Protein AF-A0A7S1FKH9-F1 (afdb_monomer)

Structure (mmCIF, N/CA/C/O backbone):
data_AF-A0A7S1FKH9-F1
#
_entry.id   AF-A0A7S1FKH9-F1
#
loop_
_atom_site.group_PDB
_atom_site.id
_atom_site.type_symbol
_atom_site.label_atom_id
_atom_site.label_alt_id
_atom_site.label_comp_id
_atom_site.label_asym_id
_atom_site.label_entity_id
_atom_site.label_seq_id
_atom_site.pdbx_PDB_ins_code
_atom_site.Cartn_x
_atom_site.Cartn_y
_atom_site.Cartn_z
_atom_site.occupancy
_atom_site.B_iso_or_equiv
_atom_site.auth_seq_id
_atom_site.auth_comp_id
_atom_site.auth_asym_id
_atom_site.auth_atom_id
_atom_site.pdbx_PDB_model_num
ATOM 1 N N . MET A 1 1 ? 6.849 -24.593 48.539 1.00 34.00 1 MET A N 1
ATOM 2 C CA . MET A 1 1 ? 7.838 -25.103 49.515 1.00 34.00 1 MET A CA 1
ATOM 3 C C . MET A 1 1 ? 7.045 -25.591 50.719 1.00 34.00 1 MET A C 1
ATOM 5 O O . MET A 1 1 ? 6.505 -24.750 51.414 1.00 34.00 1 MET A O 1
ATOM 9 N N . PHE A 1 2 ? 6.830 -26.882 50.970 1.00 33.19 2 PHE A N 1
ATOM 10 C CA . PHE A 1 2 ? 7.246 -28.122 50.276 1.00 33.19 2 PHE A CA 1
ATOM 11 C C . PHE A 1 2 ? 6.078 -28.650 49.375 1.00 33.19 2 PHE A C 1
ATOM 13 O O . PHE A 1 2 ? 5.100 -27.920 49.256 1.00 33.19 2 PHE A O 1
ATOM 20 N N . LEU A 1 3 ? 6.081 -29.724 48.556 1.00 33.47 3 LEU A N 1
ATOM 21 C CA . LEU A 1 3 ? 6.985 -30.860 48.237 1.00 33.47 3 LEU A CA 1
ATOM 22 C C . LEU A 1 3 ? 6.872 -32.081 49.196 1.00 33.47 3 LEU A C 1
ATOM 24 O O . LEU A 1 3 ? 6.568 -31.890 50.362 1.00 33.47 3 LEU A O 1
ATOM 28 N N . LYS A 1 4 ? 7.082 -33.357 48.807 1.00 34.47 4 LYS A N 1
ATOM 29 C CA . LYS A 1 4 ? 7.300 -34.055 47.507 1.00 34.47 4 LYS A CA 1
ATOM 30 C C . LYS A 1 4 ? 6.955 -35.565 47.700 1.00 34.47 4 LYS A C 1
ATOM 32 O O . LYS A 1 4 ? 7.301 -36.056 48.764 1.00 34.47 4 LYS A O 1
ATOM 37 N N . ILE A 1 5 ? 6.507 -36.287 46.646 1.00 38.34 5 ILE A N 1
ATOM 38 C CA . ILE A 1 5 ? 6.777 -37.746 46.366 1.00 38.34 5 ILE A CA 1
ATOM 39 C C . ILE A 1 5 ? 6.146 -38.795 47.340 1.00 38.34 5 ILE A C 1
ATOM 41 O O . ILE A 1 5 ? 6.069 -38.528 48.527 1.00 38.34 5 ILE A O 1
ATOM 45 N N . PHE A 1 6 ? 5.678 -40.012 46.985 1.00 32.38 6 PHE A N 1
ATOM 46 C CA . PHE A 1 6 ? 5.390 -40.791 45.740 1.00 32.38 6 PHE A CA 1
ATOM 47 C C . PHE A 1 6 ? 4.164 -41.725 46.034 1.00 32.38 6 PHE A C 1
ATOM 49 O O . PHE A 1 6 ? 3.607 -41.615 47.120 1.00 32.38 6 PHE A O 1
ATOM 56 N N . GLU A 1 7 ? 3.592 -42.579 45.165 1.00 31.83 7 GLU A N 1
ATOM 57 C CA . GLU A 1 7 ? 4.173 -43.690 44.370 1.00 31.83 7 GLU A CA 1
ATOM 58 C C . GLU A 1 7 ? 3.264 -44.111 43.174 1.00 31.83 7 GLU A C 1
ATOM 60 O O . GLU A 1 7 ? 2.209 -43.518 42.956 1.00 31.83 7 GLU A O 1
ATOM 65 N N . VAL A 1 8 ? 3.692 -45.076 42.336 1.00 31.52 8 VAL A N 1
ATOM 66 C CA . VAL A 1 8 ? 3.174 -45.312 40.964 1.00 31.52 8 VAL A CA 1
ATOM 67 C C . VAL A 1 8 ? 3.170 -46.797 40.538 1.00 31.52 8 VAL A C 1
ATOM 69 O O . VAL A 1 8 ? 4.241 -47.402 40.511 1.00 31.52 8 VAL A O 1
ATOM 72 N N . ARG A 1 9 ? 2.017 -47.329 40.066 1.00 29.73 9 ARG A N 1
ATOM 73 C CA . ARG A 1 9 ? 1.814 -48.282 38.919 1.00 29.73 9 ARG A CA 1
ATOM 74 C C . ARG A 1 9 ? 0.328 -48.717 38.827 1.00 29.73 9 ARG A C 1
ATOM 76 O O . ARG A 1 9 ? -0.273 -48.971 39.858 1.00 29.73 9 ARG A O 1
ATOM 83 N N . VAL A 1 10 ? -0.394 -48.595 37.698 1.00 28.19 10 VAL A N 1
ATOM 84 C CA . VAL A 1 10 ? -0.328 -49.273 36.366 1.00 28.19 10 VAL A CA 1
ATOM 85 C C . VAL A 1 10 ? -0.977 -50.672 36.358 1.00 28.19 10 VAL A C 1
ATOM 87 O O . VAL A 1 10 ? -0.525 -51.557 37.073 1.00 28.19 10 VAL A O 1
ATOM 90 N N . GLY A 1 11 ? -1.981 -50.883 35.486 1.00 27.03 11 GLY A N 1
ATOM 91 C CA . GLY A 1 11 ? -2.640 -52.185 35.265 1.00 27.03 11 GLY A CA 1
ATOM 92 C C . GLY A 1 11 ? -3.858 -52.126 34.320 1.00 27.03 11 GLY A C 1
ATOM 93 O O . GLY A 1 11 ? -4.982 -51.929 34.765 1.00 27.03 11 GLY A O 1
ATOM 94 N N . THR A 1 12 ? -3.638 -52.279 33.011 1.00 29.70 12 THR A N 1
ATOM 95 C CA . THR A 1 12 ? -4.664 -52.218 31.941 1.00 29.70 12 THR A CA 1
ATOM 96 C C . THR A 1 12 ? -5.403 -53.551 31.748 1.00 29.70 12 THR A C 1
ATOM 98 O O . THR A 1 12 ? -4.753 -54.583 31.869 1.00 29.70 12 THR A O 1
ATOM 101 N N . ILE A 1 13 ? -6.681 -53.544 31.312 1.00 27.89 13 ILE A N 1
ATOM 102 C CA . ILE A 1 13 ? -7.238 -54.415 30.235 1.00 27.89 13 ILE A CA 1
ATOM 103 C C . ILE A 1 13 ? -8.706 -54.051 29.896 1.00 27.89 13 ILE A C 1
ATOM 105 O O . ILE A 1 13 ? -9.460 -53.599 30.753 1.00 27.89 13 ILE A O 1
ATOM 109 N N . ARG A 1 14 ? -9.102 -54.229 28.623 1.00 31.05 14 ARG A N 1
ATOM 110 C CA . ARG A 1 14 ? -10.482 -54.098 28.102 1.00 31.05 14 ARG A CA 1
ATOM 111 C C . ARG A 1 14 ? -11.160 -55.469 27.992 1.00 31.05 14 ARG A C 1
ATOM 113 O O . ARG A 1 14 ? -10.506 -56.410 27.555 1.00 31.05 14 ARG A O 1
ATOM 120 N N . SER A 1 15 ? -12.485 -55.513 28.139 1.00 26.98 15 SER A N 1
ATOM 121 C CA . SER A 1 15 ? -13.348 -56.406 27.341 1.00 26.98 15 SER A CA 1
ATOM 122 C C . SER A 1 15 ? -14.816 -55.969 27.397 1.00 26.98 15 SER A C 1
ATOM 124 O O . SER A 1 15 ? -15.316 -55.608 28.458 1.00 26.98 15 SER A O 1
ATOM 126 N N . GLU A 1 16 ? -15.504 -56.021 26.257 1.00 31.14 16 GLU A N 1
ATOM 127 C CA . GLU A 1 16 ? -16.942 -55.756 26.109 1.00 31.14 16 GLU A CA 1
ATOM 128 C C . GLU A 1 16 ? -17.721 -57.080 26.050 1.00 31.14 16 GLU A C 1
ATOM 130 O O . GLU A 1 16 ? -17.181 -58.057 25.529 1.00 31.14 16 GLU A O 1
ATOM 135 N N . CYS A 1 17 ? -19.001 -57.096 26.455 1.00 25.30 17 CYS A N 1
ATOM 136 C CA . CYS A 1 17 ? -20.110 -57.542 25.583 1.00 25.30 17 CYS A CA 1
ATOM 137 C C . CYS A 1 17 ? -21.471 -57.671 26.295 1.00 25.30 17 CYS A C 1
ATOM 139 O O . CYS A 1 17 ? -21.557 -58.305 27.341 1.00 25.30 17 CYS A O 1
ATOM 141 N N . LYS A 1 18 ? -22.530 -57.276 25.563 1.00 26.25 18 LYS A N 1
ATOM 142 C CA . LYS A 1 18 ? -23.949 -57.691 25.694 1.00 26.25 18 LYS A CA 1
ATOM 143 C C . LYS A 1 18 ? -24.707 -57.282 26.975 1.00 26.25 18 LYS A C 1
ATOM 145 O O . LYS A 1 18 ? -24.121 -57.110 28.029 1.00 26.25 18 LYS A O 1
ATOM 150 N N . ALA A 1 19 ? -26.043 -57.220 26.978 1.00 26.78 19 ALA A N 1
ATOM 151 C CA . ALA A 1 19 ? -27.029 -56.850 25.941 1.00 26.78 19 ALA A CA 1
ATOM 152 C C . ALA A 1 19 ? -28.421 -56.807 26.606 1.00 26.78 19 ALA A C 1
ATOM 154 O O . ALA A 1 19 ? -28.800 -57.784 27.246 1.00 26.78 19 ALA A O 1
ATOM 155 N N . ILE A 1 20 ? -29.207 -55.744 26.404 1.00 26.88 20 ILE A N 1
ATOM 156 C CA . ILE A 1 20 ? -30.653 -55.707 26.709 1.00 26.88 20 ILE A CA 1
ATOM 157 C C . ILE A 1 20 ? -31.385 -55.087 25.504 1.00 26.88 20 ILE A C 1
ATOM 159 O O . ILE A 1 20 ? -30.777 -54.376 24.706 1.00 26.88 20 ILE A O 1
ATOM 163 N N . SER A 1 21 ? -32.655 -55.455 25.315 1.00 24.56 21 SER A N 1
ATOM 164 C CA . SER A 1 21 ? -33.432 -55.285 24.081 1.00 24.56 21 SER A CA 1
ATOM 165 C C . SER A 1 21 ? -34.883 -54.873 24.383 1.00 24.56 21 SER A C 1
ATOM 167 O O . SER A 1 21 ? -35.334 -55.031 25.517 1.00 24.56 21 SER A O 1
ATOM 169 N N . LEU A 1 22 ? -35.610 -54.458 23.334 1.00 27.56 22 LEU A N 1
ATOM 170 C CA . LEU A 1 22 ? -37.031 -54.055 23.297 1.00 27.56 22 LEU A CA 1
ATOM 171 C C . LEU A 1 22 ? -37.323 -52.679 23.959 1.00 27.56 22 LEU A C 1
ATOM 173 O O . LEU A 1 22 ? -36.546 -52.212 24.783 1.00 27.56 22 LEU A O 1
ATOM 177 N N . PHE A 1 23 ? -38.384 -51.935 23.607 1.00 25.50 23 PHE A N 1
ATOM 178 C CA . PHE A 1 23 ? -39.607 -52.278 22.851 1.00 25.50 23 PHE A CA 1
ATOM 179 C C . PHE A 1 23 ? -39.954 -51.264 21.723 1.00 25.50 23 PHE A C 1
ATOM 181 O O . PHE A 1 23 ? -39.371 -50.190 21.627 1.00 25.50 23 PHE A O 1
ATOM 188 N N . THR A 1 24 ? -40.902 -51.641 20.854 1.00 27.38 24 THR A N 1
ATOM 189 C CA . THR A 1 24 ? -41.448 -50.901 19.683 1.00 27.38 24 THR A CA 1
ATOM 190 C C . THR A 1 24 ? -42.345 -49.701 20.075 1.00 27.38 24 THR A C 1
ATOM 192 O O . THR A 1 24 ? -42.708 -49.603 21.241 1.00 27.38 24 THR A O 1
ATOM 195 N N . SER A 1 25 ? -42.834 -48.790 19.213 1.00 28.33 25 SER A N 1
ATOM 196 C CA . SER A 1 25 ? -43.010 -48.691 17.733 1.00 28.33 25 SER A CA 1
ATOM 197 C C . SER A 1 25 ? -43.107 -47.174 17.346 1.00 28.33 25 SER A C 1
ATOM 199 O O . SER A 1 25 ? -42.839 -46.367 18.230 1.00 28.33 25 SER A O 1
ATOM 201 N N . ALA A 1 26 ? -43.464 -46.605 16.174 1.00 29.36 26 ALA A N 1
ATOM 202 C CA . ALA A 1 26 ? -44.004 -46.970 14.835 1.00 29.36 26 ALA A CA 1
ATOM 203 C C . ALA A 1 26 ? -43.764 -45.734 13.872 1.00 29.36 26 ALA A C 1
ATOM 205 O O . ALA A 1 26 ? -43.099 -44.806 14.322 1.00 29.36 26 ALA A O 1
ATOM 206 N N . VAL A 1 27 ? -44.244 -45.511 12.622 1.00 27.47 27 VAL A N 1
ATOM 207 C CA . VAL A 1 27 ? -44.927 -46.252 11.520 1.00 27.47 27 VAL A CA 1
ATOM 208 C C . VAL A 1 27 ? -44.822 -45.416 10.199 1.00 27.47 27 VAL A C 1
ATOM 210 O O . VAL A 1 27 ? -44.937 -44.204 10.311 1.00 27.47 27 VAL A O 1
ATOM 213 N N . LEU A 1 28 ? -44.703 -46.039 8.999 1.00 27.55 28 LEU A N 1
ATOM 214 C CA . LEU A 1 28 ? -44.945 -45.512 7.604 1.00 27.55 28 LEU A CA 1
ATOM 215 C C . LEU A 1 28 ? -44.213 -44.200 7.142 1.00 27.55 28 LEU A C 1
ATOM 217 O O . LEU A 1 28 ? -43.975 -43.310 7.939 1.00 27.55 28 LEU A O 1
ATOM 221 N N . THR A 1 29 ? -43.834 -43.903 5.881 1.00 29.14 29 THR A N 1
ATOM 222 C CA . THR A 1 29 ? -43.781 -44.534 4.521 1.00 29.14 29 THR A CA 1
ATOM 223 C C . THR A 1 29 ? -42.788 -43.700 3.654 1.00 29.14 29 THR A C 1
ATOM 225 O O . THR A 1 29 ? -42.577 -42.546 4.035 1.00 29.14 29 THR A O 1
ATOM 228 N N . PRO A 1 30 ? -42.166 -44.173 2.533 1.00 37.12 30 PRO A N 1
ATOM 229 C CA . PRO A 1 30 ? -42.853 -44.522 1.264 1.00 37.12 30 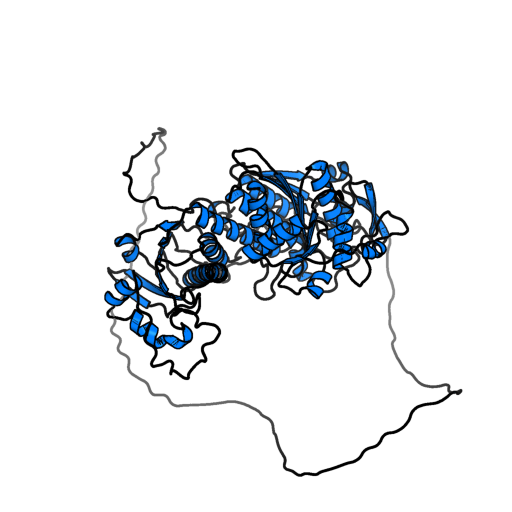PRO A CA 1
ATOM 230 C C . PRO A 1 30 ? -42.210 -45.675 0.440 1.00 37.12 30 PRO A C 1
ATOM 232 O O . PRO A 1 30 ? -41.282 -46.336 0.899 1.00 37.12 30 PRO A O 1
ATOM 235 N N . SER A 1 31 ? -42.716 -45.941 -0.779 1.00 27.38 31 SER A N 1
ATOM 236 C CA . SER A 1 31 ? -42.347 -47.114 -1.603 1.00 27.38 31 SER A CA 1
ATOM 237 C C . SER A 1 31 ? -42.529 -46.934 -3.128 1.00 27.38 31 SER A C 1
ATOM 239 O O . SER A 1 31 ? -43.534 -46.360 -3.534 1.00 27.38 31 SER A O 1
ATOM 241 N N . HIS A 1 32 ? -41.639 -47.564 -3.918 1.00 29.75 32 HIS A N 1
ATOM 242 C CA . HIS A 1 32 ? -41.675 -47.854 -5.379 1.00 29.75 32 HIS A CA 1
ATOM 243 C C . HIS A 1 32 ? -41.728 -46.666 -6.378 1.00 29.75 32 HIS A C 1
ATOM 245 O O . HIS A 1 32 ? -42.382 -45.670 -6.108 1.00 29.75 32 HIS A O 1
ATOM 251 N N . THR A 1 33 ? -41.034 -46.592 -7.533 1.00 29.47 33 THR A N 1
ATOM 252 C CA . THR A 1 33 ? -40.277 -47.483 -8.473 1.00 29.47 33 THR A CA 1
ATOM 253 C C . THR A 1 33 ? -41.033 -48.141 -9.646 1.00 29.47 33 THR A C 1
ATOM 255 O O . THR A 1 33 ? -41.756 -49.112 -9.454 1.00 29.47 33 THR A O 1
ATOM 258 N N . SER A 1 34 ? -40.718 -47.686 -10.868 1.00 25.44 34 SER A N 1
ATOM 259 C CA . SER A 1 34 ? -40.709 -48.388 -12.180 1.00 25.44 34 SER A CA 1
ATOM 260 C C . SER A 1 34 ? -39.754 -47.569 -13.086 1.00 25.44 34 SER A C 1
ATOM 262 O O . SER A 1 34 ? -39.768 -46.346 -12.992 1.00 25.44 34 SER A O 1
ATOM 264 N N . GLU A 1 35 ? -38.709 -48.084 -13.753 1.00 29.89 35 GLU A N 1
ATOM 265 C CA . GLU A 1 35 ? -38.617 -49.076 -14.853 1.00 29.89 35 GLU A CA 1
ATOM 266 C C . GLU A 1 35 ? -39.431 -48.681 -16.103 1.00 29.89 35 GLU A C 1
ATOM 268 O O . GLU A 1 35 ? -40.610 -48.362 -16.001 1.00 29.89 35 GLU A O 1
ATOM 273 N N . THR A 1 36 ? -38.873 -48.686 -17.328 1.00 27.45 36 THR A N 1
ATOM 274 C CA . THR A 1 36 ? -38.721 -49.930 -18.127 1.00 27.45 36 THR A CA 1
ATOM 275 C C . THR A 1 36 ? -37.830 -49.767 -19.396 1.00 27.45 36 THR A C 1
ATOM 277 O O . THR A 1 36 ? -38.313 -49.242 -20.389 1.00 27.45 36 THR A O 1
ATOM 280 N N . THR A 1 37 ? -36.602 -50.337 -19.413 1.00 30.05 37 THR A N 1
ATOM 281 C CA . THR A 1 37 ? -35.887 -51.008 -20.566 1.00 30.05 37 THR A CA 1
ATOM 282 C C . THR A 1 37 ? -35.636 -50.268 -21.926 1.00 30.05 37 THR A C 1
ATOM 284 O O . THR A 1 37 ? -36.217 -49.227 -22.176 1.00 30.05 37 THR A O 1
ATOM 287 N N . MET A 1 38 ? -34.829 -50.712 -22.920 1.00 29.17 38 MET A N 1
ATOM 288 C CA . MET A 1 38 ? -33.670 -51.642 -23.041 1.00 29.17 38 MET A CA 1
ATOM 289 C C . MET A 1 38 ? -32.886 -51.410 -24.363 1.00 29.17 38 MET A C 1
ATOM 291 O O . MET A 1 38 ? -33.505 -51.115 -25.383 1.00 29.17 38 MET A O 1
ATOM 295 N N . ARG A 1 39 ? -31.572 -51.721 -24.369 1.00 25.55 39 ARG A N 1
ATOM 296 C CA . ARG A 1 39 ? -30.781 -52.495 -25.383 1.00 25.55 39 ARG A CA 1
ATOM 297 C C . ARG A 1 39 ? -29.289 -52.377 -25.007 1.00 25.55 39 ARG A C 1
ATOM 299 O O . ARG A 1 39 ? -28.768 -51.275 -24.979 1.00 25.55 39 ARG A O 1
ATOM 306 N N . GLN A 1 40 ? -28.661 -53.401 -24.421 1.00 26.95 40 GLN A N 1
ATOM 307 C CA . GLN A 1 40 ? -28.032 -54.596 -25.033 1.00 26.95 40 GLN A CA 1
ATOM 308 C C . GLN A 1 40 ? -26.649 -54.347 -25.689 1.00 26.95 40 GLN A C 1
ATOM 310 O O . GLN A 1 40 ? -26.336 -53.246 -26.117 1.00 26.95 40 GLN A O 1
ATOM 315 N N . SER A 1 41 ? -25.794 -55.375 -25.629 1.00 28.83 41 SER A N 1
ATOM 316 C CA . SER A 1 41 ? -24.310 -55.348 -25.591 1.00 28.83 41 SER A CA 1
ATOM 317 C C . SER A 1 41 ? -23.720 -56.285 -26.702 1.00 28.83 41 SER A C 1
ATOM 319 O O . SER A 1 41 ? -24.481 -56.484 -27.652 1.00 28.83 41 SER A O 1
ATOM 321 N N . PRO A 1 42 ? -22.482 -56.886 -26.707 1.00 48.56 42 PRO A N 1
ATOM 322 C CA . PRO A 1 42 ? -21.394 -56.960 -25.695 1.00 48.56 42 PRO A CA 1
ATOM 323 C C . PRO A 1 42 ? -19.893 -56.994 -26.151 1.00 48.56 42 PRO A C 1
ATOM 325 O O . PRO A 1 42 ? -19.568 -57.428 -27.248 1.00 48.56 42 PRO A O 1
ATOM 328 N N . SER A 1 43 ? -18.976 -56.788 -25.176 1.00 29.53 43 SER A N 1
ATOM 329 C CA . SER A 1 43 ? -17.614 -57.409 -25.037 1.00 29.53 43 SER A CA 1
ATOM 330 C C . SER A 1 43 ? -16.515 -57.095 -26.095 1.00 29.53 43 SER A C 1
ATOM 332 O O . SER A 1 43 ? -16.842 -56.697 -27.199 1.00 29.53 43 SER A O 1
ATOM 334 N N . THR A 1 44 ? -15.185 -57.194 -25.879 1.00 29.20 44 THR A N 1
ATOM 335 C CA . THR A 1 44 ? -14.251 -57.639 -24.792 1.00 29.20 44 THR A CA 1
ATOM 336 C C . THR A 1 44 ? -13.061 -56.644 -24.661 1.00 29.20 44 THR A C 1
ATOM 338 O O . THR A 1 44 ? -12.879 -55.833 -25.558 1.00 29.20 44 THR A O 1
ATOM 341 N N . GLY A 1 45 ? -12.144 -56.643 -23.674 1.00 27.05 45 GLY A N 1
ATOM 342 C CA . GLY A 1 45 ? -11.987 -57.418 -22.426 1.00 27.05 45 GLY A CA 1
ATOM 343 C C . GLY A 1 45 ? -10.529 -57.882 -22.143 1.00 27.05 45 GLY A C 1
ATOM 344 O O . GLY A 1 45 ? -9.966 -58.580 -22.973 1.00 27.05 45 GLY A O 1
ATOM 345 N N . MET A 1 46 ? -9.980 -57.600 -20.937 1.00 28.36 46 MET A N 1
ATOM 346 C CA . MET A 1 46 ? -8.639 -58.010 -20.399 1.00 28.36 46 MET A CA 1
ATOM 347 C C . MET A 1 46 ? -7.389 -57.339 -21.046 1.00 28.36 46 MET A C 1
ATOM 349 O O . MET A 1 46 ? -7.452 -56.943 -22.199 1.00 28.36 46 MET A O 1
ATOM 353 N N . ARG A 1 47 ? -6.217 -57.142 -20.393 1.00 27.03 47 ARG A N 1
ATOM 354 C CA . ARG A 1 47 ? -5.719 -57.354 -18.997 1.00 27.03 47 ARG A CA 1
ATOM 355 C C . ARG A 1 47 ? -4.496 -56.431 -18.709 1.00 27.03 47 ARG A C 1
ATOM 357 O O . ARG A 1 47 ? -3.822 -56.025 -19.646 1.00 27.03 47 ARG A O 1
ATOM 364 N N . ARG A 1 48 ? -4.151 -56.171 -17.432 1.00 32.94 48 ARG A N 1
ATOM 365 C CA . ARG A 1 48 ? -2.800 -55.697 -16.995 1.00 32.94 48 ARG A CA 1
ATOM 366 C C . ARG A 1 48 ? -1.870 -56.901 -16.712 1.00 32.94 48 ARG A C 1
ATOM 368 O O . ARG A 1 48 ? -2.404 -57.993 -16.495 1.00 32.94 48 ARG A O 1
ATOM 375 N N . PRO A 1 49 ? -0.531 -56.723 -16.646 1.00 43.41 49 PRO A N 1
ATOM 376 C CA . PRO A 1 49 ? 0.127 -56.725 -15.323 1.00 43.41 49 PRO A CA 1
ATOM 377 C C . PRO A 1 49 ? 1.370 -55.802 -15.155 1.00 43.41 49 PRO A C 1
ATOM 379 O O . PRO A 1 49 ? 1.757 -55.048 -16.037 1.00 43.41 49 PRO A O 1
ATOM 382 N N . SER A 1 50 ? 1.926 -55.875 -13.945 1.00 28.16 50 SER A N 1
ATOM 383 C CA . SER A 1 50 ? 2.985 -55.132 -13.235 1.00 28.16 50 SER A CA 1
ATOM 384 C C . SER A 1 50 ? 4.452 -55.202 -13.730 1.00 28.16 50 SER A C 1
ATOM 386 O O . SER A 1 50 ? 4.838 -56.119 -14.445 1.00 28.16 50 SER A O 1
ATOM 388 N N . ALA A 1 51 ? 5.287 -54.287 -13.203 1.00 30.92 51 ALA A N 1
ATOM 389 C CA . ALA A 1 51 ? 6.767 -54.362 -13.088 1.00 30.92 51 ALA A CA 1
ATOM 390 C C . ALA A 1 51 ? 7.202 -55.252 -11.875 1.00 30.92 51 ALA A C 1
ATOM 392 O O . ALA A 1 51 ? 6.288 -55.809 -11.256 1.00 30.92 51 ALA A O 1
ATOM 393 N N . PRO A 1 52 ? 8.491 -55.375 -11.428 1.00 45.19 52 PRO A N 1
ATOM 394 C CA . PRO A 1 52 ? 9.799 -54.810 -11.867 1.00 45.19 52 PRO A CA 1
ATOM 395 C C . PRO A 1 52 ? 10.890 -55.943 -11.977 1.00 45.19 52 PRO A C 1
ATOM 397 O O . PRO A 1 52 ? 10.486 -57.027 -12.391 1.00 45.19 52 PRO A O 1
ATOM 400 N N . PRO A 1 53 ? 12.189 -55.862 -11.547 1.00 47.44 53 PRO A N 1
ATOM 401 C CA . PRO A 1 53 ? 13.224 -54.797 -11.500 1.00 47.44 53 PRO A CA 1
ATOM 402 C C . PRO A 1 53 ? 14.628 -55.184 -12.109 1.00 47.44 53 PRO A C 1
ATOM 404 O O . PRO A 1 53 ? 14.906 -56.339 -12.404 1.00 47.44 53 PRO A O 1
ATOM 407 N N . SER A 1 54 ? 15.574 -54.222 -12.091 1.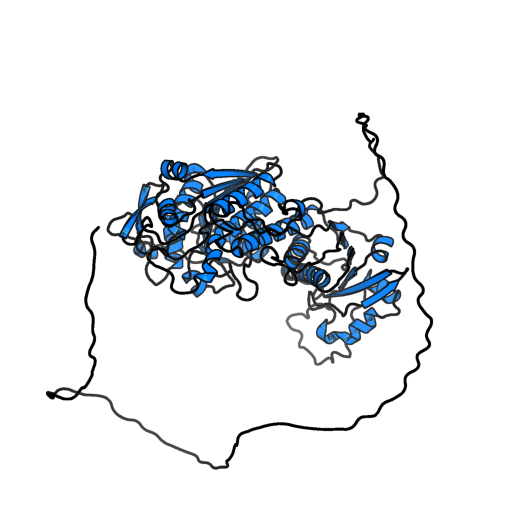00 27.62 54 SER A N 1
ATOM 408 C CA . SER A 1 54 ? 17.045 -54.359 -11.834 1.00 27.62 54 SER A CA 1
ATOM 409 C C . SER A 1 54 ? 18.110 -54.767 -12.901 1.00 27.62 54 SER A C 1
ATOM 411 O O . SER A 1 54 ? 18.105 -55.863 -13.439 1.00 27.62 54 SER A O 1
ATOM 413 N N . ALA A 1 55 ? 19.125 -53.882 -13.003 1.00 27.47 55 ALA A N 1
ATOM 414 C CA . ALA A 1 55 ? 20.597 -54.086 -12.982 1.00 27.47 55 ALA A CA 1
ATOM 415 C C . ALA A 1 55 ? 21.428 -54.734 -14.134 1.00 27.47 55 ALA A C 1
ATOM 417 O O . ALA A 1 55 ? 21.392 -55.939 -14.347 1.00 27.47 55 ALA A O 1
ATOM 418 N N . SER A 1 56 ? 22.423 -53.947 -14.608 1.00 26.28 56 SER A N 1
ATOM 419 C CA . SER A 1 56 ? 23.755 -54.350 -15.154 1.00 26.28 56 SER A CA 1
ATOM 420 C C . SER A 1 56 ? 23.803 -55.060 -16.531 1.00 26.28 56 SER A C 1
ATOM 422 O O . SER A 1 56 ? 22.835 -55.697 -16.916 1.00 26.28 56 SER A O 1
ATOM 424 N N . SER A 1 57 ? 24.877 -55.010 -17.338 1.00 26.36 57 SER A N 1
ATOM 425 C CA . SER A 1 57 ? 26.103 -54.171 -17.401 1.00 26.36 57 SER A CA 1
ATOM 426 C C . SER A 1 57 ? 26.770 -54.312 -18.792 1.00 26.36 57 SER A C 1
ATOM 428 O O . SER A 1 57 ? 26.430 -55.234 -19.526 1.00 26.36 57 SER A O 1
ATOM 430 N N . ALA A 1 58 ? 27.780 -53.468 -19.085 1.00 27.34 58 ALA A N 1
ATOM 431 C CA . ALA A 1 58 ? 28.809 -53.660 -20.133 1.00 27.34 58 ALA A CA 1
ATOM 432 C C . ALA A 1 58 ? 28.336 -53.645 -21.614 1.00 27.34 58 ALA A C 1
ATOM 434 O O . ALA A 1 58 ? 27.167 -53.849 -21.906 1.00 27.34 58 ALA A O 1
ATOM 435 N N . THR A 1 59 ? 29.165 -53.407 -22.641 1.00 26.39 59 THR A N 1
ATOM 436 C CA . THR A 1 59 ? 30.428 -52.638 -22.811 1.00 26.39 59 THR A CA 1
ATOM 437 C C . THR A 1 59 ? 30.621 -52.422 -24.316 1.00 26.39 59 THR A C 1
ATOM 439 O O . THR A 1 59 ? 30.405 -53.372 -25.059 1.00 26.39 59 THR A O 1
ATOM 442 N N . SER A 1 60 ? 31.148 -51.269 -24.745 1.00 28.11 60 SER A N 1
ATOM 443 C CA . SER A 1 60 ? 32.092 -51.188 -25.878 1.00 28.11 60 SER A CA 1
ATOM 444 C C . SER A 1 60 ? 32.697 -49.788 -25.982 1.00 28.11 60 SER A C 1
ATOM 446 O O . SER A 1 60 ? 31.973 -48.806 -26.115 1.00 28.11 60 SER A O 1
ATOM 448 N N . SER A 1 61 ? 34.027 -49.706 -25.951 1.00 27.06 61 SER A N 1
ATOM 449 C CA . SER A 1 61 ? 34.783 -48.463 -26.143 1.00 27.06 61 SER A CA 1
ATOM 450 C C . SER A 1 61 ? 35.404 -48.421 -27.538 1.00 27.06 61 SER A C 1
ATOM 452 O O . SER A 1 61 ? 35.828 -49.454 -28.054 1.00 27.06 61 SER A O 1
ATOM 454 N N . LEU A 1 62 ? 35.587 -47.219 -28.083 1.00 24.94 62 LEU A N 1
ATOM 455 C CA . LEU A 1 62 ? 36.650 -46.932 -29.047 1.00 24.94 62 LEU A CA 1
ATOM 456 C C . LEU A 1 62 ? 37.396 -45.679 -28.565 1.00 24.94 62 LEU A C 1
ATOM 458 O O . LEU A 1 62 ? 36.787 -44.809 -27.945 1.00 24.94 62 LEU A O 1
ATOM 462 N N . ALA A 1 63 ? 38.715 -45.621 -28.751 1.00 27.12 63 ALA A N 1
ATOM 463 C CA . ALA A 1 63 ? 39.573 -44.648 -28.070 1.00 27.12 63 ALA A CA 1
ATOM 464 C C . ALA A 1 63 ? 40.856 -44.336 -28.863 1.00 27.12 63 ALA A C 1
ATOM 466 O O . ALA A 1 63 ? 41.177 -45.064 -29.800 1.00 27.12 63 ALA A O 1
ATOM 467 N N . ILE A 1 64 ? 41.621 -43.344 -28.364 1.00 27.31 64 ILE A N 1
ATOM 468 C CA . ILE A 1 64 ? 42.996 -42.953 -28.769 1.00 27.31 64 ILE A CA 1
ATOM 469 C C . ILE A 1 64 ? 42.987 -42.077 -30.055 1.00 27.31 64 ILE A C 1
ATOM 471 O O . ILE A 1 64 ? 42.208 -42.326 -30.964 1.00 27.31 64 ILE A O 1
ATOM 475 N N . ALA A 1 65 ? 43.746 -40.973 -30.178 1.00 26.53 65 ALA A N 1
ATOM 476 C CA . ALA A 1 65 ? 45.039 -40.639 -29.562 1.00 26.53 65 ALA A CA 1
ATOM 477 C C . ALA A 1 65 ? 45.175 -39.230 -28.934 1.00 26.53 65 ALA A C 1
ATOM 479 O O . ALA A 1 65 ? 44.382 -38.326 -29.175 1.00 26.53 65 ALA A O 1
ATOM 480 N N . LEU A 1 66 ? 46.255 -39.065 -28.159 1.00 26.78 66 LEU A N 1
ATOM 481 C CA . LEU A 1 66 ? 46.766 -37.806 -27.600 1.00 26.78 66 LEU A CA 1
ATOM 482 C C . LEU A 1 66 ? 47.927 -37.253 -28.446 1.00 26.78 66 LEU A C 1
ATOM 484 O O . LEU A 1 66 ? 48.683 -38.023 -29.034 1.00 26.78 66 LEU A O 1
ATOM 488 N N . MET A 1 67 ? 48.161 -35.941 -28.359 1.00 25.78 67 MET A N 1
ATOM 489 C CA . MET A 1 67 ? 49.478 -35.323 -28.564 1.00 25.78 67 MET A CA 1
ATOM 490 C C . MET A 1 67 ? 49.707 -34.262 -27.480 1.00 25.78 67 MET A C 1
ATOM 492 O O . MET A 1 67 ? 48.896 -33.358 -27.310 1.00 25.78 67 MET A O 1
ATOM 496 N N . PHE A 1 68 ? 50.815 -34.381 -26.747 1.00 27.56 68 PHE A N 1
ATOM 497 C CA . PHE A 1 68 ? 51.295 -33.410 -25.757 1.00 27.56 68 PHE A CA 1
ATOM 498 C C . PHE A 1 68 ? 52.747 -33.062 -26.101 1.00 27.56 68 PHE A C 1
ATOM 500 O O . PHE A 1 68 ? 53.555 -33.962 -26.324 1.00 27.56 68 PHE A O 1
ATOM 507 N N . SER A 1 69 ? 53.110 -31.780 -26.054 1.00 27.67 69 SER A N 1
ATOM 508 C CA . SER A 1 69 ? 54.509 -31.330 -26.076 1.00 27.67 69 SER A CA 1
ATOM 509 C C . SER A 1 69 ? 54.760 -30.359 -24.925 1.00 27.67 69 SER A C 1
ATOM 511 O O . SER A 1 69 ? 53.969 -29.446 -24.699 1.00 27.67 69 SER A O 1
ATOM 513 N N . SER A 1 70 ? 55.845 -30.567 -24.183 1.00 29.73 70 SER A N 1
ATOM 514 C CA . SER A 1 70 ? 56.114 -29.920 -22.896 1.00 29.73 70 SER A CA 1
ATOM 515 C C . SER A 1 70 ? 57.272 -28.921 -22.952 1.00 29.73 70 SER A C 1
ATOM 517 O O . SER A 1 70 ? 58.220 -29.122 -23.702 1.00 29.73 70 SER A O 1
ATOM 519 N N . LEU A 1 71 ? 57.225 -27.892 -22.093 1.00 27.48 71 LEU A N 1
ATOM 520 C CA . LEU A 1 71 ? 58.363 -27.089 -21.600 1.00 27.48 71 LEU A CA 1
ATOM 521 C C . LEU A 1 71 ? 57.888 -26.327 -20.339 1.00 27.48 71 LEU A C 1
ATOM 523 O O . LEU A 1 71 ? 57.107 -25.392 -20.432 1.00 27.48 71 LEU A O 1
ATOM 527 N N . ARG A 1 72 ? 58.069 -26.905 -19.143 1.00 28.94 72 ARG A N 1
ATOM 528 C CA . ARG A 1 72 ? 59.182 -26.685 -18.184 1.00 28.94 72 ARG A CA 1
ATOM 529 C C . ARG A 1 72 ? 59.090 -25.384 -17.361 1.00 28.94 72 ARG A C 1
ATOM 531 O O . ARG A 1 72 ? 59.309 -24.293 -17.866 1.00 28.94 72 ARG A O 1
ATOM 538 N N . PHE A 1 73 ? 58.877 -25.559 -16.054 1.00 27.47 73 PHE A N 1
ATOM 539 C CA . PHE A 1 73 ? 59.060 -24.551 -14.999 1.00 27.47 73 PHE A CA 1
ATOM 540 C C . PHE A 1 73 ? 60.539 -24.397 -14.592 1.00 27.47 73 PHE A C 1
ATOM 542 O O . PHE A 1 73 ? 61.274 -25.384 -14.571 1.00 27.47 73 PHE A O 1
ATOM 549 N N . THR A 1 74 ? 60.908 -23.207 -14.104 1.00 29.03 74 THR A N 1
ATOM 550 C CA . THR A 1 74 ? 62.043 -22.967 -13.182 1.00 29.03 74 THR A CA 1
ATOM 551 C C . THR A 1 74 ? 61.696 -21.806 -12.232 1.00 29.03 74 THR A C 1
ATOM 553 O O . THR A 1 74 ? 61.172 -20.805 -12.720 1.00 29.03 74 THR A O 1
ATOM 556 N N . PRO A 1 75 ? 61.941 -21.903 -10.906 1.00 38.72 75 PRO A N 1
ATOM 557 C CA . PRO A 1 75 ? 61.429 -20.933 -9.929 1.00 38.72 75 PRO A CA 1
ATOM 558 C C . PRO A 1 75 ? 62.484 -19.966 -9.340 1.00 38.72 75 PRO A C 1
ATOM 560 O O . PRO A 1 75 ? 63.684 -20.116 -9.546 1.00 38.72 75 PRO A O 1
ATOM 563 N N . ALA A 1 76 ? 61.977 -19.080 -8.469 1.00 27.56 76 ALA A N 1
ATOM 564 C CA . ALA A 1 76 ? 62.650 -18.370 -7.371 1.00 27.56 76 ALA A CA 1
ATOM 565 C C . ALA A 1 76 ? 63.486 -17.104 -7.669 1.00 27.56 76 ALA A C 1
ATOM 567 O O . ALA A 1 76 ? 64.615 -17.163 -8.147 1.00 27.56 76 ALA A O 1
ATOM 568 N N . ARG A 1 77 ? 63.039 -15.983 -7.080 1.00 28.95 77 ARG A N 1
ATOM 569 C CA . ARG A 1 77 ? 63.673 -15.460 -5.851 1.00 28.95 77 ARG A CA 1
ATOM 570 C C . ARG A 1 77 ? 62.749 -14.511 -5.083 1.00 28.95 77 ARG A C 1
ATOM 572 O O . ARG A 1 77 ? 61.961 -13.792 -5.682 1.00 28.95 77 ARG A O 1
ATOM 579 N N . ALA A 1 78 ? 62.888 -14.503 -3.760 1.00 30.23 78 ALA A N 1
ATOM 580 C CA . ALA A 1 78 ? 62.316 -13.490 -2.877 1.00 30.23 78 ALA A CA 1
ATOM 581 C C . ALA A 1 78 ? 63.428 -12.560 -2.370 1.00 30.23 78 ALA A C 1
ATOM 583 O O . ALA A 1 78 ? 64.575 -12.991 -2.242 1.00 30.23 78 ALA A O 1
ATOM 584 N N . PHE A 1 79 ? 63.077 -11.320 -2.034 1.00 27.38 79 PHE A N 1
ATOM 585 C CA . PHE A 1 79 ? 63.882 -10.436 -1.191 1.00 27.38 79 PHE A CA 1
ATOM 586 C C . PHE A 1 79 ? 62.950 -9.555 -0.352 1.00 27.38 79 PHE A C 1
ATOM 588 O O . PHE A 1 79 ? 61.901 -9.131 -0.829 1.00 27.38 79 PHE A O 1
ATOM 595 N N . ALA A 1 80 ? 63.333 -9.296 0.897 1.00 29.69 80 ALA A N 1
ATOM 596 C CA . ALA A 1 80 ? 62.625 -8.410 1.820 1.00 29.69 80 ALA A CA 1
ATOM 597 C C . ALA A 1 80 ? 63.472 -7.156 2.095 1.00 29.69 80 ALA A C 1
ATOM 599 O O . ALA A 1 80 ? 64.698 -7.222 2.001 1.00 29.69 80 ALA A O 1
ATOM 600 N N . GLY A 1 81 ? 62.847 -6.036 2.476 1.00 26.52 81 GLY A N 1
ATOM 601 C CA . GLY A 1 81 ? 63.599 -4.833 2.851 1.00 26.52 81 GLY A CA 1
ATOM 602 C C . GLY A 1 81 ? 62.761 -3.609 3.235 1.00 26.52 81 GLY A C 1
ATOM 603 O O . GLY A 1 81 ? 62.219 -2.940 2.367 1.00 26.52 81 GLY A O 1
ATOM 604 N N . SER A 1 82 ? 62.754 -3.298 4.537 1.00 28.66 82 SER A N 1
ATOM 605 C CA . SER A 1 82 ? 62.647 -1.953 5.149 1.00 28.66 82 SER A CA 1
ATOM 606 C C . SER A 1 82 ? 61.561 -0.953 4.696 1.00 28.66 82 SER A C 1
ATOM 608 O O . SER A 1 82 ? 61.641 -0.345 3.633 1.00 28.66 82 SER A O 1
ATOM 610 N N . SER A 1 83 ? 60.673 -0.609 5.638 1.00 29.47 83 SER A N 1
ATOM 611 C CA . SER A 1 83 ? 60.073 0.736 5.740 1.00 29.47 83 SER A CA 1
ATOM 612 C C . SER A 1 83 ? 61.107 1.750 6.276 1.00 29.47 83 SER A C 1
ATOM 614 O O . SER A 1 83 ? 62.103 1.341 6.881 1.00 29.47 83 SER A O 1
ATOM 616 N N . PRO A 1 84 ? 60.876 3.066 6.114 1.00 36.31 84 PRO A N 1
ATOM 617 C CA . PRO A 1 84 ? 60.624 3.862 7.325 1.00 36.31 84 PRO A CA 1
ATOM 618 C C . PRO A 1 84 ? 59.486 4.893 7.183 1.00 36.31 84 PRO A C 1
ATOM 620 O O . PRO A 1 84 ? 59.133 5.321 6.087 1.00 36.31 84 PRO A O 1
ATOM 623 N N . ALA A 1 85 ? 58.952 5.347 8.323 1.00 29.12 85 ALA A N 1
ATOM 624 C CA . ALA A 1 85 ? 57.926 6.389 8.407 1.00 29.12 85 ALA A CA 1
ATOM 625 C C . ALA A 1 85 ? 58.494 7.730 8.913 1.00 29.12 85 ALA A C 1
ATOM 627 O O . ALA A 1 85 ? 59.283 7.756 9.857 1.00 29.12 85 ALA A O 1
ATOM 628 N N . ILE A 1 86 ? 58.023 8.851 8.351 1.00 28.06 86 ILE A N 1
ATOM 629 C CA . ILE A 1 86 ? 58.239 10.220 8.863 1.00 28.06 86 ILE A CA 1
ATOM 630 C C . ILE A 1 86 ? 56.883 10.957 8.934 1.00 28.06 86 ILE A C 1
ATOM 632 O O . ILE A 1 86 ? 55.916 10.578 8.277 1.00 28.06 86 ILE A O 1
ATOM 636 N N . ARG A 1 87 ? 56.774 11.944 9.834 1.00 26.88 87 ARG A N 1
ATOM 637 C CA . ARG A 1 87 ? 55.509 12.518 10.332 1.00 26.88 87 ARG A CA 1
ATOM 638 C C . ARG A 1 87 ? 55.020 13.763 9.572 1.00 26.88 87 ARG A C 1
ATOM 640 O O . ARG A 1 87 ? 55.824 14.587 9.164 1.00 26.88 87 ARG A O 1
ATOM 647 N N . ARG A 1 88 ? 53.687 13.929 9.585 1.00 28.70 88 ARG A N 1
ATOM 648 C CA . ARG A 1 88 ? 52.883 15.175 9.704 1.00 28.70 88 ARG A CA 1
ATOM 649 C C . ARG A 1 88 ? 53.491 16.517 9.238 1.00 28.70 88 ARG A C 1
ATOM 651 O O . ARG A 1 88 ? 54.358 17.063 9.914 1.00 28.70 88 ARG A O 1
ATOM 658 N N . THR A 1 89 ? 52.759 17.183 8.347 1.00 25.88 89 THR A N 1
ATOM 659 C CA . THR A 1 89 ? 52.448 18.629 8.428 1.00 25.88 89 THR A CA 1
ATOM 660 C C . THR A 1 89 ? 50.983 18.868 8.031 1.00 25.88 89 THR A C 1
ATOM 662 O O . THR A 1 89 ? 50.311 17.947 7.568 1.00 25.88 89 THR A O 1
ATOM 665 N N . SER A 1 90 ? 50.458 20.068 8.298 1.00 25.38 90 SER A N 1
ATOM 666 C CA . SER A 1 90 ? 49.017 20.382 8.281 1.00 25.38 90 SER A CA 1
ATOM 667 C C . SER A 1 90 ? 48.616 21.401 7.199 1.00 25.38 90 SER A C 1
ATOM 669 O O . SER A 1 90 ? 49.471 22.114 6.682 1.00 25.38 90 SER A O 1
ATOM 671 N N . ALA A 1 91 ? 47.291 21.581 7.057 1.00 26.05 91 ALA A N 1
ATOM 672 C CA . ALA A 1 91 ? 46.574 22.818 6.685 1.00 26.05 91 ALA A CA 1
ATOM 673 C C . ALA A 1 91 ? 46.093 23.016 5.225 1.00 26.05 91 ALA A C 1
ATOM 675 O O . ALA A 1 91 ? 46.410 22.256 4.318 1.00 26.05 91 ALA A O 1
ATOM 676 N N . ALA A 1 92 ? 45.307 24.094 5.068 1.00 25.95 92 ALA A N 1
ATOM 677 C CA . ALA A 1 92 ? 44.803 24.721 3.838 1.00 25.95 92 ALA A CA 1
ATOM 678 C C . ALA A 1 92 ? 43.633 24.050 3.080 1.00 25.95 92 ALA A C 1
ATOM 680 O O . ALA A 1 92 ? 43.769 23.469 2.008 1.00 25.95 92 ALA A O 1
ATOM 681 N N . PHE A 1 93 ? 42.434 24.316 3.607 1.00 29.94 93 PHE A N 1
ATOM 682 C CA . PHE A 1 93 ? 41.241 24.723 2.847 1.00 29.94 93 PHE A CA 1
ATOM 683 C C . PHE A 1 93 ? 41.571 25.390 1.487 1.00 29.94 93 PHE A C 1
ATOM 685 O O . PHE A 1 93 ? 42.291 26.389 1.465 1.00 29.94 93 PHE A O 1
ATOM 692 N N . LEU A 1 94 ? 40.979 24.935 0.374 1.00 27.14 94 LEU A N 1
ATOM 693 C CA . LEU A 1 94 ? 40.957 25.691 -0.889 1.00 27.14 94 LEU A CA 1
ATOM 694 C C . LEU A 1 94 ? 39.685 25.392 -1.701 1.00 27.14 94 LEU A C 1
ATOM 696 O O . LEU A 1 94 ? 39.339 24.238 -1.945 1.00 27.14 94 LEU A O 1
ATOM 700 N N . ARG A 1 95 ? 38.981 26.450 -2.123 1.00 26.94 95 ARG A N 1
ATOM 701 C CA . ARG A 1 95 ? 37.763 26.364 -2.950 1.00 26.94 95 ARG A CA 1
ATOM 702 C C . ARG A 1 95 ? 38.114 25.913 -4.374 1.00 26.94 95 ARG A C 1
ATOM 704 O O . ARG A 1 95 ? 39.061 26.436 -4.956 1.00 26.94 95 ARG A O 1
ATOM 711 N N . ARG A 1 96 ? 37.300 25.041 -4.982 1.00 24.95 96 ARG A N 1
ATOM 712 C CA . ARG A 1 96 ? 37.279 24.870 -6.448 1.00 24.95 96 ARG A CA 1
ATOM 713 C C . ARG A 1 96 ? 36.305 25.880 -7.082 1.00 24.95 96 ARG A C 1
ATOM 715 O O . ARG A 1 96 ? 35.248 26.118 -6.501 1.00 24.95 96 ARG A O 1
ATOM 722 N N . PRO A 1 97 ? 36.643 26.486 -8.235 1.00 27.00 97 PRO A N 1
ATOM 723 C CA . PRO A 1 97 ? 35.771 27.438 -8.918 1.00 27.00 97 PRO A CA 1
ATOM 724 C C . PRO A 1 97 ? 34.666 26.727 -9.708 1.00 27.00 97 PRO A C 1
ATOM 726 O O . PRO A 1 97 ? 34.850 25.601 -10.177 1.00 27.00 97 PRO A O 1
ATOM 729 N N . ALA A 1 98 ? 33.545 27.418 -9.913 1.00 25.97 98 ALA A N 1
ATOM 730 C CA . ALA A 1 98 ? 32.520 26.986 -10.856 1.00 25.97 98 ALA A CA 1
ATOM 731 C C . ALA A 1 98 ? 33.065 26.992 -12.296 1.00 25.97 98 ALA A C 1
ATOM 733 O O . ALA A 1 98 ? 33.827 27.883 -12.678 1.00 25.97 98 ALA A O 1
ATOM 734 N N . ARG A 1 99 ? 32.632 26.026 -13.111 1.00 24.47 99 ARG A N 1
ATOM 735 C CA . ARG A 1 99 ? 32.741 26.093 -14.573 1.00 24.47 99 ARG A CA 1
ATOM 736 C C . ARG A 1 99 ? 31.349 26.282 -15.155 1.00 24.47 99 ARG A C 1
ATOM 738 O O . ARG A 1 99 ? 30.477 25.453 -14.918 1.00 24.47 99 ARG A O 1
ATOM 745 N N . LEU A 1 100 ? 31.171 27.334 -15.950 1.00 26.62 100 LEU A N 1
ATOM 746 C CA . LEU A 1 100 ? 30.088 27.367 -16.928 1.00 26.62 100 LEU A CA 1
ATOM 747 C C . LEU A 1 100 ? 30.362 26.279 -17.975 1.00 26.62 100 LEU A C 1
ATOM 749 O O . LEU A 1 100 ? 31.504 26.087 -18.395 1.00 26.62 100 LEU A O 1
ATOM 753 N N . SER A 1 101 ? 29.308 25.597 -18.407 1.00 24.58 101 SER A N 1
ATOM 754 C CA . SER A 1 101 ? 29.289 24.774 -19.619 1.00 24.58 101 SER A CA 1
ATOM 755 C C . SER A 1 101 ? 28.102 25.219 -20.473 1.00 24.58 101 SER A C 1
ATOM 757 O O . SER A 1 101 ? 27.118 25.735 -19.941 1.00 24.58 101 SER A O 1
ATOM 759 N N . HIS A 1 102 ? 28.244 25.141 -21.797 1.00 23.16 102 HIS A N 1
ATOM 760 C CA . HIS A 1 102 ? 27.255 25.684 -22.729 1.00 23.16 102 HIS A CA 1
ATOM 761 C C . HIS A 1 102 ? 25.961 24.861 -22.762 1.00 23.16 102 HIS A C 1
ATOM 763 O O . HIS A 1 102 ? 25.950 23.668 -22.474 1.00 23.16 102 HIS A O 1
ATOM 769 N N . ILE A 1 103 ? 24.875 25.530 -23.154 1.00 29.94 103 ILE A N 1
ATOM 770 C CA . ILE A 1 103 ? 23.536 24.954 -23.288 1.00 29.94 103 ILE A CA 1
ATOM 771 C C . ILE A 1 103 ? 23.492 24.028 -24.511 1.00 29.94 103 ILE A C 1
ATOM 773 O O . ILE A 1 103 ? 23.506 24.509 -25.642 1.00 29.94 103 ILE A O 1
ATOM 777 N N . ILE A 1 104 ? 23.395 22.719 -24.275 1.00 26.84 104 ILE A N 1
ATOM 778 C CA . ILE A 1 104 ? 22.982 21.690 -25.242 1.00 26.84 104 ILE A CA 1
ATOM 779 C C . ILE A 1 104 ? 22.153 20.663 -24.456 1.00 26.84 104 ILE A C 1
ATOM 781 O O . ILE A 1 104 ? 22.646 20.174 -23.447 1.00 26.84 104 ILE A O 1
ATOM 785 N N . GLY A 1 105 ? 20.926 20.357 -24.902 1.00 27.06 105 GLY A N 1
ATOM 786 C CA . GLY A 1 105 ? 20.080 19.258 -24.398 1.00 27.06 105 GLY A CA 1
ATOM 787 C C . GLY A 1 105 ? 19.695 19.293 -22.905 1.00 27.06 105 GLY A C 1
ATOM 788 O O . GLY A 1 105 ? 20.499 18.981 -22.032 1.00 27.06 105 GLY A O 1
ATOM 789 N N . ARG A 1 106 ? 18.423 19.572 -22.582 1.00 30.20 106 ARG A N 1
ATOM 790 C CA . ARG A 1 106 ? 17.892 19.328 -21.224 1.00 30.20 106 ARG A CA 1
ATOM 791 C C . ARG A 1 106 ? 17.634 17.829 -21.021 1.00 30.20 106 ARG A C 1
ATOM 793 O O . ARG A 1 106 ? 16.538 17.359 -21.297 1.00 30.20 106 ARG A O 1
ATOM 800 N N . SER A 1 107 ? 18.618 17.098 -20.504 1.00 33.91 107 SER A N 1
ATOM 801 C CA . SER A 1 107 ? 18.413 15.733 -20.009 1.00 33.91 107 SER A CA 1
ATOM 802 C C . SER A 1 107 ? 17.682 15.747 -18.658 1.00 33.91 107 SER A C 1
ATOM 804 O O . SER A 1 107 ? 18.211 16.275 -17.676 1.00 33.91 107 SER A O 1
ATOM 806 N N . ALA A 1 108 ? 16.494 15.148 -18.602 1.00 48.84 108 ALA A N 1
ATOM 807 C CA . ALA A 1 108 ? 15.804 14.757 -17.368 1.00 48.84 108 ALA A CA 1
ATOM 808 C C . ALA A 1 108 ? 16.517 13.565 -16.683 1.00 48.84 108 ALA A C 1
ATOM 810 O O . ALA A 1 108 ? 17.107 12.752 -17.391 1.00 48.84 108 ALA A O 1
ATOM 811 N N . SER A 1 109 ? 16.503 13.456 -15.343 1.00 50.25 109 SER A N 1
ATOM 812 C CA . SER A 1 109 ? 17.333 12.477 -14.603 1.00 50.25 109 SER A CA 1
ATOM 813 C C . SER A 1 109 ? 16.821 12.175 -13.183 1.00 50.25 109 SER A C 1
ATOM 815 O O . SER A 1 109 ? 16.795 13.069 -12.343 1.00 50.25 109 SER A O 1
ATOM 817 N N . THR A 1 110 ? 16.528 10.907 -12.861 1.00 57.28 110 THR A N 1
ATOM 818 C CA . THR A 1 110 ? 15.971 10.468 -11.553 1.00 57.28 110 THR A CA 1
ATOM 819 C C . THR A 1 110 ? 16.964 10.445 -10.367 1.00 57.28 110 THR A C 1
ATOM 821 O O . THR A 1 110 ? 16.715 9.782 -9.352 1.00 57.28 110 THR A O 1
ATOM 824 N N . ARG A 1 111 ? 18.107 11.150 -10.448 1.00 49.97 111 ARG A N 1
ATOM 825 C CA . ARG A 1 111 ? 19.227 11.105 -9.473 1.00 49.97 111 ARG A CA 1
ATOM 826 C C . ARG A 1 111 ? 18.920 11.752 -8.109 1.00 49.97 111 ARG A C 1
ATOM 828 O O . ARG A 1 111 ? 19.527 12.747 -7.718 1.00 49.97 111 ARG A O 1
ATOM 835 N N . GLY A 1 112 ? 18.057 11.105 -7.336 1.00 48.12 112 GLY A N 1
ATOM 836 C CA . GLY A 1 112 ? 17.817 11.403 -5.922 1.00 48.12 112 GLY A CA 1
ATOM 837 C C . GLY A 1 112 ? 16.968 10.336 -5.231 1.00 48.12 112 GLY A C 1
ATOM 838 O O . GLY A 1 112 ? 17.330 9.849 -4.162 1.00 48.12 112 GLY A O 1
ATOM 839 N N . ILE A 1 113 ? 15.892 9.897 -5.888 1.00 54.47 113 ILE A N 1
ATOM 840 C CA . ILE A 1 113 ? 14.807 9.107 -5.276 1.00 54.47 113 ILE A CA 1
ATOM 841 C C . ILE A 1 113 ? 15.295 7.751 -4.726 1.00 54.47 113 ILE A C 1
ATOM 843 O O . ILE A 1 113 ? 14.934 7.357 -3.612 1.00 54.47 113 ILE A O 1
ATOM 847 N N . ALA A 1 114 ? 16.173 7.058 -5.462 1.00 45.16 114 ALA A N 1
ATOM 848 C CA . ALA A 1 114 ? 16.706 5.748 -5.070 1.00 45.16 114 ALA A CA 1
ATOM 849 C C . ALA A 1 114 ? 17.587 5.780 -3.801 1.00 45.16 114 ALA A C 1
ATOM 851 O O . ALA A 1 114 ? 17.696 4.773 -3.101 1.00 45.16 114 ALA A O 1
ATOM 852 N N . ARG A 1 115 ? 18.187 6.934 -3.472 1.00 41.62 115 ARG A N 1
ATOM 853 C CA . ARG A 1 115 ? 19.233 7.071 -2.436 1.00 41.62 115 ARG A CA 1
ATOM 854 C C . ARG A 1 115 ? 18.705 7.312 -1.020 1.00 41.62 115 ARG A C 1
ATOM 856 O O . ARG A 1 115 ? 19.490 7.446 -0.090 1.00 41.62 115 ARG A O 1
ATOM 863 N N . SER A 1 116 ? 17.383 7.301 -0.854 1.00 39.59 116 SER A N 1
ATOM 864 C CA . SER A 1 116 ? 16.676 7.377 0.435 1.00 39.59 116 SER A CA 1
ATOM 865 C C . SER A 1 116 ? 16.773 6.099 1.289 1.00 39.59 116 SER A C 1
ATOM 867 O O . SER A 1 116 ? 16.262 6.068 2.405 1.00 39.59 116 SER A O 1
ATOM 869 N N . ALA A 1 117 ? 17.383 5.021 0.785 1.00 40.25 117 ALA A N 1
ATOM 870 C CA . ALA A 1 117 ? 17.470 3.748 1.494 1.00 40.25 117 ALA A CA 1
ATOM 871 C C . ALA A 1 117 ? 18.638 3.701 2.497 1.00 40.25 117 ALA A C 1
ATOM 873 O O . ALA A 1 117 ? 19.802 3.868 2.133 1.00 40.25 117 ALA A O 1
ATOM 874 N N . SER A 1 118 ? 18.320 3.373 3.751 1.00 39.12 118 SER A N 1
ATOM 875 C CA . SER A 1 118 ? 19.276 3.066 4.821 1.00 39.12 118 SER A CA 1
ATOM 876 C C . SER A 1 118 ? 19.996 1.729 4.571 1.00 39.12 118 SER A C 1
ATOM 878 O O . SER A 1 118 ? 19.707 0.717 5.207 1.00 39.12 118 SER A O 1
ATOM 880 N N . THR A 1 119 ? 20.950 1.691 3.639 1.00 36.62 119 THR A N 1
ATOM 881 C CA . THR A 1 119 ? 21.797 0.505 3.445 1.00 36.62 119 THR A CA 1
ATOM 882 C C . THR A 1 119 ? 22.822 0.385 4.573 1.00 36.62 119 THR A C 1
ATOM 884 O O . THR A 1 119 ? 23.703 1.240 4.696 1.00 36.62 119 THR A O 1
ATOM 887 N N . ARG A 1 120 ? 22.775 -0.705 5.352 1.00 43.31 120 ARG A N 1
ATOM 888 C CA . ARG A 1 120 ? 23.892 -1.093 6.231 1.00 43.31 120 ARG A CA 1
ATOM 889 C C . ARG A 1 120 ? 25.173 -1.233 5.405 1.00 43.31 120 ARG A C 1
ATOM 891 O O . ARG A 1 120 ? 25.174 -1.876 4.357 1.00 43.31 120 ARG A O 1
ATOM 898 N N . GLY A 1 121 ? 26.262 -0.631 5.872 1.00 30.34 121 GLY A N 1
ATOM 899 C CA . GLY A 1 121 ? 27.541 -0.669 5.169 1.00 30.34 121 GLY A CA 1
ATOM 900 C C . GLY A 1 121 ? 28.330 -1.948 5.448 1.00 30.34 121 GLY A C 1
ATOM 901 O O . GLY A 1 121 ? 28.767 -2.151 6.574 1.00 30.34 121 GLY A O 1
ATOM 902 N N . GLY A 1 122 ? 28.586 -2.744 4.405 1.00 31.42 122 GLY A N 1
ATOM 903 C CA . GLY A 1 122 ? 29.683 -3.724 4.332 1.00 31.42 122 GLY A CA 1
ATOM 904 C C . GLY A 1 122 ? 29.521 -5.020 5.133 1.00 31.42 122 GLY A C 1
ATOM 905 O O . GLY A 1 122 ? 29.562 -6.102 4.548 1.00 31.42 122 GLY A O 1
ATOM 906 N N . ASP A 1 123 ? 29.357 -4.920 6.449 1.00 31.12 123 ASP A N 1
ATOM 907 C CA . ASP A 1 123 ? 29.479 -6.054 7.364 1.00 31.12 123 ASP A CA 1
ATOM 908 C C . ASP A 1 123 ? 28.122 -6.741 7.574 1.00 31.12 123 ASP A C 1
ATOM 910 O O . ASP A 1 123 ? 27.237 -6.248 8.274 1.00 31.12 123 ASP A O 1
ATOM 914 N N . GLY A 1 124 ? 27.956 -7.894 6.921 1.00 40.16 124 GLY A N 1
ATOM 915 C CA . GLY A 1 124 ? 26.707 -8.659 6.845 1.00 40.16 124 GLY A CA 1
ATOM 916 C C . GLY A 1 124 ? 26.323 -9.428 8.112 1.00 40.16 124 GLY A C 1
ATOM 917 O O . GLY A 1 124 ? 25.907 -10.581 8.000 1.00 40.16 124 GLY A O 1
ATOM 918 N N . ASP A 1 125 ? 26.469 -8.824 9.293 1.00 40.41 125 ASP A N 1
ATOM 919 C CA . ASP A 1 125 ? 25.975 -9.405 10.542 1.00 40.41 125 ASP A CA 1
ATOM 920 C C . ASP A 1 125 ? 24.516 -8.997 10.797 1.00 40.41 125 ASP A C 1
ATOM 922 O O . ASP A 1 125 ? 24.148 -7.813 10.827 1.00 40.41 125 ASP A O 1
ATOM 926 N N . PHE A 1 126 ? 23.661 -10.004 10.962 1.00 45.41 126 PHE A N 1
ATOM 927 C CA . PHE A 1 126 ? 22.245 -9.798 11.215 1.00 45.41 126 PHE A CA 1
ATOM 928 C C . PHE A 1 126 ? 22.062 -9.555 12.709 1.00 45.41 126 PHE A C 1
ATOM 930 O O . PHE A 1 126 ? 21.927 -10.492 13.492 1.00 45.41 126 PHE A O 1
ATOM 937 N N . SER A 1 127 ? 22.001 -8.280 13.101 1.00 47.38 127 SER A N 1
ATOM 938 C CA . SER A 1 127 ? 21.549 -7.874 14.436 1.00 47.38 127 SER A CA 1
ATOM 939 C C . SER A 1 127 ? 20.040 -8.136 14.578 1.00 47.38 127 SER A C 1
ATOM 941 O O . SER A 1 127 ? 19.223 -7.210 14.628 1.00 47.38 127 SER A O 1
ATOM 943 N N . THR A 1 128 ? 19.655 -9.412 14.568 1.00 54.69 128 THR A N 1
ATOM 944 C CA . THR A 1 128 ? 18.325 -9.861 14.966 1.00 54.69 128 THR A CA 1
ATOM 945 C C . THR A 1 128 ? 18.014 -9.344 16.366 1.00 54.69 128 THR A C 1
ATOM 947 O O . THR A 1 128 ? 18.928 -9.119 17.160 1.00 54.69 128 THR A O 1
ATOM 950 N N . TRP A 1 129 ? 16.721 -9.208 16.670 1.00 55.22 129 TRP A N 1
ATOM 951 C CA . TRP A 1 129 ? 16.208 -9.201 18.043 1.00 55.22 129 TRP A CA 1
ATOM 952 C C . TRP A 1 129 ? 17.073 -10.079 18.965 1.00 55.22 129 TRP A C 1
ATOM 954 O O . TRP A 1 129 ? 17.399 -11.224 18.629 1.00 55.22 129 TRP A O 1
ATOM 964 N N . THR A 1 130 ? 17.495 -9.522 20.096 1.00 64.25 130 THR A N 1
ATOM 965 C CA . THR A 1 130 ? 18.149 -10.320 21.135 1.00 64.25 130 THR A CA 1
ATOM 966 C C . THR A 1 130 ? 17.063 -10.941 22.012 1.00 64.25 130 THR A C 1
ATOM 968 O O . THR A 1 130 ? 15.879 -10.642 21.868 1.00 64.25 130 THR A O 1
ATOM 971 N N . PHE A 1 131 ? 17.451 -11.782 22.969 1.00 62.28 131 PHE A N 1
ATOM 972 C CA . PHE A 1 131 ? 16.523 -12.219 24.017 1.00 62.28 131 PHE A CA 1
ATOM 973 C C . PHE A 1 131 ? 16.156 -11.080 25.001 1.00 62.28 131 PHE A C 1
ATOM 975 O O . PHE A 1 131 ? 15.335 -11.277 25.887 1.00 62.28 131 PHE A O 1
ATOM 982 N N . GLU A 1 132 ? 16.783 -9.905 24.875 1.00 74.62 132 GLU A N 1
ATOM 983 C CA . GLU A 1 132 ? 16.670 -8.785 25.821 1.00 74.62 132 GLU A CA 1
ATOM 984 C C . GLU A 1 132 ? 15.995 -7.544 25.205 1.00 74.62 132 GLU A C 1
ATOM 986 O O . GLU A 1 132 ? 15.380 -6.772 25.935 1.00 74.62 132 GLU A O 1
ATOM 991 N N . GLU A 1 133 ? 16.063 -7.352 23.879 1.00 83.38 133 GLU A N 1
ATOM 992 C CA . GLU A 1 133 ? 15.384 -6.258 23.174 1.00 83.38 133 GLU A CA 1
ATOM 993 C C . GLU A 1 133 ? 14.748 -6.689 21.834 1.00 83.38 133 GLU A C 1
ATOM 995 O O . GLU A 1 133 ? 15.407 -7.333 21.004 1.00 83.38 133 GLU A O 1
ATOM 1000 N N . PRO A 1 134 ? 13.502 -6.248 21.548 1.00 88.38 134 PRO A N 1
ATOM 1001 C CA . PRO A 1 134 ? 12.874 -6.430 20.245 1.00 88.38 134 PRO A CA 1
ATOM 1002 C C . PRO A 1 134 ? 13.540 -5.557 19.178 1.00 88.38 134 PRO A C 1
ATOM 1004 O O . PRO A 1 134 ? 14.052 -4.467 19.462 1.00 88.38 134 PRO A O 1
ATOM 1007 N N . CYS A 1 135 ? 13.490 -6.019 17.924 1.00 90.25 135 CYS A N 1
ATOM 1008 C CA . CYS A 1 135 ? 14.119 -5.341 16.793 1.00 90.25 135 CYS A CA 1
ATOM 1009 C C . CYS A 1 135 ? 13.603 -3.896 16.663 1.00 90.25 135 CYS A C 1
ATOM 1011 O O . CYS A 1 135 ? 12.417 -3.674 16.434 1.00 90.25 135 CYS A O 1
ATOM 1013 N N . GLY A 1 136 ? 1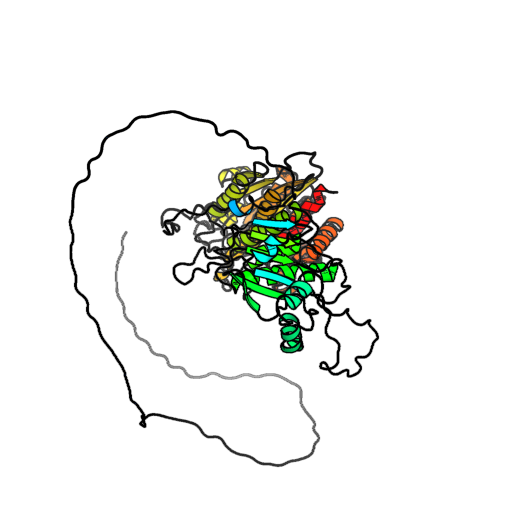4.483 -2.907 16.844 1.00 90.25 136 GLY A N 1
ATOM 1014 C CA . GLY A 1 136 ? 14.089 -1.495 16.884 1.00 90.25 136 GLY A CA 1
ATOM 1015 C C . GLY A 1 136 ? 13.904 -0.826 15.521 1.00 90.25 136 GLY A C 1
ATOM 1016 O O . GLY A 1 136 ? 13.416 0.295 15.480 1.00 90.25 136 GLY A O 1
ATOM 1017 N N . ARG A 1 137 ? 14.306 -1.486 14.428 1.00 90.19 137 ARG A N 1
ATOM 1018 C CA . ARG A 1 137 ? 14.399 -0.913 13.079 1.00 90.19 137 ARG A CA 1
ATOM 1019 C C . ARG A 1 137 ? 14.210 -1.991 12.025 1.00 90.19 137 ARG A C 1
ATOM 1021 O O . ARG A 1 137 ? 14.897 -3.010 12.071 1.00 90.19 137 ARG A O 1
ATOM 1028 N N . MET A 1 138 ? 13.353 -1.726 11.043 1.00 89.50 138 MET A N 1
ATOM 1029 C CA . MET A 1 138 ? 13.307 -2.502 9.807 1.00 89.50 138 MET A CA 1
ATOM 1030 C C . MET A 1 138 ? 14.036 -1.722 8.706 1.00 89.50 138 MET A C 1
ATOM 1032 O O . MET A 1 138 ? 13.682 -0.585 8.400 1.00 89.50 138 MET A O 1
ATOM 1036 N N . ASP A 1 139 ? 15.031 -2.349 8.079 1.00 86.12 139 ASP A N 1
ATOM 1037 C CA . ASP A 1 139 ? 15.601 -1.856 6.824 1.00 86.12 139 ASP A CA 1
ATOM 1038 C C . ASP A 1 139 ? 14.720 -2.351 5.642 1.00 86.12 139 ASP A C 1
ATOM 1040 O O . ASP A 1 139 ? 14.219 -3.484 5.645 1.00 86.12 139 ASP A O 1
ATOM 1044 N N . TRP A 1 140 ? 14.497 -1.510 4.626 1.00 87.31 140 TRP A N 1
ATOM 1045 C CA . TRP A 1 140 ? 13.710 -1.839 3.423 1.00 87.31 140 TRP A CA 1
ATOM 1046 C C . TRP A 1 140 ? 14.589 -1.998 2.174 1.00 87.31 140 TRP A C 1
ATOM 1048 O O . TRP A 1 140 ? 15.765 -1.633 2.167 1.00 87.31 140 TRP A O 1
ATOM 1058 N N . THR A 1 141 ? 14.029 -2.559 1.103 1.00 87.31 141 THR A N 1
ATOM 1059 C CA . THR A 1 141 ? 14.751 -2.834 -0.141 1.00 87.31 141 THR A CA 1
ATOM 1060 C C . THR A 1 141 ? 15.111 -1.518 -0.834 1.00 87.31 141 THR A C 1
ATOM 1062 O O . THR A 1 141 ? 14.257 -0.666 -1.100 1.00 87.31 141 THR A O 1
ATOM 1065 N N . ALA A 1 142 ? 16.403 -1.331 -1.111 1.00 79.62 142 ALA A N 1
ATOM 1066 C CA . ALA A 1 142 ? 16.893 -0.158 -1.824 1.00 79.62 142 ALA A CA 1
ATOM 1067 C C . ALA A 1 142 ? 16.368 -0.126 -3.268 1.00 79.62 142 ALA A C 1
ATOM 1069 O O . ALA A 1 142 ? 16.201 -1.167 -3.906 1.00 79.62 142 ALA A O 1
ATOM 1070 N N . GLY A 1 143 ? 16.133 1.078 -3.793 1.00 79.38 143 GLY A N 1
ATOM 1071 C CA . GLY A 1 143 ? 15.874 1.238 -5.221 1.00 79.38 143 GLY A CA 1
ATOM 1072 C C . GLY A 1 143 ? 17.143 0.943 -6.032 1.00 79.38 143 GLY A C 1
ATOM 1073 O O . GLY A 1 143 ? 18.240 1.212 -5.539 1.00 79.38 143 GLY A O 1
ATOM 1074 N N . PRO A 1 144 ? 17.032 0.413 -7.261 1.00 83.62 144 PRO A N 1
ATOM 1075 C CA . PRO A 1 144 ? 18.194 0.235 -8.128 1.00 83.62 144 PRO A CA 1
ATOM 1076 C C . PRO A 1 144 ? 18.800 1.610 -8.493 1.00 83.62 144 PRO A C 1
ATOM 1078 O O . PRO A 1 144 ? 18.104 2.469 -9.037 1.00 83.62 144 PRO A O 1
ATOM 1081 N N . ASP A 1 145 ? 20.083 1.830 -8.170 1.00 83.12 145 ASP A N 1
ATOM 1082 C CA . ASP A 1 145 ? 20.804 3.114 -8.336 1.00 83.12 145 ASP A CA 1
ATOM 1083 C C . ASP A 1 145 ? 21.290 3.311 -9.785 1.00 83.12 145 ASP A C 1
ATOM 1085 O O . ASP A 1 145 ? 22.489 3.358 -10.055 1.00 83.12 145 ASP A O 1
ATOM 1089 N N . PHE A 1 146 ? 20.344 3.424 -10.721 1.00 90.56 146 PHE A N 1
ATOM 1090 C CA . PHE A 1 146 ? 20.599 3.850 -12.099 1.00 90.56 146 PHE A CA 1
ATOM 1091 C C . PHE A 1 146 ? 19.883 5.166 -12.419 1.00 90.56 146 PHE A C 1
ATOM 1093 O O . PHE A 1 146 ? 18.857 5.512 -11.831 1.00 90.56 146 PHE A O 1
ATOM 1100 N N . ASP A 1 147 ? 20.432 5.887 -13.389 1.00 91.25 147 ASP A N 1
ATOM 1101 C CA . ASP A 1 147 ? 19.897 7.137 -13.910 1.00 91.25 147 ASP A CA 1
ATOM 1102 C C . ASP A 1 147 ? 18.843 6.858 -14.994 1.00 91.25 147 ASP A C 1
ATOM 1104 O O . ASP A 1 147 ? 19.197 6.487 -16.116 1.00 91.25 147 ASP A O 1
ATOM 1108 N N . LEU A 1 148 ? 17.553 6.995 -14.669 1.00 93.81 148 LEU A N 1
ATOM 1109 C CA . LEU A 1 148 ? 16.491 6.976 -15.678 1.00 93.81 148 LEU A CA 1
ATOM 1110 C C . LEU A 1 148 ? 16.362 8.379 -16.278 1.00 93.81 148 LEU A C 1
ATOM 1112 O O . LEU A 1 148 ? 16.207 9.364 -15.556 1.00 93.81 148 LEU A O 1
ATOM 1116 N N . GLN A 1 149 ? 16.413 8.447 -17.604 1.00 93.25 149 GLN A N 1
ATOM 1117 C CA . GLN A 1 149 ? 16.402 9.679 -18.383 1.00 93.25 149 GLN A CA 1
ATOM 1118 C C . GLN A 1 149 ? 15.338 9.619 -19.481 1.00 93.25 149 GLN A C 1
ATOM 1120 O O . GLN A 1 149 ? 15.040 8.545 -20.008 1.00 93.25 149 GLN A O 1
ATOM 1125 N N . VAL A 1 150 ? 14.829 10.784 -19.885 1.00 91.62 150 VAL A N 1
ATOM 1126 C CA . VAL A 1 150 ? 13.975 10.945 -21.071 1.00 91.62 150 VAL A CA 1
ATOM 1127 C C . VAL A 1 150 ? 14.523 12.050 -21.982 1.00 91.62 150 VAL A C 1
ATOM 1129 O O . VAL A 1 150 ? 15.061 13.050 -21.500 1.00 91.62 150 VAL A O 1
ATOM 1132 N N . THR A 1 151 ? 14.434 11.840 -23.297 1.00 89.94 151 THR A N 1
ATOM 1133 C CA . THR A 1 151 ? 14.861 12.774 -24.351 1.00 89.94 151 THR A CA 1
ATOM 1134 C C . THR A 1 151 ? 13.963 12.636 -25.578 1.00 89.94 151 THR A C 1
ATOM 1136 O O . THR A 1 151 ? 13.643 11.521 -25.975 1.00 89.94 151 THR A O 1
ATOM 1139 N N . SER A 1 152 ? 13.593 13.744 -26.224 1.00 83.94 152 SER A N 1
ATOM 1140 C CA . SER A 1 152 ? 12.805 13.711 -27.466 1.00 83.94 152 SER A CA 1
ATOM 1141 C C . SER A 1 152 ? 13.605 13.228 -28.680 1.00 83.94 152 SER A C 1
ATOM 1143 O O . SER A 1 152 ? 13.023 12.744 -29.642 1.00 83.94 152 SER A O 1
ATOM 1145 N N . GLU A 1 153 ? 14.933 13.362 -28.643 1.00 78.06 153 GLU A N 1
ATOM 1146 C CA . GLU A 1 153 ? 15.837 13.016 -29.743 1.00 78.06 153 GLU A CA 1
ATOM 1147 C C . GLU A 1 153 ? 16.984 12.127 -29.249 1.00 78.06 153 GLU A C 1
ATOM 1149 O O . GLU A 1 153 ? 17.504 12.304 -28.141 1.00 78.06 153 GLU A O 1
ATOM 1154 N N . LEU A 1 154 ? 17.408 11.182 -30.091 1.00 69.94 154 LEU A N 1
ATOM 1155 C CA . LEU A 1 154 ? 18.545 10.302 -29.836 1.00 69.94 154 LEU A CA 1
ATOM 1156 C C . LEU A 1 154 ? 19.771 10.807 -30.601 1.00 69.94 154 LEU A C 1
ATOM 1158 O O . LEU A 1 154 ? 19.842 10.686 -31.822 1.00 69.94 154 LEU A O 1
ATOM 1162 N N . GLY A 1 155 ? 20.760 11.342 -29.881 1.00 62.41 155 GLY A N 1
ATOM 1163 C CA . GLY A 1 155 ? 22.056 11.670 -30.479 1.00 62.41 155 GLY A CA 1
ATOM 1164 C C . GLY A 1 155 ? 22.729 10.417 -31.054 1.00 62.41 155 GLY A C 1
ATOM 1165 O O . GLY A 1 155 ? 22.725 9.369 -30.402 1.00 62.41 155 GLY A O 1
ATOM 1166 N N . SER A 1 156 ? 23.327 10.533 -32.245 1.00 56.06 156 SER A N 1
ATOM 1167 C CA . SER A 1 156 ? 23.960 9.432 -33.001 1.00 56.06 156 SER A CA 1
ATOM 1168 C C . SER A 1 156 ? 24.820 8.511 -32.132 1.00 56.06 156 SER A C 1
ATOM 1170 O O . SER A 1 156 ? 24.716 7.284 -32.180 1.00 56.06 156 SER A O 1
ATOM 1172 N N . ASP A 1 157 ? 25.634 9.124 -31.282 1.00 60.34 157 ASP A N 1
ATOM 1173 C CA . ASP A 1 157 ? 26.673 8.449 -30.516 1.00 60.34 157 ASP A CA 1
ATOM 1174 C C . ASP A 1 157 ? 26.089 7.691 -29.310 1.00 60.34 157 ASP A C 1
ATOM 1176 O O . ASP A 1 157 ? 26.674 6.708 -28.851 1.00 60.34 157 ASP A O 1
ATOM 1180 N N . ALA A 1 158 ? 24.913 8.093 -28.812 1.00 63.91 158 ALA A N 1
ATOM 1181 C CA . ALA A 1 158 ? 24.247 7.457 -27.673 1.00 63.91 158 ALA A CA 1
ATOM 1182 C C . ALA A 1 158 ? 23.673 6.078 -28.042 1.00 63.91 158 ALA A C 1
ATOM 1184 O O . ALA A 1 158 ? 23.775 5.132 -27.260 1.00 63.91 158 ALA A O 1
ATOM 1185 N N . ALA A 1 159 ? 23.142 5.928 -29.261 1.00 63.88 159 ALA A N 1
ATOM 1186 C CA . ALA A 1 159 ? 22.705 4.635 -29.787 1.00 63.88 159 ALA A CA 1
ATOM 1187 C C . ALA A 1 159 ? 23.886 3.665 -29.969 1.00 63.88 159 ALA A C 1
ATOM 1189 O O . ALA A 1 159 ? 23.799 2.484 -29.618 1.00 63.88 159 ALA A O 1
ATOM 1190 N N . ALA A 1 160 ? 24.996 4.170 -30.516 1.00 63.97 160 ALA A N 1
ATOM 1191 C CA . ALA A 1 160 ? 26.184 3.387 -30.854 1.00 63.97 160 ALA A CA 1
ATOM 1192 C C . ALA A 1 160 ? 27.016 2.964 -29.628 1.00 63.97 160 ALA A C 1
ATOM 1194 O O . ALA A 1 160 ? 27.670 1.925 -29.663 1.00 63.97 160 ALA A O 1
ATOM 1195 N N . SER A 1 161 ? 26.978 3.742 -28.540 1.00 71.62 161 SER A N 1
ATOM 1196 C CA . SER A 1 161 ? 27.711 3.468 -27.290 1.00 71.62 161 SER A CA 1
ATOM 1197 C C . SER A 1 161 ? 26.911 2.699 -26.226 1.00 71.62 161 SER A C 1
ATOM 1199 O O . SER A 1 161 ? 27.436 2.429 -25.144 1.00 71.62 161 SER A O 1
ATOM 1201 N N . SER A 1 162 ? 25.658 2.326 -26.510 1.00 79.44 162 SER A N 1
ATOM 1202 C CA . SER A 1 162 ? 24.785 1.642 -25.546 1.00 79.44 162 SER A CA 1
ATOM 1203 C C . SER A 1 162 ? 24.896 0.114 -25.587 1.00 79.44 162 SER A C 1
ATOM 1205 O O . SER A 1 162 ? 24.861 -0.502 -26.653 1.00 79.44 162 SER A O 1
ATOM 1207 N N . SER A 1 163 ? 24.983 -0.512 -24.406 1.00 85.12 163 SER A N 1
ATOM 1208 C CA . SER A 1 163 ? 25.165 -1.970 -24.261 1.00 85.12 163 SER A CA 1
ATOM 1209 C C . SER A 1 163 ? 23.907 -2.798 -24.576 1.00 85.12 163 SER A C 1
ATOM 1211 O O . SER A 1 163 ? 24.006 -3.983 -24.920 1.00 85.12 163 SER A O 1
ATOM 1213 N N . VAL A 1 164 ? 22.735 -2.163 -24.477 1.00 92.75 164 VAL A N 1
ATOM 1214 C CA . VAL A 1 164 ? 21.424 -2.644 -24.926 1.00 92.75 164 VAL A CA 1
ATOM 1215 C C . VAL A 1 164 ? 20.726 -1.519 -25.692 1.00 92.75 164 VAL A C 1
ATOM 1217 O O . VAL A 1 164 ? 20.689 -0.377 -25.231 1.00 92.75 164 VAL A O 1
ATOM 1220 N N . VAL A 1 165 ? 20.124 -1.855 -26.829 1.00 92.62 165 VAL A N 1
ATOM 1221 C CA . VAL A 1 165 ? 19.181 -1.008 -27.559 1.00 92.62 165 VAL A CA 1
ATOM 1222 C C . VAL A 1 165 ? 17.870 -1.774 -27.699 1.00 92.62 165 VAL A C 1
ATOM 1224 O O . VAL A 1 165 ? 17.819 -2.841 -28.313 1.00 92.62 165 VAL A O 1
ATOM 1227 N N . VAL A 1 166 ? 16.810 -1.234 -27.107 1.00 93.50 166 VAL A N 1
ATOM 1228 C CA . VAL A 1 166 ? 15.441 -1.728 -27.249 1.00 93.50 166 VAL A CA 1
ATOM 1229 C C . VAL A 1 166 ? 14.725 -0.862 -28.277 1.00 93.50 166 VAL A C 1
ATOM 1231 O O . VAL A 1 166 ? 14.789 0.366 -28.195 1.00 93.50 166 VAL A O 1
ATOM 1234 N N . VAL A 1 167 ? 14.030 -1.490 -29.224 1.00 91.69 167 VAL A N 1
ATOM 1235 C CA . VAL A 1 167 ? 13.227 -0.788 -30.228 1.00 91.69 167 VAL A CA 1
ATOM 1236 C C . VAL A 1 167 ? 11.777 -1.258 -30.172 1.00 91.69 167 VAL A C 1
ATOM 1238 O O . VAL A 1 167 ? 11.502 -2.457 -30.163 1.00 91.69 167 VAL A O 1
ATOM 1241 N N . GLY A 1 168 ? 10.843 -0.316 -30.091 1.00 89.56 168 GLY A N 1
ATOM 1242 C CA . GLY A 1 168 ? 9.412 -0.597 -30.079 1.00 89.56 168 GLY A CA 1
ATOM 1243 C C . GLY A 1 168 ? 8.853 -0.837 -31.481 1.00 89.56 168 GLY A C 1
ATOM 1244 O O . GLY A 1 168 ? 9.242 -0.161 -32.430 1.00 89.56 168 GLY A O 1
ATOM 1245 N N . MET A 1 169 ? 7.908 -1.767 -31.602 1.00 88.31 169 MET A N 1
ATOM 1246 C CA . MET A 1 169 ? 7.218 -2.082 -32.852 1.00 88.31 169 MET A CA 1
ATOM 1247 C C . MET A 1 169 ? 5.721 -2.284 -32.598 1.00 88.31 169 MET A C 1
ATOM 1249 O O . MET A 1 169 ? 5.332 -3.143 -31.806 1.00 88.31 169 MET A O 1
ATOM 1253 N N . TYR A 1 170 ? 4.877 -1.500 -33.271 1.00 85.81 170 TYR A N 1
ATOM 1254 C CA . TYR A 1 170 ? 3.435 -1.748 -33.308 1.00 85.81 170 TYR A CA 1
ATOM 1255 C C . TYR A 1 170 ? 3.118 -2.857 -34.309 1.00 85.81 170 TYR A C 1
ATOM 1257 O O . TYR A 1 170 ? 3.695 -2.901 -35.394 1.00 85.81 170 TYR A O 1
ATOM 1265 N N . GLY A 1 171 ? 2.168 -3.717 -33.952 1.00 82.44 171 GLY A N 1
ATOM 1266 C CA . GLY A 1 171 ? 1.541 -4.618 -34.910 1.00 82.44 171 GLY A CA 1
ATOM 1267 C C . GLY A 1 171 ? 0.429 -3.946 -35.714 1.00 82.44 171 GLY A C 1
ATOM 1268 O O . GLY A 1 171 ? 0.044 -2.809 -35.415 1.00 82.44 171 GLY A O 1
ATOM 1269 N N . PRO A 1 172 ? -0.123 -4.655 -36.715 1.00 77.19 172 PRO A N 1
ATOM 1270 C CA . PRO A 1 172 ? -1.250 -4.158 -37.498 1.00 77.19 172 PRO A CA 1
ATOM 1271 C C . PRO A 1 172 ? -2.432 -3.762 -36.593 1.00 77.19 172 PRO A C 1
ATOM 1273 O O . PRO A 1 172 ? -2.583 -4.322 -35.499 1.00 77.19 172 PRO A O 1
ATOM 1276 N N . PRO A 1 173 ? -3.270 -2.800 -37.023 1.00 73.25 173 PRO A N 1
ATOM 1277 C CA . PRO A 1 173 ? -4.449 -2.394 -36.266 1.00 73.25 173 PRO A CA 1
ATOM 1278 C C . PRO A 1 173 ? -5.397 -3.578 -36.028 1.00 73.25 173 PRO A C 1
ATOM 1280 O O . PRO A 1 173 ? -5.401 -4.562 -36.773 1.00 73.25 173 PRO A O 1
ATOM 1283 N N . LYS A 1 174 ? -6.222 -3.481 -34.978 1.00 67.62 174 LYS A N 1
ATOM 1284 C CA . LYS A 1 174 ? -7.332 -4.425 -34.775 1.00 67.62 174 LYS A CA 1
ATOM 1285 C C . LYS A 1 174 ? -8.287 -4.314 -35.983 1.00 67.62 174 LYS A C 1
ATOM 1287 O O . LYS A 1 174 ? -8.616 -3.183 -36.335 1.00 67.62 174 LYS A O 1
ATOM 1292 N N . PRO A 1 175 ? -8.744 -5.425 -36.596 1.00 59.81 175 PRO A N 1
ATOM 1293 C CA . PRO A 1 175 ? -9.854 -5.369 -37.548 1.00 59.81 175 PRO A CA 1
ATOM 1294 C C . PRO A 1 175 ? -11.121 -4.878 -36.835 1.00 59.81 175 PRO A C 1
ATOM 1296 O O . PRO A 1 175 ? -11.267 -5.083 -35.624 1.00 59.81 175 PRO A O 1
ATOM 1299 N N . GLU A 1 176 ? -12.020 -4.224 -37.568 1.00 51.94 176 GLU A N 1
ATOM 1300 C CA . GLU A 1 176 ? -13.253 -3.674 -36.994 1.00 51.94 176 GLU A CA 1
ATOM 1301 C C . GLU A 1 176 ? -14.241 -4.787 -36.590 1.00 51.94 176 GLU A C 1
ATOM 1303 O O . GLU A 1 176 ? -14.214 -5.899 -37.128 1.00 51.94 176 GLU A O 1
ATOM 1308 N N . GLU A 1 177 ? -15.123 -4.506 -35.621 1.00 40.06 177 GLU A N 1
ATOM 1309 C CA . GLU A 1 177 ? -16.117 -5.469 -35.119 1.00 40.06 177 GLU A CA 1
ATOM 1310 C C . GLU A 1 177 ? -17.218 -5.743 -36.161 1.00 40.06 177 GLU A C 1
ATOM 1312 O O . GLU A 1 177 ? -18.323 -5.206 -36.106 1.00 40.06 177 GLU A O 1
ATOM 1317 N N . GLY A 1 178 ? -16.901 -6.605 -37.126 1.00 46.81 178 GLY A N 1
ATOM 1318 C CA . GLY A 1 178 ? -17.799 -7.013 -38.205 1.00 46.81 178 GLY A CA 1
ATOM 1319 C C . GLY A 1 178 ? -17.111 -7.758 -39.350 1.00 46.81 178 GLY A C 1
ATOM 1320 O O . GLY A 1 178 ? -17.785 -8.482 -40.079 1.00 46.81 178 GLY A O 1
ATOM 1321 N N . GLU A 1 179 ? -15.788 -7.636 -39.500 1.00 44.06 179 GLU A N 1
ATOM 1322 C CA . GLU A 1 179 ? -15.045 -8.365 -40.532 1.00 44.06 179 GLU A CA 1
ATOM 1323 C C . GLU A 1 179 ? -14.871 -9.846 -40.151 1.00 44.06 179 GLU A C 1
ATOM 1325 O O . GLU A 1 179 ? -14.220 -10.190 -39.158 1.00 44.06 179 GLU A O 1
ATOM 1330 N N . GLU A 1 180 ? -15.443 -10.750 -40.953 1.00 38.50 180 GLU A N 1
ATOM 1331 C CA . GLU A 1 180 ? -15.173 -12.181 -40.816 1.00 38.50 180 GLU A CA 1
ATOM 1332 C C . GLU A 1 180 ? -13.695 -12.472 -41.108 1.00 38.50 180 GLU A C 1
ATOM 1334 O O . GLU A 1 180 ? -13.099 -11.942 -42.048 1.00 38.50 180 GLU A O 1
ATOM 1339 N N . LYS A 1 181 ? -13.091 -13.372 -40.324 1.00 43.59 181 LYS A N 1
ATOM 1340 C CA . LYS A 1 181 ? -11.750 -13.885 -40.617 1.00 43.59 181 LYS A CA 1
ATOM 1341 C C . LYS A 1 181 ? -11.802 -14.847 -41.802 1.00 43.59 181 LYS A C 1
ATOM 1343 O O . LYS A 1 181 ? -11.817 -16.063 -41.607 1.00 43.59 181 LYS A O 1
ATOM 1348 N N . GLU A 1 182 ? -11.775 -14.305 -43.018 1.00 36.91 182 GLU A N 1
ATOM 1349 C CA . GLU A 1 182 ? -11.396 -15.091 -44.191 1.00 36.91 182 GLU A CA 1
ATOM 1350 C C . GLU A 1 182 ? -10.034 -15.766 -43.954 1.00 36.91 182 GLU A C 1
ATOM 1352 O O . GLU A 1 182 ? -9.144 -15.226 -43.286 1.00 36.91 182 GLU A O 1
ATOM 1357 N N . GLY A 1 183 ? -9.892 -16.986 -44.474 1.00 42.00 183 GLY A N 1
ATOM 1358 C CA . GLY A 1 183 ? -8.778 -17.895 -44.194 1.00 42.00 183 GLY A CA 1
ATOM 1359 C C . GLY A 1 183 ? -7.469 -17.533 -44.895 1.00 42.00 183 GLY A C 1
ATOM 1360 O O . GLY A 1 183 ? -6.905 -18.379 -45.582 1.00 42.00 183 GLY A O 1
ATOM 1361 N N . VAL A 1 184 ? -6.989 -16.299 -44.728 1.00 42.16 184 VAL A N 1
ATOM 1362 C CA . VAL A 1 184 ? -5.665 -15.862 -45.193 1.00 42.16 184 VAL A CA 1
ATOM 1363 C C . VAL A 1 184 ? -4.588 -16.616 -44.413 1.00 42.16 184 VAL A C 1
ATOM 1365 O O . VAL A 1 184 ? -4.521 -16.497 -43.186 1.00 42.16 184 VAL A O 1
ATOM 1368 N N . ASP A 1 185 ? -3.739 -17.366 -45.118 1.00 44.66 185 ASP A N 1
ATOM 1369 C CA . ASP A 1 185 ? -2.601 -18.066 -44.517 1.00 44.66 185 ASP A CA 1
ATOM 1370 C C . ASP A 1 185 ? -1.646 -17.053 -43.853 1.00 44.66 185 ASP A C 1
ATOM 1372 O O . ASP A 1 185 ? -1.320 -16.003 -44.416 1.00 44.66 185 ASP A O 1
ATOM 1376 N N . GLU A 1 186 ? -1.176 -17.357 -42.641 1.00 50.22 186 GLU A N 1
ATOM 1377 C CA . GLU A 1 186 ? -0.245 -16.495 -41.896 1.00 50.22 186 GLU A CA 1
ATOM 1378 C C . GLU A 1 186 ? 1.1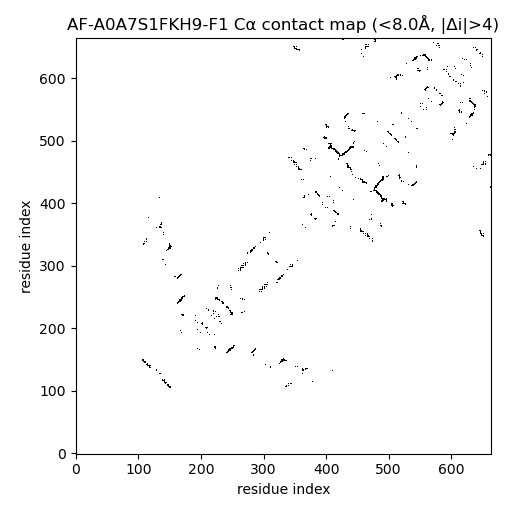07 -16.332 -42.621 1.00 50.22 186 GLU A C 1
ATOM 1380 O O . GLU A 1 186 ? 1.865 -15.406 -42.317 1.00 50.22 186 GLU A O 1
ATOM 1385 N N . GLY A 1 187 ? 1.398 -17.203 -43.595 1.00 46.50 187 GLY A N 1
ATOM 1386 C CA . GLY A 1 187 ? 2.553 -17.095 -44.485 1.00 46.50 187 GLY A CA 1
ATOM 1387 C C . GLY A 1 187 ? 2.477 -15.982 -45.541 1.00 46.50 187 GLY A C 1
ATOM 1388 O O . GLY A 1 187 ? 3.526 -15.477 -45.926 1.00 46.50 187 GLY A O 1
ATOM 1389 N N . GLU A 1 188 ? 1.286 -15.567 -45.997 1.00 46.75 188 GLU A N 1
ATOM 1390 C CA . GLU A 1 188 ? 1.149 -14.634 -47.140 1.00 46.75 188 GLU A CA 1
ATOM 1391 C C . GLU A 1 188 ? 0.897 -13.169 -46.755 1.00 46.75 188 GLU A C 1
ATOM 1393 O O . GLU A 1 188 ? 1.000 -12.279 -47.601 1.00 46.75 188 GLU A O 1
ATOM 1398 N N . LYS A 1 189 ? 0.601 -12.870 -45.483 1.00 58.50 189 LYS A N 1
ATOM 1399 C CA . LYS A 1 189 ? 0.460 -11.472 -45.042 1.00 58.50 189 LYS A CA 1
ATOM 1400 C C . LYS A 1 189 ? 1.794 -10.728 -45.193 1.00 58.50 189 LYS A C 1
ATOM 1402 O O . LYS A 1 189 ? 2.803 -11.258 -44.718 1.00 58.50 189 LYS A O 1
ATOM 1407 N N . PRO A 1 190 ? 1.823 -9.498 -45.746 1.00 61.09 190 PRO A N 1
ATOM 1408 C CA . PRO A 1 190 ? 3.042 -8.693 -45.762 1.00 61.09 190 PRO A CA 1
ATOM 1409 C C . PRO A 1 190 ? 3.586 -8.509 -44.340 1.00 61.09 190 PRO A C 1
ATOM 1411 O O . PRO A 1 190 ? 2.837 -8.559 -43.358 1.00 61.09 190 PRO A O 1
ATOM 1414 N N . LEU A 1 191 ? 4.902 -8.346 -44.225 1.00 63.72 191 LEU A N 1
ATOM 1415 C CA . LEU A 1 191 ? 5.540 -7.980 -42.962 1.00 63.72 191 LEU A CA 1
ATOM 1416 C C . LEU A 1 191 ? 5.201 -6.516 -42.633 1.00 63.72 191 LEU A C 1
ATOM 1418 O O . LEU A 1 191 ? 5.040 -5.724 -43.563 1.00 63.72 191 LEU A O 1
ATOM 1422 N N . PRO A 1 192 ? 5.102 -6.125 -41.352 1.00 67.38 192 PRO A N 1
ATOM 1423 C CA . PRO A 1 192 ? 5.012 -4.715 -40.999 1.00 67.38 192 PRO A CA 1
ATOM 1424 C C . PRO A 1 192 ? 6.357 -4.039 -41.278 1.00 67.38 192 PRO A C 1
ATOM 1426 O O . PRO A 1 192 ? 7.398 -4.544 -40.847 1.00 67.38 192 PRO A O 1
ATOM 1429 N N . ASP A 1 193 ? 6.336 -2.903 -41.975 1.00 69.56 193 ASP A N 1
ATOM 1430 C CA . ASP A 1 193 ? 7.551 -2.148 -42.285 1.00 69.56 193 ASP A CA 1
ATOM 1431 C C . ASP A 1 193 ? 8.269 -1.702 -41.002 1.00 69.56 193 ASP A C 1
ATOM 1433 O O . ASP A 1 193 ? 7.678 -1.102 -40.098 1.00 69.56 193 ASP A O 1
ATOM 1437 N N . LEU A 1 194 ? 9.577 -1.962 -40.937 1.00 80.31 194 LEU A N 1
ATOM 1438 C CA . LEU A 1 194 ? 10.433 -1.386 -39.907 1.00 80.31 194 LEU A CA 1
ATOM 1439 C C . LEU A 1 194 ? 10.547 0.128 -40.126 1.00 80.31 194 LEU A C 1
ATOM 1441 O O . LEU A 1 194 ? 10.722 0.596 -41.250 1.00 80.31 194 LEU A O 1
ATOM 1445 N N . ALA A 1 195 ? 10.493 0.899 -39.039 1.00 76.94 195 ALA A N 1
ATOM 1446 C CA . ALA A 1 195 ? 10.514 2.360 -39.073 1.00 76.94 195 ALA A CA 1
ATOM 1447 C C . ALA A 1 195 ? 11.530 2.950 -38.081 1.00 76.94 195 ALA A C 1
ATOM 1449 O O . ALA A 1 195 ? 11.935 2.302 -37.112 1.00 76.94 195 ALA A O 1
ATOM 1450 N N . GLY A 1 196 ? 11.943 4.199 -38.321 1.00 82.50 196 GLY A N 1
ATOM 1451 C CA . GLY A 1 196 ? 12.858 4.937 -37.445 1.00 82.50 196 GLY A CA 1
ATOM 1452 C C . GLY A 1 196 ? 14.160 4.178 -37.167 1.00 82.50 196 GLY A C 1
ATOM 1453 O O . GLY A 1 196 ? 14.797 3.654 -38.082 1.00 82.50 196 GLY A O 1
ATOM 1454 N N . LEU A 1 197 ? 14.546 4.086 -35.889 1.00 83.62 197 LEU A N 1
ATOM 1455 C CA . LEU A 1 197 ? 15.760 3.374 -35.475 1.00 83.62 197 LEU A CA 1
ATOM 1456 C C . LEU A 1 197 ? 15.736 1.878 -35.842 1.00 83.62 197 LEU A C 1
ATOM 1458 O O . LEU A 1 197 ? 16.800 1.311 -36.074 1.00 83.62 197 LEU A O 1
ATOM 1462 N N . ALA A 1 198 ? 14.559 1.246 -35.940 1.00 84.94 198 ALA A N 1
ATOM 1463 C CA . ALA A 1 198 ? 14.458 -0.167 -36.307 1.00 84.94 198 ALA A CA 1
ATOM 1464 C C . ALA A 1 198 ? 14.958 -0.408 -37.738 1.00 84.94 198 ALA A C 1
ATOM 1466 O O . ALA A 1 198 ? 15.772 -1.300 -37.961 1.00 84.94 198 ALA A O 1
ATOM 1467 N N . ALA A 1 199 ? 14.528 0.434 -38.684 1.00 86.94 199 ALA A N 1
ATOM 1468 C CA . ALA A 1 199 ? 14.950 0.367 -40.082 1.00 86.94 199 ALA A CA 1
ATOM 1469 C C . ALA A 1 199 ? 16.450 0.655 -40.242 1.00 86.94 199 ALA A C 1
ATOM 1471 O O . ALA A 1 199 ? 17.148 -0.057 -40.959 1.00 86.94 199 ALA A O 1
ATOM 1472 N N . SER A 1 200 ? 16.960 1.670 -39.536 1.00 86.69 200 SER A N 1
ATOM 1473 C CA . SER A 1 200 ? 18.385 2.021 -39.572 1.00 86.69 200 SER A CA 1
ATOM 1474 C C . SER A 1 200 ? 19.280 0.905 -39.026 1.00 86.69 200 SER A C 1
ATOM 1476 O O . SER A 1 200 ? 20.337 0.652 -39.595 1.00 86.69 200 SER A O 1
ATOM 1478 N N . LEU A 1 201 ? 18.863 0.222 -37.951 1.00 87.50 201 LEU A N 1
ATOM 1479 C CA . LEU A 1 201 ? 19.597 -0.923 -37.402 1.00 87.50 201 LEU A CA 1
ATOM 1480 C C . LEU A 1 201 ? 19.478 -2.172 -38.285 1.00 87.50 201 LEU A C 1
ATOM 1482 O O . LEU A 1 201 ? 20.442 -2.918 -38.391 1.00 87.50 201 LEU A O 1
ATOM 1486 N N . ASP A 1 202 ? 18.337 -2.408 -38.936 1.00 90.25 202 ASP A N 1
ATOM 1487 C CA . ASP A 1 202 ? 18.178 -3.541 -39.856 1.00 90.25 202 ASP A CA 1
ATOM 1488 C C . ASP A 1 202 ? 19.039 -3.374 -41.120 1.00 90.25 202 ASP A C 1
ATOM 1490 O O . ASP A 1 202 ? 19.714 -4.311 -41.546 1.00 90.25 202 ASP A O 1
ATOM 1494 N N . ALA A 1 203 ? 19.110 -2.151 -41.657 1.00 89.06 203 ALA A N 1
ATOM 1495 C CA . ALA A 1 203 ? 19.994 -1.794 -42.767 1.00 89.06 203 ALA A CA 1
ATOM 1496 C C . ALA A 1 203 ? 21.491 -1.788 -42.385 1.00 89.06 203 ALA A C 1
ATOM 1498 O O . ALA A 1 203 ? 22.334 -2.068 -43.233 1.00 89.06 203 ALA A O 1
ATOM 1499 N N . GLU A 1 204 ? 21.836 -1.500 -41.122 1.00 87.38 204 GLU A N 1
ATOM 1500 C CA . GLU A 1 204 ? 23.197 -1.663 -40.571 1.00 87.38 204 GLU A CA 1
ATOM 1501 C C . GLU A 1 204 ? 23.597 -3.148 -40.426 1.00 87.38 204 GLU A C 1
ATOM 1503 O O . GLU A 1 204 ? 24.785 -3.460 -40.338 1.00 87.38 204 GLU A O 1
ATOM 1508 N N . LEU A 1 205 ? 22.621 -4.065 -40.408 1.00 89.00 205 LEU A N 1
ATOM 1509 C CA . LEU A 1 205 ? 22.787 -5.483 -40.069 1.00 89.00 205 LEU A CA 1
ATOM 1510 C C . LEU A 1 205 ? 22.276 -6.431 -41.170 1.00 89.00 205 LEU A C 1
ATOM 1512 O O . LEU A 1 205 ? 21.811 -7.531 -40.869 1.00 89.00 205 LEU A O 1
ATOM 1516 N N . ASP A 1 206 ? 22.361 -6.006 -42.434 1.00 90.25 206 ASP A N 1
ATOM 1517 C CA . ASP A 1 206 ? 22.047 -6.800 -43.635 1.00 90.25 206 ASP A CA 1
ATOM 1518 C C . ASP A 1 206 ? 20.658 -7.494 -43.614 1.00 90.25 206 ASP A C 1
ATOM 1520 O O . ASP A 1 206 ? 20.477 -8.571 -44.187 1.00 90.25 206 ASP A O 1
ATOM 1524 N N . GLY A 1 207 ? 19.655 -6.889 -42.960 1.00 88.75 207 GLY A N 1
ATOM 1525 C CA . GLY A 1 207 ? 18.287 -7.423 -42.869 1.00 88.75 207 GLY A CA 1
ATOM 1526 C C . GLY A 1 207 ? 18.043 -8.428 -41.730 1.00 88.75 207 GLY A C 1
ATOM 1527 O O . GLY A 1 207 ? 17.050 -9.163 -41.749 1.00 88.75 207 GLY A O 1
ATOM 1528 N N . ALA A 1 208 ? 18.947 -8.521 -40.746 1.00 90.56 208 ALA A N 1
ATOM 1529 C CA . ALA A 1 208 ? 18.866 -9.507 -39.663 1.00 90.56 208 ALA A CA 1
ATOM 1530 C C . ALA A 1 208 ? 17.640 -9.358 -38.736 1.00 90.56 208 ALA A C 1
ATOM 1532 O O . ALA A 1 208 ? 17.165 -10.357 -38.191 1.00 90.56 208 ALA A O 1
ATOM 1533 N N . ILE A 1 209 ? 17.107 -8.147 -38.547 1.00 90.44 209 ILE A N 1
ATOM 1534 C CA . ILE A 1 209 ? 15.891 -7.905 -37.755 1.00 90.44 209 ILE A CA 1
ATOM 1535 C C . ILE A 1 209 ? 14.662 -8.326 -38.570 1.00 90.44 209 ILE A C 1
ATOM 1537 O O . ILE A 1 209 ? 13.789 -9.016 -38.039 1.00 90.44 209 ILE A O 1
ATOM 1541 N N . GLY A 1 210 ? 14.628 -8.002 -39.867 1.00 89.31 210 GLY A N 1
ATOM 1542 C CA . GLY A 1 210 ? 13.606 -8.489 -40.796 1.00 89.31 210 GLY A CA 1
ATOM 1543 C C . GLY A 1 210 ? 13.552 -10.022 -40.869 1.00 89.31 210 GLY A C 1
ATOM 1544 O O . GLY A 1 210 ? 12.472 -10.612 -40.812 1.00 89.31 210 GLY A O 1
ATOM 1545 N N . ALA A 1 211 ? 14.710 -10.690 -40.898 1.00 89.19 211 ALA A N 1
ATOM 1546 C CA . ALA A 1 211 ? 14.799 -12.151 -40.861 1.00 89.19 211 ALA A CA 1
ATOM 1547 C C . ALA A 1 211 ? 14.266 -12.744 -39.539 1.00 89.19 211 ALA A C 1
ATOM 1549 O O . ALA A 1 211 ? 13.486 -13.700 -39.562 1.00 89.19 211 ALA A O 1
ATOM 1550 N N . LEU A 1 212 ? 14.621 -12.152 -38.389 1.00 90.38 212 LEU A N 1
ATOM 1551 C CA . LEU A 1 212 ? 14.110 -12.579 -37.081 1.00 90.38 212 LEU A CA 1
ATOM 1552 C C . LEU A 1 212 ? 12.590 -12.384 -36.950 1.00 90.38 212 LEU A C 1
ATOM 1554 O O . LEU A 1 212 ? 11.937 -13.222 -36.326 1.00 90.38 212 LEU A O 1
ATOM 1558 N N . LEU A 1 213 ? 12.016 -11.333 -37.550 1.00 89.06 213 LEU A N 1
ATOM 1559 C CA . LEU A 1 213 ? 10.561 -11.136 -37.604 1.00 89.06 213 LEU A CA 1
ATOM 1560 C C . LEU A 1 213 ? 9.854 -12.271 -38.351 1.00 89.06 213 LEU A C 1
ATOM 1562 O O . LEU A 1 213 ? 8.864 -12.796 -37.844 1.00 89.06 213 LEU A O 1
ATOM 1566 N N . VAL A 1 214 ? 10.376 -12.686 -39.511 1.00 88.06 214 VAL A N 1
ATOM 1567 C CA . VAL A 1 214 ? 9.828 -13.814 -40.286 1.00 88.06 214 VAL A CA 1
ATOM 1568 C C . VAL A 1 214 ? 9.879 -15.113 -39.480 1.00 88.06 214 VAL A C 1
ATOM 1570 O O . VAL A 1 214 ? 8.871 -15.810 -39.373 1.00 88.06 214 VAL A O 1
ATOM 1573 N N . GLU A 1 215 ? 11.034 -15.431 -38.888 1.00 88.25 215 GLU A N 1
ATOM 1574 C CA . GLU A 1 215 ? 11.234 -16.669 -38.123 1.00 88.25 215 GLU A CA 1
ATOM 1575 C C . GLU A 1 215 ? 10.323 -16.743 -36.885 1.00 88.25 215 GLU A C 1
ATOM 1577 O O . GLU A 1 215 ? 9.721 -17.781 -36.610 1.00 88.25 215 GLU A O 1
ATOM 1582 N N . ASN A 1 216 ? 10.171 -15.631 -36.160 1.00 89.06 216 ASN A N 1
ATOM 1583 C CA . ASN A 1 216 ? 9.476 -15.582 -34.869 1.00 89.06 216 ASN A CA 1
ATOM 1584 C C . ASN A 1 216 ? 8.028 -15.059 -34.979 1.00 89.06 216 ASN A C 1
ATOM 1586 O O . ASN A 1 216 ? 7.391 -14.784 -33.956 1.00 89.06 216 ASN A O 1
ATOM 1590 N N . ARG A 1 217 ? 7.483 -14.938 -36.203 1.00 84.25 217 ARG A N 1
ATOM 1591 C CA . ARG A 1 217 ? 6.184 -14.306 -36.510 1.00 84.25 217 ARG A CA 1
ATOM 1592 C C . ARG A 1 217 ? 5.041 -14.745 -35.594 1.00 84.25 217 ARG A C 1
ATOM 1594 O O . ARG A 1 217 ? 4.253 -13.914 -35.150 1.00 84.25 217 ARG A O 1
ATOM 1601 N N . LYS A 1 218 ? 4.951 -16.042 -35.287 1.00 83.56 218 LYS A N 1
ATOM 1602 C CA . LYS A 1 218 ? 3.841 -16.632 -34.512 1.00 83.56 218 LYS A CA 1
ATOM 1603 C C . LYS A 1 218 ? 3.892 -16.309 -33.017 1.00 83.56 218 LYS A C 1
ATOM 1605 O O . LYS A 1 218 ? 2.844 -16.104 -32.404 1.00 83.56 218 LYS A O 1
ATOM 1610 N N . ASP A 1 219 ? 5.093 -16.209 -32.455 1.00 84.38 219 ASP A N 1
ATOM 1611 C CA . ASP A 1 219 ? 5.299 -15.931 -31.031 1.00 84.38 219 ASP A CA 1
ATOM 1612 C C . ASP A 1 219 ? 5.338 -14.421 -30.752 1.00 84.38 219 ASP A C 1
ATOM 1614 O O . ASP A 1 219 ? 4.762 -13.951 -29.769 1.00 84.38 219 ASP A O 1
ATOM 1618 N N . PHE A 1 220 ? 5.942 -13.644 -31.658 1.00 85.31 220 PHE A N 1
ATOM 1619 C CA . PHE A 1 220 ? 5.996 -12.180 -31.591 1.00 85.31 220 PHE A CA 1
ATOM 1620 C C . PHE A 1 220 ? 4.717 -11.491 -32.109 1.00 85.31 220 PHE A C 1
ATOM 1622 O O . PHE A 1 220 ? 4.449 -10.335 -31.775 1.00 85.31 220 PHE A O 1
ATOM 1629 N N . LYS A 1 221 ? 3.910 -12.198 -32.911 1.00 86.56 221 LYS A N 1
ATOM 1630 C CA . LYS A 1 221 ? 2.628 -11.749 -33.488 1.00 86.56 221 LYS A CA 1
ATOM 1631 C C . LYS A 1 221 ? 2.728 -10.410 -34.213 1.00 86.56 221 LYS A C 1
ATOM 1633 O O . LYS A 1 221 ? 1.883 -9.535 -34.019 1.00 86.56 221 LYS A O 1
ATOM 1638 N N . ASP A 1 222 ? 3.787 -10.235 -35.001 1.00 84.12 222 ASP A N 1
ATOM 1639 C CA . ASP A 1 222 ? 4.085 -8.997 -35.732 1.00 84.12 222 ASP A CA 1
ATOM 1640 C C . ASP A 1 222 ? 4.110 -7.730 -34.841 1.00 84.12 222 ASP A C 1
ATOM 1642 O O . ASP A 1 222 ? 3.868 -6.633 -35.320 1.00 84.12 222 ASP A O 1
ATOM 1646 N N . GLY A 1 223 ? 4.365 -7.859 -33.530 1.00 82.75 223 GLY A N 1
ATOM 1647 C CA . GLY A 1 223 ? 4.357 -6.749 -32.563 1.00 82.75 223 GLY A CA 1
ATOM 1648 C C . GLY A 1 223 ? 2.989 -6.450 -31.931 1.00 82.75 223 GLY A C 1
ATOM 1649 O O . GLY A 1 223 ? 2.904 -5.668 -30.982 1.00 82.75 223 GLY A O 1
ATOM 1650 N N . SER A 1 224 ? 1.916 -7.115 -32.383 1.00 83.81 224 SER A N 1
ATOM 1651 C CA . SER A 1 224 ? 0.543 -6.918 -31.878 1.00 83.81 224 SER A CA 1
ATOM 1652 C C . SER A 1 224 ? 0.308 -7.446 -30.453 1.00 83.81 224 SER A C 1
ATOM 1654 O O . SER A 1 224 ? -0.723 -7.154 -29.844 1.00 83.81 224 SER A O 1
ATOM 1656 N N . ALA A 1 225 ? 1.264 -8.187 -29.884 1.00 86.00 225 ALA A N 1
ATOM 1657 C CA . ALA A 1 225 ? 1.270 -8.582 -28.481 1.00 86.00 225 ALA A CA 1
ATOM 1658 C C . ALA A 1 225 ? 2.165 -7.635 -27.664 1.00 86.00 225 ALA A C 1
ATOM 1660 O O . ALA A 1 225 ? 3.388 -7.704 -27.745 1.00 86.00 225 ALA A O 1
ATOM 1661 N N . THR A 1 226 ? 1.584 -6.759 -26.837 1.00 84.31 226 THR A N 1
ATOM 1662 C CA . THR A 1 226 ? 2.419 -5.864 -26.024 1.00 84.31 226 THR A CA 1
ATOM 1663 C C . THR A 1 226 ? 3.318 -6.638 -25.060 1.00 84.31 226 THR A C 1
ATOM 1665 O O . THR A 1 226 ? 2.828 -7.437 -24.258 1.00 84.31 226 THR A O 1
ATOM 1668 N N . GLY A 1 227 ? 4.614 -6.327 -25.075 1.00 84.81 227 GLY A N 1
ATOM 1669 C CA . GLY A 1 227 ? 5.606 -6.889 -24.163 1.00 84.81 227 GLY A CA 1
ATOM 1670 C C . GLY A 1 227 ? 6.162 -8.248 -24.594 1.00 84.81 227 GLY A C 1
ATOM 1671 O O . GLY A 1 227 ? 7.008 -8.791 -23.883 1.00 84.81 227 GLY A O 1
ATOM 1672 N N . SER A 1 228 ? 5.751 -8.794 -25.748 1.00 89.25 228 SER A N 1
ATOM 1673 C CA . SER A 1 228 ? 6.550 -9.826 -26.418 1.00 89.25 228 SER A CA 1
ATOM 1674 C C . SER A 1 228 ? 7.847 -9.214 -26.941 1.00 89.25 228 SER A C 1
ATOM 1676 O O . SER A 1 228 ? 7.890 -8.033 -27.288 1.00 89.25 228 SER A O 1
ATOM 1678 N N . SER A 1 229 ? 8.904 -10.015 -27.040 1.00 90.69 229 SER A N 1
ATOM 1679 C CA . SER A 1 229 ? 10.179 -9.598 -27.623 1.00 90.69 229 SER A CA 1
ATOM 1680 C C . SER A 1 229 ? 10.671 -10.622 -28.635 1.00 90.69 229 SER A C 1
ATOM 1682 O O . SER A 1 229 ? 10.493 -11.822 -28.420 1.00 90.69 229 SER A O 1
ATOM 1684 N N . LEU A 1 230 ? 11.343 -10.165 -29.691 1.00 90.19 230 LEU A N 1
ATOM 1685 C CA . LEU A 1 230 ? 12.164 -11.049 -30.523 1.00 90.19 230 LEU A CA 1
ATOM 1686 C C . LEU A 1 230 ? 13.336 -11.641 -29.709 1.00 90.19 230 LEU A C 1
ATOM 1688 O O . LEU A 1 230 ? 13.685 -11.102 -28.649 1.00 90.19 230 LEU A O 1
ATOM 1692 N N . PRO A 1 231 ? 13.977 -12.724 -30.191 1.00 90.56 231 PRO A N 1
ATOM 1693 C CA . PRO A 1 231 ? 15.261 -13.177 -29.667 1.00 90.56 231 PRO A CA 1
ATOM 1694 C C . PRO A 1 231 ? 16.296 -12.042 -29.629 1.00 90.56 231 PRO A C 1
ATOM 1696 O O . PRO A 1 231 ? 16.356 -11.209 -30.532 1.00 90.56 231 PRO A O 1
ATOM 1699 N N . VAL A 1 232 ? 17.127 -12.013 -28.583 1.00 91.75 232 VAL A N 1
ATOM 1700 C CA . VAL A 1 232 ? 18.138 -10.959 -28.386 1.00 91.75 232 VAL A CA 1
ATOM 1701 C C . VAL A 1 232 ? 19.237 -11.079 -29.442 1.00 91.75 232 VAL A C 1
ATOM 1703 O O . VAL A 1 232 ? 20.097 -11.961 -29.354 1.00 91.75 232 VAL A O 1
ATOM 1706 N N . LEU A 1 233 ? 19.244 -10.164 -30.411 1.00 91.50 233 LEU A N 1
ATOM 1707 C CA . LEU A 1 233 ? 20.277 -10.081 -31.438 1.00 91.50 233 LEU A CA 1
ATOM 1708 C C . LEU A 1 233 ? 21.566 -9.525 -30.813 1.00 91.50 233 LEU A C 1
ATOM 1710 O O . LEU A 1 233 ? 21.566 -8.460 -30.195 1.00 91.50 233 LEU A O 1
ATOM 1714 N N . ARG A 1 234 ? 22.675 -10.260 -30.940 1.00 91.56 234 ARG A N 1
ATOM 1715 C CA . ARG A 1 234 ? 23.980 -9.898 -30.360 1.00 91.56 234 ARG A CA 1
ATOM 1716 C C . ARG A 1 234 ? 24.965 -9.567 -31.470 1.00 91.56 234 ARG A C 1
ATOM 1718 O O . ARG A 1 234 ? 25.283 -10.437 -32.275 1.00 91.56 234 ARG A O 1
ATOM 1725 N N . VAL A 1 235 ? 25.464 -8.334 -31.488 1.00 89.31 235 VAL A N 1
ATOM 1726 C CA . VAL A 1 235 ? 26.368 -7.839 -32.537 1.00 89.31 235 VAL A CA 1
ATOM 1727 C C . VAL A 1 235 ? 27.619 -7.223 -31.919 1.00 89.31 235 VAL A C 1
ATOM 1729 O O . VAL A 1 235 ? 27.554 -6.561 -30.883 1.00 89.31 235 VAL A O 1
ATOM 1732 N N . VAL A 1 236 ? 28.775 -7.451 -32.545 1.00 85.44 236 VAL A N 1
ATOM 1733 C CA . VAL A 1 236 ? 30.051 -6.869 -32.109 1.00 85.44 236 VAL A CA 1
ATOM 1734 C C . VAL A 1 236 ? 30.407 -5.721 -33.040 1.00 85.44 236 VAL A C 1
ATOM 1736 O O . VAL A 1 236 ? 30.705 -5.939 -34.210 1.00 85.44 236 VAL A O 1
ATOM 1739 N N . GLN A 1 237 ? 30.404 -4.502 -32.510 1.00 75.25 237 GLN A N 1
ATOM 1740 C CA . GLN A 1 237 ? 30.655 -3.279 -33.267 1.00 75.25 237 GLN A CA 1
ATOM 1741 C C . GLN A 1 237 ? 31.616 -2.383 -32.489 1.00 75.25 237 GLN A C 1
ATOM 1743 O O . GLN A 1 237 ? 31.495 -2.244 -31.274 1.00 75.25 237 GLN A O 1
ATOM 1748 N N . ASN A 1 238 ? 32.607 -1.797 -33.168 1.00 72.56 238 ASN A N 1
ATOM 1749 C CA . ASN A 1 238 ? 33.641 -0.950 -32.551 1.00 72.56 238 ASN A CA 1
ATOM 1750 C C . ASN A 1 238 ? 34.370 -1.611 -31.351 1.00 72.56 238 ASN A C 1
ATOM 1752 O O . ASN A 1 238 ? 34.872 -0.928 -30.463 1.00 72.56 238 ASN A O 1
ATOM 1756 N N . GLY A 1 239 ? 34.422 -2.951 -31.318 1.00 77.31 239 GLY A N 1
ATOM 1757 C CA . GLY A 1 239 ? 34.983 -3.744 -30.214 1.00 77.31 239 GLY A CA 1
ATOM 1758 C C . GLY A 1 239 ? 34.041 -3.981 -29.022 1.00 77.31 239 GLY A C 1
ATOM 1759 O O . GLY A 1 239 ? 34.427 -4.677 -28.086 1.00 77.31 239 GLY A O 1
ATOM 1760 N N . MET A 1 240 ? 32.814 -3.453 -29.051 1.00 77.69 240 MET A N 1
ATOM 1761 C CA . MET A 1 240 ? 31.793 -3.617 -28.011 1.00 77.69 240 MET A CA 1
ATOM 1762 C C . MET A 1 240 ? 30.725 -4.638 -28.433 1.00 77.69 240 MET A C 1
ATOM 1764 O O . MET A 1 240 ? 30.304 -4.669 -29.586 1.00 77.69 240 MET A O 1
ATOM 1768 N N . MET A 1 241 ? 30.254 -5.451 -27.484 1.00 84.25 241 MET A N 1
ATOM 1769 C CA . MET A 1 241 ? 29.080 -6.315 -27.657 1.00 84.25 241 MET A CA 1
ATOM 1770 C C . MET A 1 241 ? 27.799 -5.508 -27.393 1.00 84.25 241 MET A C 1
ATOM 1772 O O . MET A 1 241 ? 27.498 -5.199 -26.239 1.00 84.25 241 MET A O 1
ATOM 1776 N N . ARG A 1 242 ? 27.042 -5.190 -28.448 1.00 87.56 242 ARG A N 1
ATOM 1777 C CA . ARG A 1 242 ? 25.706 -4.573 -28.370 1.00 87.56 242 ARG A CA 1
ATOM 1778 C C . ARG A 1 242 ? 24.632 -5.668 -28.384 1.00 87.56 242 ARG A C 1
ATOM 1780 O O . ARG A 1 242 ? 24.794 -6.710 -29.023 1.00 87.56 242 ARG A O 1
ATOM 1787 N N . ARG A 1 243 ? 23.521 -5.422 -27.689 1.00 92.00 243 ARG A N 1
ATOM 1788 C CA . ARG A 1 243 ? 22.314 -6.266 -27.697 1.00 92.00 243 ARG A CA 1
ATOM 1789 C C . ARG A 1 243 ? 21.166 -5.466 -28.295 1.00 92.00 243 ARG A C 1
ATOM 1791 O O . ARG A 1 243 ? 20.874 -4.389 -27.783 1.00 92.00 243 ARG A O 1
ATOM 1798 N N . ILE A 1 244 ? 20.526 -5.975 -29.338 1.00 92.12 244 ILE A N 1
ATOM 1799 C CA . ILE A 1 244 ? 19.384 -5.336 -29.999 1.00 92.12 244 ILE A CA 1
ATOM 1800 C C . ILE A 1 244 ? 18.148 -6.199 -29.755 1.00 92.12 244 ILE A C 1
ATOM 1802 O O . ILE A 1 244 ? 18.191 -7.421 -29.909 1.00 92.12 244 ILE A O 1
ATOM 1806 N N . ILE A 1 245 ? 17.066 -5.566 -29.303 1.00 93.12 245 ILE A N 1
ATOM 1807 C CA . ILE A 1 245 ? 15.845 -6.244 -28.857 1.00 93.12 245 ILE A CA 1
ATOM 1808 C C . ILE A 1 245 ? 14.642 -5.481 -29.400 1.00 93.12 245 ILE A C 1
ATOM 1810 O O . ILE A 1 245 ? 14.442 -4.319 -29.052 1.00 93.12 245 ILE A O 1
ATOM 1814 N N . VAL A 1 246 ? 13.821 -6.132 -30.222 1.00 92.44 246 VAL A N 1
ATOM 1815 C CA . VAL A 1 246 ? 12.543 -5.560 -30.671 1.00 92.44 246 VAL A CA 1
ATOM 1816 C C . VAL A 1 246 ? 11.441 -5.992 -29.710 1.00 92.44 246 VAL A C 1
ATOM 1818 O O . VAL A 1 246 ? 11.350 -7.177 -29.382 1.00 92.44 246 VAL A O 1
ATOM 1821 N N . VAL A 1 247 ? 10.617 -5.046 -29.255 1.00 92.44 247 VAL A N 1
ATOM 1822 C CA . VAL A 1 247 ? 9.511 -5.269 -28.310 1.00 92.44 247 VAL A CA 1
ATOM 1823 C C . VAL A 1 247 ? 8.183 -4.862 -28.946 1.00 92.44 247 VAL A C 1
ATOM 1825 O O . VAL A 1 247 ? 8.054 -3.766 -29.490 1.00 92.44 247 VAL A O 1
ATOM 1828 N N . GLY A 1 248 ? 7.187 -5.743 -28.852 1.00 90.12 248 GLY A N 1
ATOM 1829 C CA . GLY A 1 248 ? 5.829 -5.485 -29.321 1.00 90.12 248 GLY A CA 1
ATOM 1830 C C . GLY A 1 248 ? 5.137 -4.429 -28.462 1.00 90.12 248 GLY A C 1
ATOM 1831 O O . GLY A 1 248 ? 5.181 -4.494 -27.231 1.00 90.12 248 GLY A O 1
ATOM 1832 N N . LEU A 1 249 ? 4.486 -3.462 -29.106 1.00 87.50 249 LEU A N 1
ATOM 1833 C CA . LEU A 1 249 ? 3.748 -2.365 -28.465 1.00 87.50 249 LEU A CA 1
ATOM 1834 C C . LEU A 1 249 ? 2.225 -2.562 -28.480 1.00 87.50 249 LEU A C 1
ATOM 1836 O O . LEU A 1 249 ? 1.487 -1.719 -27.966 1.00 87.50 249 LEU A O 1
ATOM 1840 N N . GLY A 1 250 ? 1.749 -3.679 -29.032 1.00 86.88 250 GLY A N 1
ATOM 1841 C CA . GLY A 1 250 ? 0.331 -3.913 -29.281 1.00 86.88 250 GLY A CA 1
ATOM 1842 C C . GLY A 1 250 ? -0.083 -3.493 -30.697 1.00 86.88 250 GLY A C 1
ATOM 1843 O O . GLY A 1 250 ? 0.771 -3.133 -31.512 1.00 86.88 250 GLY A O 1
ATOM 1844 N N . PRO A 1 251 ? -1.379 -3.573 -31.033 1.00 82.88 251 PRO A N 1
ATOM 1845 C CA . PRO A 1 251 ? -1.890 -3.099 -32.315 1.00 82.88 251 PRO A CA 1
ATOM 1846 C C . PRO A 1 251 ? -1.808 -1.569 -32.411 1.00 82.88 251 PRO A C 1
ATOM 1848 O O . PRO A 1 251 ? -2.046 -0.863 -31.427 1.00 82.88 251 PRO A O 1
ATOM 1851 N N . ALA A 1 252 ? -1.517 -1.053 -33.604 1.00 80.19 252 ALA A N 1
ATOM 1852 C CA . ALA A 1 252 ? -1.626 0.374 -33.898 1.00 80.19 252 ALA A CA 1
ATOM 1853 C C . ALA A 1 252 ? -3.067 0.892 -33.680 1.00 80.19 252 ALA A C 1
ATOM 1855 O O . ALA A 1 252 ? -4.037 0.157 -33.870 1.00 80.19 252 ALA A O 1
ATOM 1856 N N . GLY A 1 253 ? -3.210 2.166 -33.293 1.00 74.19 253 GLY A N 1
ATOM 1857 C CA . GLY A 1 253 ? -4.521 2.810 -33.103 1.00 74.19 253 GLY A CA 1
ATOM 1858 C C . GLY A 1 253 ? -5.295 2.383 -31.846 1.00 74.19 253 GLY A C 1
ATOM 1859 O O . GLY A 1 253 ? -6.510 2.549 -31.793 1.00 74.19 253 GLY A O 1
ATOM 1860 N N . ALA A 1 254 ? -4.620 1.814 -30.842 1.00 70.88 254 ALA A N 1
ATOM 1861 C CA . ALA A 1 254 ? -5.232 1.440 -29.567 1.00 70.88 254 ALA A CA 1
ATOM 1862 C C . ALA A 1 254 ? -5.829 2.645 -28.800 1.00 70.88 254 ALA A C 1
ATOM 1864 O O . ALA A 1 254 ? -5.335 3.768 -28.904 1.00 70.88 254 ALA A O 1
ATOM 1865 N N . SER A 1 255 ? -6.873 2.401 -27.997 1.00 70.31 255 SER A N 1
ATOM 1866 C CA . SER A 1 255 ? -7.496 3.423 -27.138 1.00 70.31 255 SER A CA 1
ATOM 1867 C C . SER A 1 255 ? -6.569 3.862 -25.997 1.00 70.31 255 SER A C 1
ATOM 1869 O O . SER A 1 255 ? -5.620 3.158 -25.663 1.00 70.31 255 SER A O 1
ATOM 1871 N N . GLU A 1 256 ? -6.857 4.99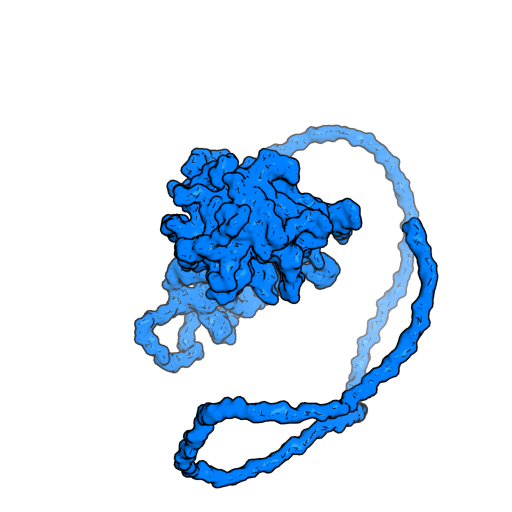0 -25.340 1.00 67.00 256 GLU A N 1
ATOM 1872 C CA . GLU A 1 256 ? -6.062 5.474 -24.194 1.00 67.00 256 GLU A CA 1
ATOM 1873 C C . GLU A 1 256 ? -5.993 4.456 -23.037 1.00 67.00 256 GLU A C 1
ATOM 1875 O O . GLU A 1 256 ? -4.957 4.309 -22.390 1.00 67.00 256 GLU A O 1
ATOM 1880 N N . GLU A 1 257 ? -7.070 3.700 -22.807 1.00 65.31 257 GLU A N 1
ATOM 1881 C CA . GLU A 1 257 ? -7.132 2.669 -21.763 1.00 65.31 257 GLU A CA 1
ATOM 1882 C C . GLU A 1 257 ? -6.340 1.404 -22.145 1.00 65.31 257 GLU A C 1
ATOM 1884 O O . GLU A 1 257 ? -5.586 0.879 -21.320 1.00 65.31 257 GLU A O 1
ATOM 1889 N N . ASP A 1 258 ? -6.415 0.970 -23.412 1.00 71.56 258 ASP A N 1
ATOM 1890 C CA . ASP A 1 258 ? -5.514 -0.061 -23.947 1.00 71.56 258 ASP A CA 1
ATOM 1891 C C . ASP A 1 258 ? -4.049 0.413 -23.880 1.00 71.56 258 ASP A C 1
ATOM 1893 O O . ASP A 1 258 ? -3.164 -0.367 -23.526 1.00 71.56 258 ASP A O 1
ATOM 1897 N N . ALA A 1 259 ? -3.778 1.688 -24.183 1.00 71.56 259 ALA A N 1
ATOM 1898 C CA . ALA A 1 259 ? -2.443 2.278 -24.185 1.00 71.56 259 ALA A CA 1
ATOM 1899 C C . ALA A 1 259 ? -1.838 2.340 -22.777 1.00 71.56 259 ALA A C 1
ATOM 1901 O O . ALA A 1 259 ? -0.687 1.946 -22.603 1.00 71.56 259 ALA A O 1
ATOM 1902 N N . ALA A 1 260 ? -2.588 2.739 -21.745 1.00 68.25 260 ALA A N 1
ATOM 1903 C CA . ALA A 1 260 ? -2.111 2.708 -20.358 1.00 68.25 260 ALA A CA 1
ATOM 1904 C C . ALA A 1 260 ? -1.722 1.280 -19.916 1.00 68.25 260 ALA A C 1
ATOM 1906 O O . ALA A 1 260 ? -0.644 1.062 -19.349 1.00 68.25 260 ALA A O 1
ATOM 1907 N N . ALA A 1 261 ? -2.549 0.283 -20.255 1.00 74.19 261 ALA A N 1
ATOM 1908 C CA . ALA A 1 261 ? -2.241 -1.130 -20.023 1.00 74.19 261 ALA A CA 1
ATOM 1909 C C . ALA A 1 261 ? -1.062 -1.638 -20.882 1.00 74.19 261 ALA A C 1
ATOM 1911 O O . ALA A 1 261 ? -0.330 -2.539 -20.462 1.00 74.19 261 ALA A O 1
ATOM 1912 N N . SER A 1 262 ? -0.858 -1.061 -22.070 1.00 81.50 262 SER A N 1
ATOM 1913 C CA . SER A 1 262 ? 0.267 -1.354 -22.960 1.00 81.50 262 SER A CA 1
ATOM 1914 C C . SER A 1 262 ? 1.590 -0.821 -22.383 1.00 81.50 262 SER A C 1
ATOM 1916 O O . SER A 1 262 ? 2.551 -1.567 -22.195 1.00 81.50 262 SER A O 1
ATOM 1918 N N . ASN A 1 263 ? 1.610 0.447 -21.973 1.00 88.31 263 ASN A N 1
ATOM 1919 C CA . ASN A 1 263 ? 2.765 1.129 -21.385 1.00 88.31 263 ASN A CA 1
ATOM 1920 C C . ASN A 1 263 ? 3.275 0.445 -20.104 1.00 88.31 263 ASN A C 1
ATOM 1922 O O . ASN A 1 263 ? 4.484 0.293 -19.917 1.00 88.31 263 ASN A O 1
ATOM 1926 N N . GLY A 1 264 ? 2.370 -0.075 -19.266 1.00 89.12 264 GLY A N 1
ATOM 1927 C CA . GLY A 1 264 ? 2.754 -0.901 -18.116 1.00 89.12 264 GLY A CA 1
ATOM 1928 C C . GLY A 1 264 ? 3.454 -2.214 -18.507 1.00 89.12 264 GLY A C 1
ATOM 1929 O O . GLY A 1 264 ? 4.471 -2.577 -17.915 1.00 89.12 264 GLY A O 1
ATOM 1930 N N . LYS A 1 265 ? 2.967 -2.915 -19.542 1.00 91.44 265 LYS A N 1
ATOM 1931 C CA . LYS A 1 265 ? 3.616 -4.137 -20.060 1.00 91.44 265 LYS A CA 1
ATOM 1932 C C . LYS A 1 265 ? 4.983 -3.846 -20.679 1.00 91.44 265 LYS A C 1
ATOM 1934 O O . LYS A 1 265 ? 5.892 -4.656 -20.518 1.00 91.44 265 LYS A O 1
ATOM 1939 N N . LEU A 1 266 ? 5.146 -2.698 -21.340 1.00 92.56 266 LEU A N 1
ATOM 1940 C CA . LEU A 1 266 ? 6.441 -2.253 -21.855 1.00 92.56 266 LEU A CA 1
ATOM 1941 C C . LEU A 1 266 ? 7.451 -2.046 -20.717 1.00 92.56 266 LEU A C 1
ATOM 1943 O O . LEU A 1 266 ? 8.536 -2.619 -20.773 1.00 92.56 266 LEU A O 1
ATOM 1947 N N . GLY A 1 267 ? 7.089 -1.314 -19.656 1.00 95.00 267 GLY A N 1
ATOM 1948 C CA . GLY A 1 267 ? 7.955 -1.140 -18.479 1.00 95.00 267 GLY A CA 1
ATOM 1949 C C . GLY A 1 267 ? 8.394 -2.476 -17.862 1.00 95.00 267 GLY A C 1
ATOM 1950 O O . GLY A 1 267 ? 9.579 -2.691 -17.602 1.00 95.00 267 GLY A O 1
ATOM 1951 N N . ALA A 1 268 ? 7.461 -3.425 -17.730 1.00 95.00 268 ALA A N 1
ATOM 1952 C CA . ALA A 1 268 ? 7.760 -4.776 -17.255 1.00 95.00 268 ALA A CA 1
ATOM 1953 C C . ALA A 1 268 ? 8.677 -5.574 -18.213 1.00 95.00 268 ALA A C 1
ATOM 1955 O O . ALA A 1 268 ? 9.548 -6.316 -17.753 1.00 95.00 268 ALA A O 1
ATOM 1956 N N . ALA A 1 269 ? 8.534 -5.408 -19.533 1.00 94.81 269 ALA A N 1
ATOM 1957 C CA . ALA A 1 269 ? 9.412 -6.031 -20.526 1.00 94.81 269 ALA A CA 1
ATOM 1958 C C . ALA A 1 269 ? 10.844 -5.464 -20.472 1.00 94.81 269 ALA A C 1
ATOM 1960 O O . ALA A 1 269 ? 11.807 -6.232 -20.516 1.00 94.81 269 ALA A O 1
ATOM 1961 N N . LEU A 1 270 ? 11.002 -4.148 -20.282 1.00 95.19 270 LEU A N 1
ATOM 1962 C CA . LEU A 1 270 ? 12.308 -3.513 -20.058 1.00 95.19 270 LEU A CA 1
ATOM 1963 C C . LEU A 1 270 ? 12.986 -4.060 -18.789 1.00 95.19 270 LEU A C 1
ATOM 1965 O O . LEU A 1 270 ? 14.155 -4.447 -18.824 1.00 95.19 270 LEU A O 1
ATOM 1969 N N . ALA A 1 271 ? 12.240 -4.186 -17.688 1.00 95.38 271 ALA A N 1
ATOM 1970 C CA . ALA A 1 271 ? 12.746 -4.792 -16.456 1.00 95.38 271 ALA A CA 1
ATOM 1971 C C . ALA A 1 271 ? 13.126 -6.276 -16.620 1.00 95.38 271 ALA A C 1
ATOM 1973 O O . ALA A 1 271 ? 14.098 -6.731 -16.015 1.00 95.38 271 ALA A O 1
ATOM 1974 N N . LYS A 1 272 ? 12.399 -7.033 -17.455 1.00 94.00 272 LYS A N 1
ATOM 1975 C CA . LYS A 1 272 ? 12.742 -8.421 -17.802 1.00 94.00 272 LYS A CA 1
ATOM 1976 C C . LYS A 1 272 ? 14.070 -8.498 -18.562 1.00 94.00 272 LYS A C 1
ATOM 1978 O O . LYS A 1 272 ? 14.917 -9.308 -18.199 1.00 94.00 272 LYS A O 1
ATOM 1983 N N . VAL A 1 273 ? 14.299 -7.627 -19.549 1.00 92.50 273 VAL A N 1
ATOM 1984 C CA . VAL A 1 273 ? 15.591 -7.544 -20.260 1.00 92.50 273 VAL A CA 1
ATOM 1985 C C . VAL A 1 273 ? 16.747 -7.308 -19.280 1.00 92.50 273 VAL A C 1
ATOM 1987 O O . VAL A 1 273 ? 17.760 -7.997 -19.351 1.00 92.50 273 VAL A O 1
ATOM 1990 N N . LEU A 1 274 ? 16.574 -6.395 -18.320 1.00 92.81 274 LEU A N 1
ATOM 1991 C CA . LEU A 1 274 ? 17.567 -6.076 -17.281 1.00 92.81 274 LEU A CA 1
ATOM 1992 C C . LEU A 1 274 ? 17.752 -7.171 -16.205 1.00 92.81 274 LEU A C 1
ATOM 1994 O O . LEU A 1 274 ? 18.671 -7.078 -15.387 1.00 92.81 274 LEU A O 1
ATOM 1998 N N . LYS A 1 275 ? 16.891 -8.198 -16.191 1.00 91.38 275 LYS A N 1
ATOM 1999 C CA . LYS A 1 275 ? 17.024 -9.412 -15.367 1.00 91.38 275 LYS A CA 1
ATOM 2000 C C . LYS A 1 275 ? 17.713 -10.551 -16.117 1.00 91.38 275 LYS A C 1
ATOM 2002 O O . LYS A 1 275 ? 18.532 -11.252 -15.528 1.00 91.38 275 LYS A O 1
ATOM 2007 N N . ASP A 1 276 ? 17.388 -10.728 -17.395 1.00 90.62 276 ASP A N 1
ATOM 2008 C CA . ASP A 1 276 ? 17.903 -11.829 -18.213 1.00 90.62 276 ASP A CA 1
ATOM 2009 C C . ASP A 1 276 ? 19.328 -11.553 -18.738 1.00 90.62 276 ASP A C 1
ATOM 2011 O O . ASP A 1 276 ? 20.144 -12.473 -18.856 1.00 90.62 276 ASP A O 1
ATOM 2015 N N . GLU A 1 277 ? 19.662 -10.289 -19.026 1.00 89.06 277 GLU A N 1
ATOM 2016 C CA . GLU A 1 277 ? 20.966 -9.887 -19.563 1.00 89.06 277 GLU A CA 1
ATOM 2017 C C . GLU A 1 277 ? 21.965 -9.452 -18.479 1.00 89.06 277 GLU A C 1
ATOM 2019 O O . GLU A 1 277 ? 21.728 -8.539 -17.692 1.00 89.06 277 GLU A O 1
ATOM 2024 N N . LYS A 1 278 ? 23.145 -10.081 -18.486 1.00 85.00 278 LYS A N 1
ATOM 2025 C CA . LYS A 1 278 ? 24.261 -9.807 -17.560 1.00 85.00 278 LYS A CA 1
ATOM 2026 C C . LYS A 1 278 ? 25.211 -8.765 -18.141 1.00 85.00 278 LYS A C 1
ATOM 2028 O O . LYS A 1 278 ? 25.408 -8.782 -19.353 1.00 85.00 278 LYS A O 1
ATOM 2033 N N . ALA A 1 279 ? 25.870 -7.949 -17.312 1.00 85.81 279 ALA A N 1
ATOM 2034 C CA . ALA A 1 279 ? 26.778 -6.886 -17.764 1.00 85.81 279 ALA A CA 1
ATOM 2035 C C . ALA A 1 279 ? 26.112 -5.958 -18.802 1.00 85.81 279 ALA A C 1
ATOM 2037 O O . ALA A 1 279 ? 26.535 -5.856 -19.961 1.00 85.81 279 ALA A O 1
ATOM 2038 N N . VAL A 1 280 ? 25.014 -5.334 -18.369 1.00 90.00 280 VAL A N 1
ATOM 2039 C CA . VAL A 1 280 ? 24.329 -4.236 -19.058 1.00 90.00 280 VAL A CA 1
ATOM 2040 C C . VAL A 1 280 ? 24.680 -2.959 -18.308 1.00 90.00 280 VAL A C 1
ATOM 2042 O O . VAL A 1 280 ? 24.206 -2.758 -17.196 1.00 90.00 280 VAL A O 1
ATOM 2045 N N . GLU A 1 281 ? 25.519 -2.110 -18.899 1.00 91.38 281 GLU A N 1
ATOM 2046 C CA . GLU A 1 281 ? 25.878 -0.819 -18.294 1.00 91.38 281 GLU A CA 1
ATOM 2047 C C . GLU A 1 281 ? 24.894 0.296 -18.663 1.00 91.38 281 GLU A C 1
ATOM 2049 O O . GLU A 1 281 ? 24.689 1.242 -17.902 1.00 91.38 281 GLU A O 1
ATOM 2054 N N . SER A 1 282 ? 24.294 0.192 -19.846 1.00 92.75 282 SER A N 1
ATOM 2055 C CA . SER A 1 282 ? 23.440 1.216 -20.441 1.00 92.75 282 SER A CA 1
ATOM 2056 C C . SER A 1 282 ? 22.385 0.602 -21.357 1.00 92.75 282 SER A C 1
ATOM 2058 O O . SER A 1 282 ? 22.682 -0.313 -22.136 1.00 92.75 282 SER A O 1
ATOM 2060 N N . MET A 1 283 ? 21.164 1.130 -21.272 1.00 93.94 283 MET A N 1
ATOM 2061 C CA . MET A 1 283 ? 20.031 0.783 -22.130 1.00 93.94 283 MET A CA 1
ATOM 2062 C C . MET A 1 283 ? 19.457 2.045 -22.782 1.00 93.94 283 MET A C 1
ATOM 2064 O O . MET A 1 283 ? 19.081 2.984 -22.085 1.00 93.94 283 MET A O 1
ATOM 2068 N N . VAL A 1 284 ? 19.317 2.038 -24.106 1.00 94.25 284 VAL A N 1
ATOM 2069 C CA . VAL A 1 284 ? 18.491 3.005 -24.848 1.00 94.25 284 VAL A CA 1
ATOM 2070 C C . VAL A 1 284 ? 17.197 2.322 -25.272 1.00 94.25 284 VAL A C 1
ATOM 2072 O O . VAL A 1 284 ? 17.227 1.181 -25.728 1.00 94.25 284 VAL A O 1
ATOM 2075 N N . VAL A 1 285 ? 16.069 3.017 -25.138 1.00 93.31 285 VAL A N 1
ATOM 2076 C CA . VAL A 1 285 ? 14.743 2.559 -25.567 1.00 93.31 285 VAL A CA 1
ATOM 2077 C C . VAL A 1 285 ? 14.192 3.559 -26.577 1.00 93.31 285 VAL A C 1
ATOM 2079 O O . VAL A 1 285 ? 13.909 4.697 -26.214 1.00 93.31 285 VAL A O 1
ATOM 2082 N N . SER A 1 286 ? 14.042 3.152 -27.835 1.00 90.75 286 SER A N 1
ATOM 2083 C CA . SER A 1 286 ? 13.478 3.983 -28.906 1.00 90.75 286 SER A CA 1
ATOM 2084 C C . SER A 1 286 ? 12.145 3.406 -29.360 1.00 90.75 286 SER A C 1
ATOM 2086 O O . SER A 1 286 ? 12.079 2.247 -29.760 1.00 90.75 286 SER A O 1
ATOM 2088 N N . LEU A 1 287 ? 11.073 4.192 -29.272 1.00 88.75 287 LEU A N 1
ATOM 2089 C CA . LEU A 1 287 ? 9.730 3.774 -29.679 1.00 88.75 287 LEU A CA 1
ATOM 2090 C C . LEU A 1 287 ? 9.267 4.600 -30.896 1.00 88.75 287 LEU A C 1
ATOM 2092 O O . LEU A 1 287 ? 9.788 5.697 -31.103 1.00 88.75 287 LEU A O 1
ATOM 2096 N N . PRO A 1 288 ? 8.309 4.112 -31.707 1.00 85.19 288 PRO A N 1
ATOM 2097 C CA . PRO A 1 288 ? 7.799 4.852 -32.858 1.00 85.19 288 PRO A CA 1
ATOM 2098 C C . PRO A 1 288 ? 7.106 6.164 -32.467 1.00 85.19 288 PRO A C 1
ATOM 2100 O O . PRO A 1 288 ? 6.421 6.243 -31.443 1.00 85.19 288 PRO A O 1
ATOM 2103 N N . GLU A 1 289 ? 7.233 7.178 -33.320 1.00 80.19 289 GLU A N 1
ATOM 2104 C CA . GLU A 1 289 ? 6.479 8.430 -33.207 1.00 80.19 289 GLU A CA 1
ATOM 2105 C C . GLU A 1 289 ? 4.960 8.196 -33.327 1.00 80.19 289 GLU A C 1
ATOM 2107 O O . GLU A 1 289 ? 4.504 7.189 -33.868 1.00 80.19 289 GLU A O 1
ATOM 2112 N N . GLY A 1 290 ? 4.157 9.128 -32.804 1.00 73.88 290 GLY A N 1
ATOM 2113 C CA . GLY A 1 290 ? 2.689 9.065 -32.861 1.00 73.88 290 GLY A CA 1
ATOM 2114 C C . GLY A 1 290 ? 2.023 8.069 -31.898 1.00 73.88 290 GLY A C 1
ATOM 2115 O O . GLY A 1 290 ? 0.797 8.048 -31.811 1.00 73.88 290 GLY A O 1
ATOM 2116 N N . GLY A 1 291 ? 2.795 7.273 -31.153 1.00 77.19 291 GLY A N 1
ATOM 2117 C CA . GLY A 1 291 ? 2.276 6.424 -30.078 1.00 77.19 291 GLY A CA 1
ATOM 2118 C C . GLY A 1 291 ? 1.840 7.212 -28.834 1.00 77.19 291 GLY A C 1
ATOM 2119 O O . GLY A 1 291 ? 2.370 8.283 -28.540 1.00 77.19 291 GLY A O 1
ATOM 2120 N N . SER A 1 292 ? 0.881 6.662 -28.081 1.00 82.31 292 SER A N 1
ATOM 2121 C CA . SER A 1 292 ? 0.443 7.205 -26.786 1.00 82.31 292 SER A CA 1
ATOM 2122 C C . SER A 1 292 ? 1.222 6.544 -25.645 1.00 82.31 292 SER A C 1
ATOM 2124 O O . SER A 1 292 ? 1.042 5.352 -25.371 1.00 82.31 292 SER A O 1
ATOM 2126 N N . TYR A 1 293 ? 2.110 7.306 -25.000 1.00 86.56 293 TYR A N 1
ATOM 2127 C CA . TYR A 1 293 ? 3.083 6.798 -24.029 1.00 86.56 293 TYR A CA 1
ATOM 2128 C C . TYR A 1 293 ? 2.908 7.430 -22.644 1.00 86.56 293 TYR A C 1
ATOM 2130 O O . TYR A 1 293 ? 3.239 8.592 -22.430 1.00 86.56 293 TYR A O 1
ATOM 2138 N N . ASP A 1 294 ? 2.436 6.639 -21.681 1.00 90.38 294 ASP A N 1
ATOM 2139 C CA . ASP A 1 294 ? 2.401 7.008 -20.264 1.00 90.38 294 ASP A CA 1
ATOM 2140 C C . ASP A 1 294 ? 3.763 6.693 -19.613 1.00 90.38 294 ASP A C 1
ATOM 2142 O O . ASP A 1 294 ? 4.057 5.551 -19.236 1.00 90.38 294 ASP A O 1
ATOM 2146 N N . LEU A 1 295 ? 4.611 7.721 -19.493 1.00 92.31 295 LEU A N 1
ATOM 2147 C CA . LEU A 1 295 ? 5.937 7.624 -18.873 1.00 92.31 295 LEU A CA 1
ATOM 2148 C C . LEU A 1 295 ? 5.882 7.255 -17.384 1.00 92.31 295 LEU A C 1
ATOM 2150 O O . LEU A 1 295 ? 6.791 6.578 -16.892 1.00 92.31 295 LEU A O 1
ATOM 2154 N N . VAL A 1 296 ? 4.811 7.635 -16.676 1.00 93.25 296 VAL A N 1
ATOM 2155 C CA . VAL A 1 296 ? 4.601 7.267 -15.270 1.00 93.25 296 VAL A CA 1
ATOM 2156 C C . VAL A 1 296 ? 4.417 5.752 -15.168 1.00 93.25 296 VAL A C 1
ATOM 2158 O O . VAL A 1 296 ? 5.041 5.125 -14.316 1.00 93.25 296 VAL A O 1
ATOM 2161 N N . ARG A 1 297 ? 3.639 5.135 -16.071 1.00 92.44 297 ARG A N 1
ATOM 2162 C CA . ARG A 1 297 ? 3.420 3.672 -16.124 1.00 92.44 297 ARG A CA 1
ATOM 2163 C C . ARG A 1 297 ? 4.651 2.905 -16.588 1.00 92.44 297 ARG A C 1
ATOM 2165 O O . ARG A 1 297 ? 4.947 1.861 -16.005 1.00 92.44 297 ARG A O 1
ATOM 2172 N N . ILE A 1 298 ? 5.373 3.410 -17.594 1.00 94.62 298 ILE A N 1
ATOM 2173 C CA . ILE A 1 298 ? 6.630 2.796 -18.057 1.00 94.62 298 ILE A CA 1
ATOM 2174 C C . ILE A 1 298 ? 7.647 2.782 -16.907 1.00 94.62 298 ILE A C 1
ATOM 2176 O O . ILE A 1 298 ? 8.216 1.730 -16.617 1.00 94.62 298 ILE A O 1
ATOM 2180 N N . SER A 1 299 ? 7.828 3.907 -16.205 1.00 95.81 299 SER A N 1
ATOM 2181 C CA . SER A 1 299 ? 8.731 4.001 -15.051 1.00 95.81 299 SER A CA 1
ATOM 2182 C C . SER A 1 299 ? 8.244 3.168 -13.853 1.00 95.81 299 SER A C 1
ATOM 2184 O O . SER A 1 299 ? 9.027 2.397 -13.295 1.00 95.81 299 SER A O 1
ATOM 2186 N N . GLU A 1 300 ? 6.948 3.222 -13.507 1.00 95.50 300 GLU A N 1
ATOM 2187 C CA . GLU A 1 300 ? 6.347 2.411 -12.433 1.00 95.50 300 GLU A CA 1
ATOM 2188 C C . GLU A 1 300 ? 6.655 0.925 -12.634 1.00 95.50 300 GLU A C 1
ATOM 2190 O O . GLU A 1 300 ? 7.118 0.255 -11.710 1.00 95.50 300 GLU A O 1
ATOM 2195 N N . GLN A 1 301 ? 6.417 0.399 -13.836 1.00 95.50 301 GLN A N 1
ATOM 2196 C CA . GLN A 1 301 ? 6.575 -1.027 -14.116 1.00 95.50 301 GLN A CA 1
ATOM 2197 C C . GLN A 1 301 ? 8.023 -1.429 -14.424 1.00 95.50 301 GLN A C 1
ATOM 2199 O O . GLN A 1 301 ? 8.389 -2.573 -14.156 1.00 95.50 301 GLN A O 1
ATOM 2204 N N . LEU A 1 302 ? 8.878 -0.498 -14.862 1.00 96.44 302 LEU A N 1
ATOM 2205 C CA . LEU A 1 302 ? 10.328 -0.698 -14.904 1.00 96.44 302 LEU A CA 1
ATOM 2206 C C . LEU A 1 302 ? 10.892 -0.884 -13.486 1.00 96.44 302 LEU A C 1
ATOM 2208 O O . LEU A 1 302 ? 11.448 -1.937 -13.176 1.00 96.44 302 LEU A O 1
ATOM 2212 N N . TYR A 1 303 ? 10.697 0.087 -12.589 1.00 96.19 303 TYR A N 1
ATOM 2213 C CA . TYR A 1 303 ? 11.195 -0.007 -11.212 1.00 96.19 303 TYR A CA 1
ATOM 2214 C C . TYR A 1 303 ? 10.517 -1.144 -10.423 1.00 96.19 303 TYR A C 1
ATOM 2216 O O . TYR A 1 303 ? 11.207 -1.906 -9.745 1.00 96.19 303 TYR A O 1
ATOM 2224 N N . SER A 1 304 ? 9.198 -1.341 -10.560 1.00 95.12 304 SER A N 1
ATOM 2225 C CA . SER A 1 304 ? 8.490 -2.464 -9.911 1.00 95.12 304 SER A CA 1
ATOM 2226 C C . SER A 1 304 ? 8.943 -3.821 -10.446 1.00 95.12 304 SER A C 1
ATOM 2228 O O . SER A 1 304 ? 9.029 -4.789 -9.690 1.00 95.12 304 SER A O 1
ATOM 2230 N N . GLY A 1 305 ? 9.261 -3.901 -11.740 1.00 94.50 305 GLY A N 1
ATOM 2231 C CA . GLY A 1 305 ? 9.792 -5.102 -12.372 1.00 94.50 305 GLY A CA 1
ATOM 2232 C C . GLY A 1 305 ? 11.217 -5.438 -11.927 1.00 94.50 305 GLY A C 1
ATOM 2233 O O . GLY A 1 305 ? 11.596 -6.607 -11.989 1.00 94.50 305 GLY A O 1
ATOM 2234 N N . LEU A 1 306 ? 11.992 -4.465 -11.435 1.00 94.19 306 LEU A N 1
ATOM 2235 C CA . LEU A 1 306 ? 13.353 -4.653 -10.915 1.00 94.19 306 LEU A CA 1
ATOM 2236 C C . LEU A 1 306 ? 13.406 -5.036 -9.421 1.00 94.19 306 LEU A C 1
ATOM 2238 O O . LEU A 1 306 ? 14.437 -5.535 -8.977 1.00 94.19 306 LEU A O 1
ATOM 2242 N N . TYR A 1 307 ? 12.312 -4.879 -8.662 1.00 93.94 307 TYR A N 1
ATOM 2243 C CA . TYR A 1 307 ? 12.241 -5.228 -7.233 1.00 93.94 307 TYR A CA 1
ATOM 2244 C C . TYR A 1 307 ? 12.632 -6.691 -6.944 1.00 93.94 307 TYR A C 1
ATOM 2246 O O . TYR A 1 307 ? 12.157 -7.625 -7.606 1.00 93.94 307 TYR A O 1
ATOM 2254 N N . VAL A 1 308 ? 13.463 -6.880 -5.910 1.00 91.62 308 VAL A N 1
ATOM 2255 C CA . VAL A 1 308 ? 13.837 -8.175 -5.320 1.00 91.62 308 VAL A CA 1
ATOM 2256 C C . VAL A 1 308 ? 14.081 -8.008 -3.816 1.00 91.62 308 VAL A C 1
ATOM 2258 O O . VAL A 1 308 ? 15.049 -7.364 -3.417 1.00 91.62 308 VAL A O 1
ATOM 2261 N N . ASP A 1 309 ? 13.271 -8.663 -2.978 1.00 91.38 309 ASP A N 1
ATOM 2262 C CA . ASP A 1 309 ? 13.549 -8.751 -1.539 1.00 91.38 309 ASP A CA 1
ATOM 2263 C C . ASP A 1 309 ? 14.692 -9.748 -1.261 1.00 91.38 309 ASP A C 1
ATOM 2265 O O . ASP A 1 309 ? 14.507 -10.973 -1.192 1.00 91.38 309 ASP A O 1
ATOM 2269 N N . ASN A 1 310 ? 15.897 -9.196 -1.124 1.00 90.44 310 ASN A N 1
ATOM 2270 C CA . ASN A 1 310 ? 17.101 -9.904 -0.693 1.00 90.44 310 ASN A CA 1
ATOM 2271 C C . ASN A 1 310 ? 17.355 -9.791 0.822 1.00 90.44 310 ASN A C 1
ATOM 2273 O O . ASN A 1 310 ? 18.296 -10.414 1.309 1.00 90.44 310 ASN A O 1
ATOM 2277 N N . ARG A 1 311 ? 16.547 -9.037 1.586 1.00 89.81 311 ARG A N 1
ATOM 2278 C CA . ARG A 1 311 ? 16.877 -8.628 2.968 1.00 89.81 311 ARG A CA 1
ATOM 2279 C C . ARG A 1 311 ? 17.044 -9.796 3.932 1.00 89.81 311 ARG A C 1
ATOM 2281 O O . ARG A 1 311 ? 17.810 -9.692 4.876 1.00 89.81 311 ARG A O 1
ATOM 2288 N N . PHE A 1 312 ? 16.361 -10.911 3.682 1.00 88.81 312 PHE A N 1
ATOM 2289 C CA . PHE A 1 312 ? 16.436 -12.134 4.494 1.00 88.81 312 PHE A CA 1
ATOM 2290 C C . PHE A 1 312 ? 17.170 -13.280 3.773 1.00 88.81 312 PHE A C 1
ATOM 2292 O O . PHE A 1 312 ? 16.920 -14.458 4.037 1.00 88.81 312 PHE A O 1
ATOM 2299 N N . ARG A 1 313 ? 18.053 -12.952 2.818 1.00 87.75 313 ARG A N 1
ATOM 2300 C CA . ARG A 1 313 ? 18.828 -13.912 2.017 1.00 87.75 313 ARG A CA 1
ATOM 2301 C C . ARG A 1 313 ? 20.328 -13.713 2.221 1.00 87.75 313 ARG A C 1
ATOM 2303 O O . ARG A 1 313 ? 20.792 -12.612 2.485 1.00 87.75 313 ARG A O 1
ATOM 2310 N N . SER A 1 314 ? 21.095 -14.786 2.057 1.00 86.31 314 SER A N 1
ATOM 2311 C CA . SER A 1 314 ? 22.556 -14.768 2.165 1.00 86.31 314 SER A CA 1
ATOM 2312 C C . SER A 1 314 ? 23.201 -15.772 1.207 1.00 86.31 314 SER A C 1
ATOM 2314 O O . SER A 1 314 ? 22.556 -16.721 0.745 1.00 86.31 314 SER A O 1
ATOM 2316 N N . GLY A 1 315 ? 24.478 -15.541 0.883 1.00 88.69 315 GLY A N 1
ATOM 2317 C CA . GLY A 1 315 ? 25.239 -16.360 -0.063 1.00 88.69 315 GLY A CA 1
ATOM 2318 C C . GLY A 1 315 ? 24.570 -16.452 -1.439 1.00 88.69 315 GLY A C 1
ATOM 2319 O O . GLY A 1 315 ? 23.989 -15.487 -1.928 1.00 88.69 315 GLY A O 1
ATOM 2320 N N . GLU A 1 316 ? 24.601 -17.644 -2.034 1.00 87.38 316 GLU A N 1
ATOM 2321 C CA . GLU A 1 316 ? 24.079 -17.951 -3.379 1.00 87.38 316 GLU A CA 1
ATOM 2322 C C . GLU A 1 316 ? 22.563 -17.712 -3.563 1.00 87.38 316 GLU A C 1
ATOM 2324 O O . GLU A 1 316 ? 22.052 -17.834 -4.673 1.00 87.38 316 GLU A O 1
ATOM 2329 N N . LYS A 1 317 ? 21.822 -17.380 -2.495 1.00 86.81 317 LYS A N 1
ATOM 2330 C CA . LYS A 1 317 ? 20.385 -17.050 -2.557 1.00 86.81 317 LYS A CA 1
ATOM 2331 C C . LYS A 1 317 ? 20.102 -15.570 -2.837 1.00 86.81 317 LYS A C 1
ATOM 2333 O O . LYS A 1 317 ? 18.949 -15.231 -3.119 1.00 86.81 317 LYS A O 1
ATOM 2338 N N . VAL A 1 318 ? 21.107 -14.701 -2.713 1.00 88.00 318 VAL A N 1
ATOM 2339 C CA . VAL A 1 318 ? 21.006 -13.275 -3.057 1.00 88.00 318 VAL A CA 1
ATOM 2340 C C . VAL A 1 318 ? 20.961 -13.142 -4.577 1.00 88.00 318 VAL A C 1
ATOM 2342 O O . VAL A 1 318 ? 21.792 -13.715 -5.278 1.00 88.00 318 VAL A O 1
ATOM 2345 N N . VAL A 1 319 ? 19.977 -12.404 -5.092 1.00 87.06 319 VAL A N 1
ATOM 2346 C CA . VAL A 1 319 ? 19.793 -12.190 -6.532 1.00 87.06 319 VAL A CA 1
ATOM 2347 C C . VAL A 1 319 ? 20.064 -10.724 -6.854 1.00 87.06 319 VAL A C 1
ATOM 2349 O O . VAL A 1 319 ? 19.198 -9.870 -6.660 1.00 87.06 319 VAL A O 1
ATOM 2352 N N . ASP A 1 320 ? 21.271 -10.449 -7.343 1.00 83.06 320 ASP A N 1
ATOM 2353 C CA . ASP A 1 320 ? 21.674 -9.136 -7.850 1.00 83.06 320 ASP A CA 1
ATOM 2354 C C . ASP A 1 320 ? 21.064 -8.904 -9.244 1.00 83.06 320 ASP A C 1
ATOM 2356 O O . ASP A 1 320 ? 21.485 -9.516 -10.227 1.00 83.06 320 ASP A O 1
ATOM 2360 N N . VAL A 1 321 ? 20.077 -8.012 -9.339 1.00 86.19 321 VAL A N 1
ATOM 2361 C CA . VAL A 1 321 ? 19.448 -7.590 -10.604 1.00 86.19 321 VAL A CA 1
ATOM 2362 C C . VAL A 1 321 ? 20.039 -6.256 -11.055 1.00 86.19 321 VAL A C 1
ATOM 2364 O O . VAL A 1 321 ? 20.272 -5.385 -10.222 1.00 86.19 321 VAL A O 1
ATOM 2367 N N . ALA A 1 322 ? 20.266 -6.089 -12.365 1.00 85.75 322 ALA A N 1
ATOM 2368 C CA . ALA A 1 322 ? 20.735 -4.839 -12.979 1.00 85.75 322 ALA A CA 1
ATOM 2369 C C . ALA A 1 322 ? 22.002 -4.216 -12.338 1.00 85.75 322 ALA A C 1
ATOM 2371 O O . ALA A 1 322 ? 22.212 -3.011 -12.418 1.00 85.75 322 ALA A O 1
ATOM 2372 N N . LYS A 1 323 ? 22.866 -5.033 -11.719 1.00 85.69 323 LYS A N 1
ATOM 2373 C CA . LYS A 1 323 ? 24.007 -4.601 -10.886 1.00 85.69 323 LYS A CA 1
ATOM 2374 C C . LYS A 1 323 ? 24.968 -3.607 -11.549 1.00 85.69 323 LYS A C 1
ATOM 2376 O O . LYS A 1 323 ? 25.514 -2.741 -10.873 1.00 85.69 323 LYS A O 1
ATOM 2381 N N . ASP A 1 324 ? 25.195 -3.771 -12.849 1.00 89.38 324 ASP A N 1
ATOM 2382 C CA . ASP A 1 324 ? 26.163 -2.984 -13.619 1.00 89.38 324 ASP A CA 1
ATOM 2383 C C . ASP A 1 324 ? 25.532 -1.740 -14.283 1.00 89.38 324 ASP A C 1
ATOM 2385 O O . ASP A 1 324 ? 26.250 -0.934 -14.882 1.00 89.38 324 ASP A O 1
ATOM 2389 N N . LEU A 1 325 ? 24.202 -1.588 -14.185 1.00 92.38 325 LEU A N 1
ATOM 2390 C CA . LEU A 1 325 ? 23.401 -0.594 -14.899 1.00 92.38 325 LEU A CA 1
ATOM 2391 C C . LEU A 1 325 ? 23.612 0.811 -14.333 1.00 92.38 325 LEU A C 1
ATOM 2393 O O . LEU A 1 325 ? 23.384 1.068 -13.155 1.00 92.38 325 LEU A O 1
ATOM 2397 N N . LYS A 1 326 ? 23.997 1.741 -15.207 1.00 92.75 326 LYS A N 1
ATOM 2398 C CA . LYS A 1 326 ? 24.287 3.142 -14.867 1.00 92.75 326 LYS A CA 1
ATOM 2399 C C . LYS A 1 326 ? 23.218 4.087 -15.407 1.00 92.75 326 LYS A C 1
ATOM 2401 O O . LYS A 1 326 ? 22.872 5.047 -14.724 1.00 92.75 326 LYS A O 1
ATOM 2406 N N . THR A 1 327 ? 22.678 3.797 -16.595 1.00 93.38 327 THR A N 1
ATOM 2407 C CA . THR A 1 327 ? 21.713 4.665 -17.289 1.00 93.38 327 THR A CA 1
ATOM 2408 C C . THR A 1 327 ? 20.668 3.864 -18.067 1.00 93.38 327 THR A C 1
ATOM 2410 O O . THR A 1 327 ? 21.009 2.911 -18.773 1.00 93.38 327 THR A O 1
ATOM 2413 N N . VAL A 1 328 ? 19.411 4.308 -18.013 1.00 94.69 328 VAL A N 1
ATOM 2414 C CA . VAL A 1 328 ? 18.354 3.938 -18.967 1.00 94.69 328 VAL A CA 1
ATOM 2415 C C . VAL A 1 328 ? 17.835 5.220 -19.611 1.00 94.69 328 VAL A C 1
ATOM 2417 O O . VAL A 1 328 ? 17.430 6.136 -18.901 1.00 94.69 328 VAL A O 1
ATOM 2420 N N . THR A 1 329 ? 17.826 5.297 -20.938 1.00 94.19 329 THR A N 1
ATOM 2421 C CA . THR A 1 329 ? 17.367 6.480 -21.680 1.00 94.19 329 THR A CA 1
ATOM 2422 C C . THR A 1 329 ? 16.154 6.130 -22.534 1.00 94.19 329 THR A C 1
ATOM 2424 O O . THR A 1 329 ? 16.258 5.335 -23.469 1.00 94.19 329 THR A O 1
ATOM 2427 N N . LEU A 1 330 ? 15.010 6.741 -22.227 1.00 93.00 330 LEU A N 1
ATOM 2428 C CA . LEU A 1 330 ? 13.789 6.668 -23.026 1.00 93.00 330 LEU A CA 1
ATOM 2429 C C . LEU A 1 330 ? 13.821 7.766 -24.100 1.00 93.00 330 LEU A C 1
ATOM 2431 O O . LEU A 1 330 ? 13.931 8.949 -23.776 1.00 93.00 330 LEU A O 1
ATOM 2435 N N . VAL A 1 331 ? 13.730 7.382 -25.372 1.00 90.56 331 VAL A N 1
ATOM 2436 C CA . VAL A 1 331 ? 13.660 8.310 -26.509 1.00 90.56 331 VAL A CA 1
ATOM 2437 C C . VAL A 1 331 ? 12.188 8.563 -26.821 1.00 90.56 331 VAL A C 1
ATOM 2439 O O . VAL A 1 331 ? 11.577 7.836 -27.603 1.00 90.56 331 VAL A O 1
ATOM 2442 N N . LEU A 1 332 ? 11.616 9.534 -26.111 1.00 87.44 332 LEU A N 1
ATOM 2443 C CA . LEU A 1 332 ? 10.198 9.881 -26.075 1.00 87.44 332 LEU A CA 1
ATOM 2444 C C . LEU A 1 332 ? 10.011 11.367 -25.708 1.00 87.44 332 LEU A C 1
ATOM 2446 O O . LEU A 1 332 ? 10.836 11.927 -24.981 1.00 87.44 332 LEU A O 1
ATOM 2450 N N . PRO A 1 333 ? 8.914 12.017 -26.136 1.00 84.88 333 PRO A N 1
ATOM 2451 C CA . PRO A 1 333 ? 8.496 13.288 -25.551 1.00 84.88 333 PRO A CA 1
ATOM 2452 C C . PRO A 1 333 ? 8.070 13.091 -24.084 1.00 84.88 333 PRO A C 1
ATOM 2454 O O . PRO A 1 333 ? 7.397 12.114 -23.763 1.00 84.88 333 PRO A O 1
ATOM 2457 N N . GLY A 1 334 ? 8.437 14.031 -23.208 1.00 86.44 334 GLY A N 1
ATOM 2458 C CA . GLY A 1 334 ? 8.029 14.047 -21.797 1.00 86.44 334 GLY A CA 1
ATOM 2459 C C . GLY A 1 334 ? 9.054 14.702 -20.869 1.00 86.44 334 GLY A C 1
ATOM 2460 O O . GLY A 1 334 ? 9.954 15.416 -21.319 1.00 86.44 334 GLY A O 1
ATOM 2461 N N . THR A 1 335 ? 8.897 14.486 -19.563 1.00 89.38 335 THR A N 1
ATOM 2462 C CA . THR A 1 335 ? 9.595 15.220 -18.493 1.00 89.38 335 THR A CA 1
ATOM 2463 C C . THR A 1 335 ? 10.274 14.311 -17.461 1.00 89.38 335 THR A C 1
ATOM 2465 O O . THR A 1 335 ? 9.994 13.116 -17.368 1.00 89.38 335 THR A O 1
ATOM 2468 N N . SER A 1 336 ? 11.161 14.892 -16.639 1.00 88.81 336 SER A N 1
ATOM 2469 C CA . SER A 1 336 ? 11.706 14.220 -15.450 1.00 88.81 336 SER A CA 1
ATOM 2470 C C . SER A 1 336 ? 10.618 13.874 -14.440 1.00 88.81 336 SER A C 1
ATOM 2472 O O . SER A 1 336 ? 10.616 12.771 -13.909 1.00 88.81 336 SER A O 1
ATOM 2474 N N . GLU A 1 337 ? 9.669 14.783 -14.222 1.00 90.00 337 GLU A N 1
ATOM 2475 C CA . GLU A 1 337 ? 8.617 14.660 -13.211 1.00 90.00 337 GLU A CA 1
ATOM 2476 C C . GLU A 1 337 ? 7.770 13.391 -13.406 1.00 90.00 337 GLU A C 1
ATOM 2478 O O . GLU A 1 337 ? 7.475 12.684 -12.446 1.00 90.00 337 GLU A O 1
ATOM 2483 N N . GLU A 1 338 ? 7.451 13.028 -14.652 1.00 91.88 338 GLU A N 1
ATOM 2484 C CA . GLU A 1 338 ? 6.690 11.811 -14.965 1.00 91.88 338 GLU A CA 1
ATOM 2485 C C . GLU A 1 338 ? 7.463 10.524 -14.626 1.00 91.88 338 GLU A C 1
ATOM 2487 O O . GLU A 1 338 ? 6.927 9.618 -13.977 1.00 91.88 338 GLU A O 1
ATOM 2492 N N . ILE A 1 339 ? 8.738 10.440 -15.025 1.00 94.12 339 ILE A N 1
ATOM 2493 C CA . ILE A 1 339 ? 9.577 9.264 -14.744 1.00 94.12 339 ILE A CA 1
ATOM 2494 C C . ILE A 1 339 ? 9.965 9.178 -13.259 1.00 94.12 339 ILE A C 1
ATOM 2496 O O . ILE A 1 339 ? 10.029 8.077 -12.709 1.00 94.12 339 ILE A O 1
ATOM 2500 N N . GLU A 1 340 ? 10.145 10.317 -12.589 1.00 91.88 340 GLU A N 1
ATOM 2501 C CA . GLU A 1 340 ? 10.369 10.445 -11.145 1.00 91.88 340 GLU A CA 1
ATOM 2502 C C . GLU A 1 340 ? 9.142 9.991 -10.346 1.00 91.88 340 GLU A C 1
ATOM 2504 O O . GLU A 1 340 ? 9.261 9.175 -9.430 1.00 91.88 340 GLU A O 1
ATOM 2509 N N . LYS A 1 341 ? 7.944 10.428 -10.745 1.00 92.94 341 LYS A N 1
ATOM 2510 C CA . LYS A 1 341 ? 6.663 10.018 -10.157 1.00 92.94 341 LYS A CA 1
ATOM 2511 C C . LYS A 1 341 ? 6.405 8.517 -10.306 1.00 92.94 341 LYS A C 1
ATOM 2513 O O . LYS A 1 341 ? 5.983 7.872 -9.345 1.00 92.94 341 LYS A O 1
ATOM 2518 N N . GLY A 1 342 ? 6.706 7.938 -11.471 1.00 94.81 342 GLY A N 1
ATOM 2519 C CA . GLY A 1 342 ? 6.625 6.488 -11.678 1.00 94.81 342 GLY A CA 1
ATOM 2520 C C . GLY A 1 342 ? 7.584 5.711 -10.766 1.00 94.81 342 GLY A C 1
ATOM 2521 O O . GLY A 1 342 ? 7.188 4.723 -10.143 1.00 94.81 342 GLY A O 1
ATOM 2522 N N . ALA A 1 343 ? 8.813 6.209 -10.591 1.00 95.12 343 ALA A N 1
ATOM 2523 C CA . ALA A 1 343 ? 9.783 5.634 -9.662 1.00 95.12 343 ALA A CA 1
ATOM 2524 C C . ALA A 1 343 ? 9.311 5.743 -8.198 1.00 95.12 343 ALA A C 1
ATOM 2526 O O . ALA A 1 343 ? 9.385 4.770 -7.447 1.00 95.12 343 ALA A O 1
ATOM 2527 N N . ALA A 1 344 ? 8.766 6.895 -7.793 1.00 94.44 344 ALA A N 1
ATOM 2528 C CA . ALA A 1 344 ? 8.217 7.124 -6.455 1.00 94.44 344 ALA A CA 1
ATOM 2529 C C . ALA A 1 344 ? 7.029 6.198 -6.126 1.00 94.44 344 ALA A C 1
ATOM 2531 O O . ALA A 1 344 ? 6.935 5.690 -5.005 1.00 94.44 344 ALA A O 1
ATOM 2532 N N . LEU A 1 345 ? 6.147 5.929 -7.098 1.00 96.50 345 LEU A N 1
ATOM 2533 C CA . LEU A 1 345 ? 5.066 4.942 -6.976 1.00 96.50 345 LEU A CA 1
ATOM 2534 C C . LEU A 1 345 ? 5.625 3.524 -6.792 1.00 96.50 345 LEU A C 1
ATOM 2536 O O . LEU A 1 345 ? 5.262 2.834 -5.839 1.00 96.50 345 LEU A O 1
ATOM 2540 N N . ALA A 1 346 ? 6.557 3.102 -7.651 1.00 97.12 346 ALA A N 1
ATOM 2541 C CA . ALA A 1 346 ? 7.177 1.778 -7.576 1.00 97.12 346 ALA A CA 1
ATOM 2542 C C . ALA A 1 346 ? 7.935 1.538 -6.258 1.00 97.12 346 ALA A C 1
ATOM 2544 O O . ALA A 1 346 ? 7.907 0.434 -5.708 1.00 97.12 346 ALA A O 1
ATOM 2545 N N . LEU A 1 347 ? 8.598 2.565 -5.722 1.00 95.75 347 LEU A N 1
ATOM 2546 C CA . LEU A 1 347 ? 9.347 2.494 -4.465 1.00 95.75 347 LEU A CA 1
ATOM 2547 C C . LEU A 1 347 ? 8.437 2.559 -3.225 1.00 95.75 347 LEU A C 1
ATOM 2549 O O . LEU A 1 347 ? 8.768 1.952 -2.203 1.00 95.75 347 LEU A O 1
ATOM 2553 N N . GLY A 1 348 ? 7.275 3.216 -3.310 1.00 97.56 348 GLY A N 1
ATOM 2554 C CA . GLY A 1 348 ? 6.205 3.111 -2.310 1.00 97.56 348 GLY A CA 1
ATOM 2555 C C . GLY A 1 348 ? 5.579 1.712 -2.281 1.00 97.56 348 GLY A C 1
ATOM 2556 O O . GLY A 1 348 ? 5.472 1.098 -1.220 1.00 97.56 348 GLY A O 1
ATOM 2557 N N . VAL A 1 349 ? 5.262 1.153 -3.456 1.00 98.31 349 VAL A N 1
ATOM 2558 C CA . VAL A 1 349 ? 4.788 -0.236 -3.618 1.00 98.31 349 VAL A CA 1
ATOM 2559 C C . VAL A 1 349 ? 5.820 -1.228 -3.076 1.00 98.31 349 VAL A C 1
ATOM 2561 O O . VAL A 1 349 ? 5.461 -2.139 -2.333 1.00 98.31 349 VAL A O 1
ATOM 2564 N N . SER A 1 350 ? 7.104 -1.029 -3.387 1.00 97.88 350 SER A N 1
ATOM 2565 C CA . SER A 1 350 ? 8.206 -1.858 -2.877 1.00 97.88 350 SER A CA 1
ATOM 2566 C C . SER A 1 350 ? 8.303 -1.810 -1.350 1.00 97.88 350 SER A C 1
ATOM 2568 O O . SER A 1 350 ? 8.391 -2.858 -0.724 1.00 97.88 350 SER A O 1
ATOM 2570 N N . MET A 1 351 ? 8.186 -0.625 -0.738 1.00 97.88 351 MET A N 1
ATOM 2571 C CA . MET A 1 351 ? 8.161 -0.479 0.723 1.00 97.88 351 MET A CA 1
ATOM 2572 C C . MET A 1 351 ? 6.954 -1.186 1.360 1.00 97.88 351 MET A C 1
ATOM 2574 O O . MET A 1 351 ? 7.115 -1.859 2.374 1.00 97.88 351 MET A O 1
ATOM 2578 N N . CYS A 1 352 ? 5.759 -1.091 0.767 1.00 98.62 352 CYS A N 1
ATOM 2579 C CA . CYS A 1 352 ? 4.590 -1.828 1.254 1.00 98.62 352 CYS A CA 1
ATOM 2580 C C . CYS A 1 352 ? 4.835 -3.349 1.214 1.00 98.62 352 CYS A C 1
ATOM 2582 O O . CYS A 1 352 ? 4.586 -4.047 2.200 1.00 98.62 352 CYS A O 1
ATOM 2584 N N . LYS A 1 353 ? 5.426 -3.858 0.122 1.00 98.38 353 LYS A N 1
ATOM 2585 C CA . LYS A 1 353 ? 5.863 -5.260 0.033 1.00 98.38 353 LYS A CA 1
ATOM 2586 C C . LYS A 1 353 ? 6.910 -5.610 1.083 1.00 98.38 353 LYS A C 1
ATOM 2588 O O . LYS A 1 353 ? 6.825 -6.679 1.677 1.00 98.38 353 LYS A O 1
ATOM 2593 N N . ASP A 1 354 ? 7.874 -4.730 1.332 1.00 97.81 354 ASP A N 1
ATOM 2594 C CA . ASP A 1 354 ? 8.933 -4.949 2.314 1.00 97.81 354 ASP A CA 1
ATOM 2595 C C . ASP A 1 354 ? 8.391 -5.048 3.746 1.00 97.81 354 ASP A C 1
ATOM 2597 O O . ASP A 1 354 ? 8.848 -5.906 4.504 1.00 97.81 354 ASP A O 1
ATOM 2601 N N . ILE A 1 355 ? 7.402 -4.225 4.103 1.00 98.44 355 ILE A N 1
ATOM 2602 C CA . ILE A 1 355 ? 6.704 -4.298 5.393 1.00 98.44 355 ILE A CA 1
ATOM 2603 C C . ILE A 1 355 ? 5.946 -5.635 5.483 1.00 98.44 355 ILE A C 1
ATOM 2605 O O . ILE A 1 355 ? 6.263 -6.461 6.331 1.00 98.44 355 ILE A O 1
ATOM 2609 N N . VAL A 1 356 ? 5.029 -5.920 4.551 1.00 98.31 356 VAL A N 1
ATOM 2610 C CA . VAL A 1 356 ? 4.181 -7.136 4.569 1.00 98.31 356 VAL A CA 1
ATOM 2611 C C . VAL A 1 356 ? 4.988 -8.445 4.470 1.00 98.31 356 VAL A C 1
ATOM 2613 O O . VAL A 1 356 ? 4.581 -9.483 5.000 1.00 98.31 356 VAL A O 1
ATOM 2616 N N . ASN A 1 357 ? 6.145 -8.436 3.801 1.00 96.94 357 ASN A N 1
ATOM 2617 C CA . ASN A 1 357 ? 7.022 -9.605 3.719 1.00 96.94 357 ASN A CA 1
ATOM 2618 C C . ASN A 1 357 ? 7.890 -9.812 4.970 1.00 96.94 357 ASN A C 1
ATOM 2620 O O . ASN A 1 357 ? 8.309 -10.953 5.199 1.00 96.94 357 ASN A O 1
ATOM 2624 N N . ALA A 1 358 ? 8.166 -8.777 5.769 1.00 95.94 358 ALA A N 1
ATOM 2625 C CA . ALA A 1 358 ? 9.039 -8.891 6.934 1.00 95.94 358 ALA A CA 1
ATOM 2626 C C . ALA A 1 358 ? 8.432 -9.807 8.019 1.00 95.94 358 ALA A C 1
ATOM 2628 O O . ALA A 1 358 ? 7.229 -9.758 8.271 1.00 95.94 358 ALA A O 1
ATOM 2629 N N . PRO A 1 359 ? 9.227 -10.686 8.658 1.00 95.00 359 PRO A N 1
ATOM 2630 C CA . PRO A 1 359 ? 8.728 -11.559 9.716 1.00 95.00 359 PRO A CA 1
ATOM 2631 C C . PRO A 1 359 ? 8.541 -10.776 11.035 1.00 95.00 359 PRO A C 1
ATOM 2633 O O . PRO A 1 359 ? 9.280 -9.814 11.258 1.00 95.00 359 PRO A O 1
ATOM 2636 N N . PRO A 1 360 ? 7.643 -11.196 11.950 1.00 93.56 360 PRO A N 1
ATOM 2637 C CA . PRO A 1 360 ? 7.303 -10.432 13.165 1.00 93.56 360 PRO A CA 1
ATOM 2638 C C . PRO A 1 360 ? 8.489 -10.110 14.087 1.00 93.56 360 PRO A C 1
ATOM 2640 O O . PRO A 1 360 ? 8.574 -9.053 14.702 1.00 93.56 360 PRO A O 1
ATOM 2643 N N . ASN A 1 361 ? 9.486 -10.998 14.129 1.00 91.62 361 ASN A N 1
ATOM 2644 C CA . ASN A 1 361 ? 10.709 -10.798 14.909 1.00 91.62 361 ASN A CA 1
ATOM 2645 C C . ASN A 1 361 ? 11.634 -9.688 14.351 1.00 91.62 361 ASN A C 1
ATOM 2647 O O . ASN A 1 361 ? 12.673 -9.394 14.945 1.00 91.62 361 ASN A O 1
ATOM 2651 N N . ILE A 1 362 ? 11.287 -9.121 13.192 1.00 93.81 362 ILE A N 1
ATOM 2652 C CA . ILE A 1 362 ? 11.892 -7.933 12.582 1.00 93.81 362 ILE A CA 1
ATOM 2653 C C . ILE A 1 362 ? 10.854 -6.807 12.521 1.00 93.81 362 ILE A C 1
ATOM 2655 O O . ILE A 1 362 ? 11.154 -5.713 12.988 1.00 93.81 362 ILE A O 1
ATOM 2659 N N . LEU A 1 363 ? 9.644 -7.079 12.009 1.00 96.62 363 LEU A N 1
ATOM 2660 C CA . LEU A 1 363 ? 8.532 -6.129 11.989 1.00 96.62 363 LEU A CA 1
ATOM 2661 C C . LEU A 1 363 ? 7.615 -6.290 13.210 1.00 96.62 363 LEU A C 1
ATOM 2663 O O . LEU A 1 363 ? 6.717 -7.122 13.234 1.00 96.62 363 LEU A O 1
ATOM 2667 N N . ASN A 1 364 ? 7.814 -5.403 14.173 1.00 97.25 364 ASN A N 1
ATOM 2668 C CA . ASN A 1 364 ? 7.001 -5.184 15.370 1.00 97.25 364 ASN A CA 1
ATOM 2669 C C . ASN A 1 364 ? 6.651 -3.674 15.501 1.00 97.25 364 ASN A C 1
ATOM 2671 O O . ASN A 1 364 ? 7.177 -2.861 14.726 1.00 97.25 364 ASN A O 1
ATOM 2675 N N . PRO A 1 365 ? 5.836 -3.236 16.482 1.00 98.31 365 PRO A N 1
ATOM 2676 C CA . PRO A 1 365 ? 5.379 -1.843 16.585 1.00 98.31 365 PRO A CA 1
ATOM 2677 C C . PRO A 1 365 ? 6.501 -0.796 16.677 1.00 98.31 365 PRO A C 1
ATOM 2679 O O . PRO A 1 365 ? 6.414 0.245 16.025 1.00 98.31 365 PRO A O 1
ATOM 2682 N N . LYS A 1 366 ? 7.588 -1.093 17.409 1.00 97.38 366 LYS A N 1
ATOM 2683 C CA . LYS A 1 366 ? 8.777 -0.226 17.551 1.00 97.38 366 LYS A CA 1
ATOM 2684 C C . LYS A 1 366 ? 9.466 -0.032 16.192 1.00 97.38 366 LYS A C 1
ATOM 2686 O O . LYS A 1 366 ? 9.728 1.096 15.785 1.00 97.38 366 LYS A O 1
ATOM 2691 N N . SER A 1 367 ? 9.676 -1.119 15.445 1.00 97.06 367 SER A N 1
ATOM 2692 C CA . SER A 1 367 ? 10.287 -1.073 14.104 1.00 97.06 367 SER A CA 1
ATOM 2693 C C . SER A 1 367 ? 9.411 -0.412 13.027 1.00 97.06 367 SER A C 1
ATOM 2695 O O . SER A 1 367 ? 9.939 0.196 12.096 1.00 97.06 367 SER A O 1
ATOM 2697 N N . LEU A 1 368 ? 8.079 -0.504 13.142 1.00 98.50 368 LEU A N 1
ATOM 2698 C CA . LEU A 1 368 ? 7.137 0.144 12.224 1.00 98.50 368 LEU A CA 1
ATOM 2699 C C . LEU A 1 368 ? 7.082 1.660 12.491 1.00 98.50 368 LEU A C 1
ATOM 2701 O O . LEU A 1 368 ? 7.020 2.451 11.550 1.00 98.50 368 LEU A O 1
ATOM 2705 N N . ALA A 1 369 ? 7.200 2.070 13.758 1.00 98.56 369 ALA A N 1
ATOM 2706 C CA . ALA A 1 369 ? 7.376 3.467 14.147 1.00 98.56 369 ALA A CA 1
ATOM 2707 C C . ALA A 1 369 ? 8.722 4.051 13.668 1.00 98.56 369 ALA A C 1
ATOM 2709 O O . ALA A 1 369 ? 8.736 5.150 13.115 1.00 98.56 369 ALA A O 1
ATOM 2710 N N . ASP A 1 370 ? 9.833 3.312 13.788 1.00 97.56 370 ASP A N 1
ATOM 2711 C CA . ASP A 1 370 ? 11.120 3.696 13.181 1.00 97.56 370 ASP A CA 1
ATOM 2712 C C . ASP A 1 370 ? 11.022 3.769 11.644 1.00 97.56 370 ASP A C 1
ATOM 2714 O O . ASP A 1 370 ? 11.490 4.740 11.057 1.00 97.56 370 ASP A O 1
ATOM 2718 N N . THR A 1 371 ? 10.324 2.833 10.988 1.00 97.19 371 THR A N 1
ATOM 2719 C CA . THR A 1 371 ? 10.069 2.889 9.532 1.00 97.19 371 THR A CA 1
ATOM 2720 C C . THR A 1 371 ? 9.365 4.195 9.140 1.00 97.19 371 THR A C 1
ATOM 2722 O O . THR A 1 371 ? 9.752 4.841 8.168 1.00 97.19 371 THR A O 1
ATOM 2725 N N . ALA A 1 372 ? 8.371 4.632 9.920 1.00 98.25 372 ALA A N 1
ATOM 2726 C CA . ALA A 1 372 ? 7.694 5.910 9.710 1.00 98.25 372 ALA A CA 1
ATOM 2727 C C . ALA A 1 372 ? 8.598 7.127 9.991 1.00 98.25 372 ALA A C 1
ATOM 2729 O O . ALA A 1 372 ? 8.557 8.104 9.243 1.00 98.25 372 ALA A O 1
ATOM 2730 N N . GLN A 1 373 ? 9.454 7.071 11.018 1.00 97.88 373 GLN A N 1
ATOM 2731 C CA . GLN A 1 373 ? 10.449 8.116 11.281 1.00 97.88 373 GLN A CA 1
ATOM 2732 C C . GLN A 1 373 ? 11.446 8.250 10.119 1.00 97.88 373 GLN A C 1
ATOM 2734 O O . GLN A 1 373 ? 11.661 9.359 9.638 1.00 97.88 373 GLN A O 1
ATOM 2739 N N . GLN A 1 374 ? 11.970 7.136 9.595 1.00 95.25 374 GLN A N 1
ATOM 2740 C CA . GLN A 1 374 ? 12.869 7.135 8.436 1.00 95.25 374 GLN A CA 1
ATOM 2741 C C . GLN A 1 374 ? 12.223 7.781 7.192 1.00 95.25 374 GLN A C 1
ATOM 2743 O O . GLN A 1 374 ? 12.909 8.476 6.442 1.00 95.25 374 GLN A O 1
ATOM 2748 N N . ILE A 1 375 ? 10.909 7.600 6.969 1.00 95.88 375 ILE A N 1
ATOM 2749 C CA . ILE A 1 375 ? 10.183 8.296 5.889 1.00 95.88 375 ILE A CA 1
ATOM 2750 C C . ILE A 1 375 ? 10.254 9.814 6.098 1.00 95.88 375 ILE A C 1
ATOM 2752 O O . ILE A 1 375 ? 10.646 10.526 5.172 1.00 95.88 375 ILE A O 1
ATOM 2756 N N . ALA A 1 376 ? 9.945 10.310 7.303 1.00 96.44 376 ALA A N 1
ATOM 2757 C CA . ALA A 1 376 ? 10.022 11.740 7.614 1.00 96.44 376 ALA A CA 1
ATOM 2758 C C . ALA A 1 376 ? 11.446 12.302 7.475 1.00 96.44 376 ALA A C 1
ATOM 2760 O O . ALA A 1 376 ? 11.627 13.338 6.832 1.00 96.44 376 ALA A O 1
ATOM 2761 N N . ASP A 1 377 ? 12.454 11.591 7.983 1.00 94.44 377 ASP A N 1
ATOM 2762 C CA . ASP A 1 377 ? 13.867 11.982 7.881 1.00 94.44 377 ASP A CA 1
ATOM 2763 C C . ASP A 1 377 ? 14.333 12.094 6.414 1.00 94.44 377 ASP A C 1
ATOM 2765 O O . ASP A 1 377 ? 15.171 12.933 6.086 1.00 94.44 377 ASP A O 1
ATOM 2769 N N . SER A 1 378 ? 13.756 11.286 5.515 1.00 89.75 378 SER A N 1
ATOM 2770 C CA . SER A 1 378 ? 14.052 11.282 4.072 1.00 89.75 378 SER A CA 1
ATOM 2771 C C . SER A 1 378 ? 13.230 12.273 3.224 1.00 89.75 378 SER A C 1
ATOM 2773 O O . SER A 1 378 ? 13.401 12.321 2.009 1.00 89.75 378 SER A O 1
ATOM 2775 N N . SER A 1 379 ? 12.332 13.057 3.832 1.00 90.56 379 SER A N 1
ATOM 2776 C CA . SER A 1 379 ? 11.263 13.797 3.128 1.00 90.56 379 SER A CA 1
ATOM 2777 C C . SER A 1 379 ? 11.606 15.222 2.652 1.00 90.56 379 SER A C 1
ATOM 2779 O O . SER A 1 379 ? 10.697 15.986 2.308 1.00 90.56 379 SER A O 1
ATOM 2781 N N . ASP A 1 380 ? 12.875 15.640 2.712 1.00 86.88 380 ASP A N 1
ATOM 2782 C CA . ASP A 1 380 ? 13.303 17.050 2.588 1.00 86.88 380 ASP A CA 1
ATOM 2783 C C . ASP A 1 380 ? 12.529 18.021 3.514 1.00 86.88 380 ASP A C 1
ATOM 2785 O O . ASP A 1 380 ? 12.312 19.190 3.185 1.00 86.88 380 ASP A O 1
ATOM 2789 N N . GLY A 1 381 ? 12.064 17.537 4.670 1.00 89.81 381 GLY A N 1
ATOM 2790 C CA . GLY A 1 381 ? 11.274 18.319 5.626 1.00 89.81 381 GLY A CA 1
ATOM 2791 C C . GLY A 1 381 ? 9.807 18.545 5.235 1.00 89.81 381 GLY A C 1
ATOM 2792 O O . GLY A 1 381 ? 9.138 19.350 5.880 1.00 89.81 381 GLY A O 1
ATOM 2793 N N . THR A 1 382 ? 9.286 17.852 4.213 1.00 92.94 382 THR A N 1
ATOM 2794 C CA . THR A 1 382 ? 7.847 17.898 3.860 1.00 92.94 382 THR A CA 1
ATOM 2795 C C . THR A 1 382 ? 6.971 17.045 4.763 1.00 92.94 382 THR A C 1
ATOM 2797 O O . THR A 1 382 ? 5.762 17.271 4.839 1.00 92.94 382 THR A O 1
ATOM 2800 N N . MET A 1 383 ? 7.568 16.075 5.459 1.00 96.81 383 MET A N 1
ATOM 2801 C CA . MET A 1 383 ? 6.883 15.235 6.427 1.00 96.81 383 MET A CA 1
ATOM 2802 C C . MET A 1 383 ? 7.443 15.408 7.833 1.00 96.81 383 MET A C 1
ATOM 2804 O O . MET A 1 383 ? 8.654 15.423 8.045 1.00 96.81 383 MET A O 1
ATOM 2808 N N . THR A 1 384 ? 6.544 15.464 8.812 1.00 98.19 384 THR A N 1
ATOM 2809 C CA . THR A 1 384 ? 6.874 15.334 10.234 1.00 98.19 384 THR A CA 1
ATOM 2810 C C . THR A 1 384 ? 6.293 14.035 10.777 1.00 98.19 384 THR A C 1
ATOM 2812 O O . THR A 1 384 ? 5.176 13.655 10.426 1.00 98.19 384 THR A O 1
ATOM 2815 N N . CYS A 1 385 ? 7.043 13.346 11.636 1.00 98.56 385 CYS A N 1
ATOM 2816 C CA . CYS A 1 385 ? 6.574 12.158 12.343 1.00 98.56 385 CYS A CA 1
ATOM 2817 C C . CYS A 1 385 ? 6.343 12.489 13.821 1.00 98.56 385 CYS A C 1
ATOM 2819 O O . CYS A 1 385 ? 7.169 13.147 14.455 1.00 98.56 385 CYS A O 1
ATOM 2821 N N . LYS A 1 386 ? 5.226 12.017 14.375 1.00 98.75 386 LYS A N 1
ATOM 2822 C CA . LYS A 1 386 ? 4.971 11.956 15.811 1.00 98.75 386 LYS A CA 1
ATOM 2823 C C . LYS A 1 386 ? 4.615 10.520 16.180 1.00 98.75 386 LYS A C 1
ATOM 2825 O O . LYS A 1 386 ? 3.649 9.966 15.661 1.00 98.75 386 LYS A O 1
ATOM 2830 N N . ILE A 1 387 ? 5.365 9.950 17.114 1.00 98.75 387 ILE A N 1
ATOM 2831 C CA . ILE A 1 387 ? 5.074 8.651 17.721 1.00 98.75 387 ILE A CA 1
ATOM 2832 C C . ILE A 1 387 ? 4.533 8.903 19.130 1.00 98.75 387 ILE A C 1
ATOM 2834 O O . ILE A 1 387 ? 5.197 9.577 19.913 1.00 98.75 387 ILE A O 1
ATOM 2838 N N . LEU A 1 388 ? 3.342 8.391 19.445 1.00 98.75 388 LEU A N 1
ATOM 2839 C CA . LEU A 1 388 ? 2.796 8.390 20.805 1.00 98.75 388 LEU A CA 1
ATOM 2840 C C . LEU A 1 388 ?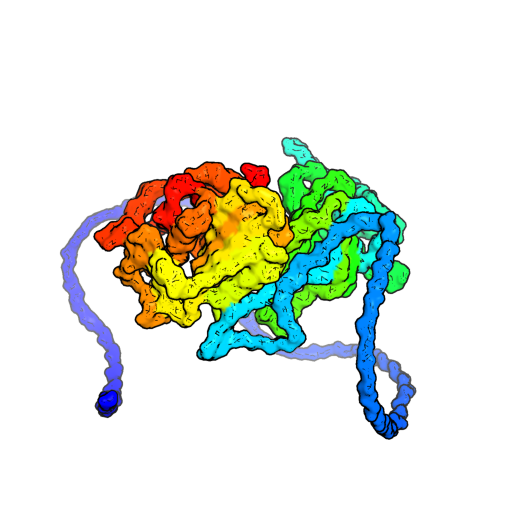 3.142 7.062 21.484 1.00 98.75 388 LEU A C 1
ATOM 2842 O O . LEU A 1 388 ? 2.917 5.992 20.908 1.00 98.75 388 LEU A O 1
ATOM 2846 N N . ASN A 1 389 ? 3.630 7.134 22.720 1.00 98.06 389 ASN A N 1
ATOM 2847 C CA . ASN A 1 389 ? 3.817 5.960 23.573 1.00 98.06 389 ASN A CA 1
ATOM 2848 C C . ASN A 1 389 ? 2.509 5.550 24.282 1.00 98.06 389 ASN A C 1
ATOM 2850 O O . ASN A 1 389 ? 1.477 6.217 24.154 1.00 98.06 389 ASN A O 1
ATOM 2854 N N . VAL A 1 390 ? 2.564 4.465 25.065 1.00 98.31 390 VAL A N 1
ATOM 2855 C CA . VAL A 1 390 ? 1.424 3.963 25.851 1.00 98.31 390 VAL A CA 1
ATOM 2856 C C . VAL A 1 390 ? 0.819 5.059 26.731 1.00 98.31 390 VAL A C 1
ATOM 2858 O O . VAL A 1 390 ? -0.381 5.303 26.635 1.00 98.31 390 VAL A O 1
ATOM 2861 N N . GLU A 1 391 ? 1.624 5.789 27.511 1.00 98.50 391 GLU A N 1
ATOM 2862 C CA . GLU A 1 391 ? 1.097 6.837 28.396 1.00 98.50 391 GLU A CA 1
ATOM 2863 C C . GLU A 1 391 ? 0.376 7.965 27.634 1.00 98.50 391 GLU A C 1
ATOM 2865 O O . GLU A 1 391 ? -0.615 8.511 28.113 1.00 98.50 391 GLU A O 1
ATOM 2870 N N . GLU A 1 392 ? 0.881 8.377 26.465 1.00 98.56 392 GLU A N 1
ATOM 2871 C CA . GLU A 1 392 ? 0.242 9.398 25.623 1.00 98.56 392 GLU A CA 1
ATOM 2872 C C . GLU A 1 392 ? -1.076 8.926 24.999 1.00 98.56 392 GLU A C 1
ATOM 2874 O O . GLU A 1 392 ? -1.928 9.765 24.686 1.00 98.56 392 GLU A O 1
ATOM 2879 N N . CYS A 1 393 ? -1.242 7.614 24.828 1.00 98.75 393 CYS A N 1
ATOM 2880 C CA . CYS A 1 393 ? -2.476 6.978 24.377 1.00 98.75 393 CYS A CA 1
ATOM 2881 C C . CYS A 1 393 ? -3.468 6.799 25.544 1.00 98.75 393 CYS A C 1
ATOM 2883 O O . CYS A 1 393 ? -4.658 7.078 25.393 1.00 98.75 393 CYS A O 1
ATOM 2885 N N . GLU A 1 394 ? -2.990 6.441 26.743 1.00 98.62 394 GLU A N 1
ATOM 2886 C CA . GLU A 1 394 ? -3.797 6.395 27.974 1.00 98.62 394 GLU A CA 1
ATOM 2887 C C . GLU A 1 394 ? -4.358 7.779 28.325 1.00 98.62 394 GLU A C 1
ATOM 2889 O O . GLU A 1 394 ? -5.552 7.919 28.587 1.00 98.62 394 GLU A O 1
ATOM 2894 N N . LYS A 1 395 ? -3.533 8.833 28.229 1.00 98.56 395 LYS A N 1
ATOM 2895 C CA . LYS A 1 395 ? -3.942 10.241 28.420 1.00 98.56 395 LYS A CA 1
ATOM 2896 C C . LYS A 1 395 ? -4.979 10.721 27.388 1.00 98.56 395 LYS A C 1
ATOM 2898 O O . LYS A 1 395 ? -5.615 11.746 27.613 1.00 98.56 395 LYS A O 1
ATOM 2903 N N . ARG A 1 396 ? -5.163 9.985 26.283 1.00 98.50 396 ARG A N 1
ATOM 2904 C CA . ARG A 1 396 ? -6.200 10.194 25.251 1.00 98.50 396 ARG A CA 1
ATOM 2905 C C . ARG A 1 396 ? -7.412 9.269 25.400 1.00 98.50 396 ARG A C 1
ATOM 2907 O O . ARG A 1 396 ? -8.340 9.362 24.605 1.00 98.50 396 ARG A O 1
ATOM 2914 N N . GLY A 1 397 ? -7.415 8.369 26.384 1.00 98.62 397 GLY A N 1
ATOM 2915 C CA . GLY A 1 397 ? -8.482 7.386 26.565 1.00 98.62 397 GLY A CA 1
ATOM 2916 C C . GLY A 1 397 ? -8.539 6.317 25.468 1.00 98.62 397 GLY A C 1
ATOM 2917 O O . GLY A 1 397 ? -9.610 5.765 25.240 1.00 98.62 397 GLY A O 1
ATOM 2918 N N . MET A 1 398 ? -7.423 6.018 24.790 1.00 98.81 398 MET A N 1
ATOM 2919 C CA . MET A 1 398 ? -7.344 5.029 23.697 1.00 98.81 398 MET A CA 1
ATOM 2920 C C . MET A 1 398 ? -7.382 3.571 24.203 1.00 98.81 398 MET A C 1
ATOM 2922 O O . MET A 1 398 ? -6.506 2.752 23.912 1.00 98.81 398 MET A O 1
ATOM 2926 N N . GLY A 1 399 ? -8.371 3.252 25.040 1.00 98.81 399 GLY A N 1
ATOM 2927 C CA . GLY A 1 399 ? -8.494 1.971 25.730 1.00 98.81 399 GLY A CA 1
ATOM 2928 C C . GLY A 1 399 ? -8.939 0.812 24.837 1.00 98.81 399 GLY A C 1
ATOM 2929 O O . GLY A 1 399 ? -8.769 -0.339 25.234 1.00 98.81 399 GLY A O 1
ATOM 2930 N N . SER A 1 400 ? -9.460 1.081 23.636 1.00 98.81 400 SER A N 1
ATOM 2931 C CA . SER A 1 400 ? -9.818 0.046 22.660 1.00 98.81 400 SER A CA 1
ATOM 2932 C C . SER A 1 400 ? -8.563 -0.473 21.948 1.00 98.81 400 SER A C 1
ATOM 2934 O O . SER A 1 400 ? -8.311 -1.677 21.915 1.00 98.81 400 SER A O 1
ATOM 2936 N N . TYR A 1 401 ? -7.710 0.440 21.478 1.00 98.88 401 TYR A N 1
ATOM 2937 C CA . TYR A 1 401 ? -6.406 0.138 20.885 1.00 98.88 401 TYR A CA 1
ATOM 2938 C C . TYR A 1 401 ? -5.425 -0.483 21.889 1.00 98.88 401 TYR A C 1
ATOM 2940 O O . TYR A 1 401 ? -4.850 -1.542 21.621 1.00 98.88 401 TYR A O 1
ATOM 2948 N N . LEU A 1 402 ? -5.247 0.134 23.063 1.00 98.81 402 LEU A N 1
ATOM 2949 C CA . LEU A 1 402 ? -4.263 -0.330 24.047 1.00 98.81 402 LEU A CA 1
ATOM 2950 C C . LEU A 1 402 ? -4.597 -1.710 24.634 1.00 98.81 402 LEU A C 1
ATOM 2952 O O . LEU A 1 402 ? -3.686 -2.446 25.012 1.00 98.81 402 LEU A O 1
ATOM 2956 N N . ALA A 1 403 ? -5.876 -2.093 24.686 1.00 98.69 403 ALA A N 1
ATOM 2957 C CA . ALA A 1 403 ? -6.285 -3.414 25.155 1.00 98.69 403 ALA A CA 1
ATOM 2958 C C . ALA A 1 403 ? -5.806 -4.552 24.242 1.00 98.69 403 ALA A C 1
ATOM 2960 O O . ALA A 1 403 ? -5.377 -5.585 24.761 1.00 98.69 403 ALA A O 1
ATOM 2961 N N . VAL A 1 404 ? -5.811 -4.345 22.917 1.00 98.75 404 VAL A N 1
ATOM 2962 C CA . VAL A 1 404 ? -5.304 -5.318 21.933 1.00 98.75 404 VAL A CA 1
ATOM 2963 C C . VAL A 1 404 ? -3.820 -5.588 22.175 1.00 98.75 404 VAL A C 1
ATOM 2965 O O . VAL A 1 404 ? -3.420 -6.717 22.455 1.00 98.75 404 VAL A O 1
ATOM 2968 N N . GLY A 1 405 ? -3.008 -4.528 22.169 1.00 97.75 405 GLY A N 1
ATOM 2969 C CA . GLY A 1 405 ? -1.558 -4.632 22.337 1.00 97.75 405 GLY A CA 1
ATOM 2970 C C . GLY A 1 405 ? -1.089 -5.082 23.726 1.00 97.75 405 GLY A C 1
ATOM 2971 O O . GLY A 1 405 ? 0.065 -5.463 23.897 1.00 97.75 405 GLY A O 1
ATOM 2972 N N . ARG A 1 406 ? -1.973 -5.103 24.731 1.00 95.88 406 ARG A N 1
ATOM 2973 C CA . ARG A 1 406 ? -1.669 -5.533 26.110 1.00 95.88 406 ARG A CA 1
ATOM 2974 C C . ARG A 1 406 ? -1.176 -6.985 26.207 1.00 95.88 406 ARG A C 1
ATOM 2976 O O . ARG A 1 406 ? -0.485 -7.352 27.164 1.00 95.88 406 ARG A O 1
ATOM 2983 N N . GLY A 1 407 ? -1.535 -7.808 25.219 1.00 95.06 407 GLY A N 1
ATOM 2984 C CA . GLY A 1 407 ? -1.091 -9.194 25.082 1.00 95.06 407 GLY A CA 1
ATOM 2985 C C . GLY A 1 407 ? 0.360 -9.371 24.620 1.00 95.06 407 GLY A C 1
ATOM 2986 O O . GLY A 1 407 ? 0.889 -10.477 24.725 1.00 95.06 407 GLY A O 1
ATOM 2987 N N . ALA A 1 408 ? 1.018 -8.305 24.158 1.00 93.88 408 ALA A N 1
ATOM 2988 C CA . ALA A 1 408 ? 2.370 -8.346 23.611 1.00 93.88 408 ALA A CA 1
ATOM 2989 C C . ALA A 1 408 ? 3.482 -8.164 24.664 1.00 93.88 408 ALA A C 1
ATOM 2991 O O . ALA A 1 408 ? 3.235 -7.903 25.853 1.00 93.88 408 ALA A O 1
ATOM 2992 N N . GLU A 1 409 ? 4.720 -8.325 24.194 1.00 90.94 409 GLU A N 1
ATOM 2993 C CA . GLU A 1 409 ? 5.954 -7.913 24.875 1.00 90.94 409 GLU A CA 1
ATOM 2994 C C . GLU A 1 409 ? 6.452 -6.559 24.346 1.00 90.94 409 GLU A C 1
ATOM 2996 O O . GLU A 1 409 ? 6.840 -5.704 25.141 1.00 90.94 409 GLU A O 1
ATOM 3001 N N . VAL A 1 410 ? 6.359 -6.319 23.031 1.00 94.62 410 VAL A N 1
ATOM 3002 C CA . VAL A 1 410 ? 6.639 -5.007 22.434 1.00 94.62 410 VAL A CA 1
ATOM 3003 C C . VAL A 1 410 ? 5.471 -4.058 22.698 1.00 94.62 410 VAL A C 1
ATOM 3005 O O . VAL A 1 410 ? 4.318 -4.372 22.400 1.00 94.62 410 VAL A O 1
ATOM 3008 N N . GLU A 1 411 ? 5.757 -2.886 23.261 1.00 96.00 411 GLU A N 1
ATOM 3009 C CA . GLU A 1 411 ? 4.716 -1.906 23.580 1.00 96.00 411 GLU A CA 1
ATOM 3010 C C . GLU A 1 411 ? 4.063 -1.313 22.314 1.00 96.00 411 GLU A C 1
ATOM 3012 O O . GLU A 1 411 ? 4.751 -1.096 21.311 1.00 96.00 411 GLU A O 1
ATOM 3017 N N . PRO A 1 412 ? 2.754 -0.993 22.336 1.00 98.31 412 PRO A N 1
ATOM 3018 C CA . PRO A 1 412 ? 2.086 -0.304 21.233 1.00 98.31 412 PRO A CA 1
ATOM 3019 C C . PRO A 1 412 ? 2.686 1.074 20.934 1.00 98.31 412 PRO A C 1
ATOM 3021 O O . PRO A 1 412 ? 2.996 1.837 21.848 1.00 98.31 412 PRO A O 1
ATOM 3024 N N . HIS A 1 413 ? 2.810 1.405 19.649 1.00 98.62 413 HIS A N 1
ATOM 3025 C CA . HIS A 1 413 ? 3.336 2.684 19.165 1.00 98.62 413 HIS A CA 1
ATOM 3026 C C . HIS A 1 413 ? 2.307 3.318 18.219 1.00 98.62 413 HIS A C 1
ATOM 3028 O O . HIS A 1 413 ? 2.035 2.789 17.143 1.00 98.62 413 HIS A O 1
ATOM 3034 N N . PHE A 1 414 ? 1.700 4.444 18.605 1.00 98.88 414 PHE A N 1
ATOM 3035 C CA . PHE A 1 414 ? 0.735 5.125 17.734 1.00 98.88 414 PHE A CA 1
ATOM 3036 C C . PHE A 1 414 ? 1.476 6.112 16.828 1.00 98.88 414 PHE A C 1
ATOM 3038 O O . PHE A 1 414 ? 2.072 7.078 17.301 1.00 98.88 414 PHE A O 1
ATOM 3045 N N . ILE A 1 415 ? 1.454 5.858 15.527 1.00 98.94 415 ILE A N 1
ATOM 3046 C CA . ILE A 1 415 ? 2.211 6.581 14.507 1.00 98.94 415 ILE A CA 1
ATOM 3047 C C . ILE A 1 415 ? 1.306 7.637 13.871 1.00 98.94 415 ILE A C 1
ATOM 3049 O O . ILE A 1 415 ? 0.218 7.318 13.389 1.00 98.94 415 ILE A O 1
ATOM 3053 N N . HIS A 1 416 ? 1.778 8.879 13.810 1.00 98.88 416 HIS A N 1
ATOM 3054 C CA . HIS A 1 416 ? 1.150 9.960 13.060 1.00 98.88 416 HIS A CA 1
ATOM 3055 C C . HIS A 1 416 ? 2.206 10.694 12.221 1.00 98.88 416 HIS A C 1
ATOM 3057 O O . HIS A 1 416 ? 3.020 11.460 12.734 1.00 98.88 416 HIS A O 1
ATOM 3063 N N . LEU A 1 417 ? 2.169 10.468 10.911 1.00 98.75 417 LEU A N 1
ATOM 3064 C CA . LEU A 1 417 ? 2.944 11.181 9.900 1.00 98.75 417 LEU A CA 1
ATOM 3065 C C . LEU A 1 417 ? 2.079 12.296 9.289 1.00 98.75 417 LEU A C 1
ATOM 3067 O O . LEU A 1 417 ? 0.978 12.025 8.820 1.00 98.75 417 LEU A O 1
ATOM 3071 N N . THR A 1 418 ? 2.559 13.540 9.256 1.00 98.75 418 THR A N 1
ATOM 3072 C CA . THR A 1 418 ? 1.879 14.667 8.585 1.00 98.75 418 THR A CA 1
ATOM 3073 C C . THR A 1 418 ? 2.696 15.140 7.389 1.00 98.75 418 THR A C 1
ATOM 3075 O O . THR A 1 418 ? 3.844 15.533 7.569 1.00 98.75 418 THR A O 1
ATOM 3078 N N . TYR A 1 419 ? 2.103 15.151 6.193 1.00 98.50 419 TYR A N 1
ATOM 3079 C CA . TYR A 1 419 ? 2.635 15.816 4.999 1.00 98.50 419 TYR A CA 1
ATOM 3080 C C . TYR A 1 419 ? 2.071 17.232 4.869 1.00 98.50 419 TYR A C 1
ATOM 3082 O O . TYR A 1 419 ? 0.859 17.428 5.002 1.00 98.50 419 TYR A O 1
ATOM 3090 N N . LYS A 1 420 ? 2.935 18.196 4.535 1.00 96.25 420 LYS A N 1
ATOM 3091 C CA . LYS A 1 420 ? 2.557 19.539 4.072 1.00 96.25 420 LYS A CA 1
ATOM 3092 C C . LYS A 1 420 ? 3.356 19.890 2.805 1.00 96.25 420 LYS A C 1
ATOM 3094 O O . LYS A 1 420 ? 4.538 19.541 2.729 1.00 96.25 420 LYS A O 1
ATOM 3099 N N . PRO A 1 421 ? 2.761 20.594 1.827 1.00 92.62 421 PRO A N 1
ATOM 3100 C CA . PRO A 1 421 ? 3.470 20.996 0.617 1.00 92.62 421 PRO A CA 1
ATOM 3101 C C . PRO A 1 421 ? 4.577 22.016 0.924 1.00 92.62 421 PRO A C 1
ATOM 3103 O O . PRO A 1 421 ? 4.462 22.815 1.854 1.00 92.62 421 PRO A O 1
ATOM 3106 N N . LYS A 1 422 ? 5.658 22.009 0.124 1.00 85.25 422 LYS A N 1
ATOM 3107 C CA . LYS A 1 422 ? 6.808 22.933 0.284 1.00 85.25 422 LYS A CA 1
ATOM 3108 C C . LYS A 1 422 ? 6.409 24.411 0.091 1.00 85.25 422 LYS A C 1
ATOM 3110 O O . LYS A 1 422 ? 7.109 25.301 0.571 1.00 85.25 422 LYS A O 1
ATOM 3115 N N . SER A 1 423 ? 5.306 24.667 -0.614 1.00 83.81 423 SER A N 1
ATOM 3116 C CA . SER A 1 423 ? 4.777 25.991 -0.957 1.00 83.81 423 SER A CA 1
ATOM 3117 C C . SER A 1 423 ? 3.300 25.909 -1.362 1.00 83.81 423 SER A C 1
ATOM 3119 O O . SER A 1 423 ? 2.811 24.832 -1.695 1.00 83.81 423 SER A O 1
ATOM 3121 N N . GLY A 1 424 ? 2.616 27.057 -1.389 1.00 85.56 424 GLY A N 1
ATOM 3122 C CA . GLY A 1 424 ? 1.197 27.161 -1.749 1.00 85.56 424 GLY A CA 1
ATOM 3123 C C . GLY A 1 424 ? 0.249 26.985 -0.559 1.00 85.56 424 GLY A C 1
ATOM 3124 O O . GLY A 1 424 ? 0.654 26.556 0.522 1.00 85.56 424 GLY A O 1
ATOM 3125 N N . ASP A 1 425 ? -1.016 27.350 -0.760 1.00 89.06 425 ASP A N 1
ATOM 3126 C CA . ASP A 1 425 ? -2.060 27.225 0.258 1.00 89.06 425 ASP A CA 1
ATOM 3127 C C . ASP A 1 425 ? -2.617 25.794 0.311 1.00 89.06 425 ASP A C 1
ATOM 3129 O O . ASP A 1 425 ? -2.869 25.163 -0.718 1.00 89.06 425 ASP A O 1
ATOM 3133 N N . VAL A 1 426 ? -2.856 25.287 1.522 1.00 94.31 426 VAL A N 1
ATOM 3134 C CA . VAL A 1 426 ? -3.572 24.022 1.741 1.00 94.31 426 VAL A CA 1
ATOM 3135 C C . VAL A 1 426 ? -5.070 24.266 1.554 1.00 94.31 426 VAL A C 1
ATOM 3137 O O . VAL A 1 426 ? -5.678 25.011 2.321 1.00 94.31 426 VAL A O 1
ATOM 3140 N N . LYS A 1 427 ? -5.670 23.616 0.552 1.00 93.25 427 LYS A N 1
ATOM 3141 C CA . LYS A 1 427 ? -7.111 23.670 0.254 1.00 93.25 427 LYS A CA 1
ATOM 3142 C C . LYS A 1 427 ? -7.928 22.606 0.989 1.00 93.25 427 LYS A C 1
ATOM 3144 O O . LYS A 1 427 ? -9.117 22.809 1.216 1.00 93.25 427 LYS A O 1
ATOM 3149 N N .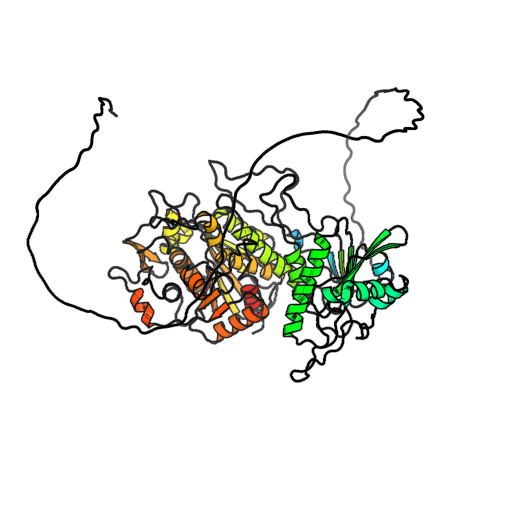 ARG A 1 428 ? -7.309 21.451 1.258 1.00 95.12 428 ARG A N 1
ATOM 3150 C CA . ARG A 1 428 ? -7.930 20.243 1.823 1.00 95.12 428 ARG A CA 1
ATOM 3151 C C . ARG A 1 428 ? -7.002 19.606 2.848 1.00 95.12 428 ARG A C 1
ATOM 3153 O O . ARG A 1 428 ? -5.818 19.405 2.564 1.00 95.12 428 ARG A O 1
ATOM 3160 N N . LYS A 1 429 ? -7.553 19.188 3.983 1.00 97.69 429 LYS A N 1
ATOM 3161 C CA . LYS A 1 429 ? -6.917 18.286 4.947 1.00 97.69 429 LYS A CA 1
ATOM 3162 C C . LYS A 1 429 ? -7.575 16.908 4.911 1.00 97.69 429 LYS A C 1
ATOM 3164 O O . LYS A 1 429 ? -8.752 16.770 5.247 1.00 97.69 429 LYS A O 1
ATOM 3169 N N . VAL A 1 430 ? -6.802 15.864 4.617 1.00 98.62 430 VAL A N 1
ATOM 3170 C CA . VAL A 1 430 ? -7.304 14.480 4.547 1.00 98.62 430 VAL A CA 1
ATOM 3171 C C . VAL A 1 430 ? -6.588 13.533 5.512 1.00 98.62 430 VAL A C 1
ATOM 3173 O O . VAL A 1 430 ? -5.392 13.661 5.776 1.00 98.62 430 VAL A O 1
ATOM 3176 N N . GLY A 1 431 ? -7.345 12.584 6.064 1.00 98.75 431 GLY A N 1
ATOM 3177 C CA . GLY A 1 431 ? -6.860 11.549 6.974 1.00 98.75 431 GLY A CA 1
ATOM 3178 C C . GLY A 1 431 ? -6.768 10.197 6.274 1.00 98.75 431 GLY A C 1
ATOM 3179 O O . GLY A 1 431 ? -7.742 9.734 5.687 1.00 98.75 431 GLY A O 1
ATOM 3180 N N . ILE A 1 432 ? -5.606 9.559 6.359 1.00 98.94 432 ILE A N 1
ATOM 3181 C CA . ILE A 1 432 ? -5.322 8.236 5.808 1.00 98.94 432 ILE A CA 1
ATOM 3182 C C . ILE A 1 432 ? -4.990 7.314 6.981 1.00 98.94 432 ILE A C 1
ATOM 3184 O O . ILE A 1 432 ? -3.984 7.516 7.658 1.00 98.94 432 ILE A O 1
ATOM 3188 N N . VAL A 1 433 ? -5.826 6.313 7.244 1.00 98.94 433 VAL A N 1
ATOM 3189 C CA . VAL A 1 433 ? -5.711 5.444 8.427 1.00 98.94 433 VAL A CA 1
ATOM 3190 C C . VAL A 1 433 ? -5.392 4.008 8.002 1.00 98.94 433 VAL A C 1
ATOM 3192 O O . VAL A 1 433 ? -5.923 3.531 7.002 1.00 98.94 433 VAL A O 1
ATOM 3195 N N . GLY A 1 434 ? -4.503 3.315 8.720 1.00 98.88 434 GLY A N 1
ATOM 3196 C CA . GLY A 1 434 ? -4.085 1.954 8.365 1.00 98.88 434 GLY A CA 1
ATOM 3197 C C . GLY A 1 434 ? -3.982 0.998 9.552 1.00 98.88 434 GLY A C 1
ATOM 3198 O O . GLY A 1 434 ? -3.317 1.309 10.544 1.00 98.88 434 GLY A O 1
ATOM 3199 N N . LYS A 1 435 ? -4.566 -0.204 9.429 1.00 98.88 435 LYS A N 1
ATOM 3200 C CA . LYS A 1 435 ? -4.398 -1.288 10.420 1.00 98.88 435 LYS A CA 1
ATOM 3201 C C . LYS A 1 435 ? -2.922 -1.681 10.546 1.00 98.88 435 LYS A C 1
ATOM 3203 O O . LYS A 1 435 ? -2.303 -2.116 9.575 1.00 98.88 435 LYS A O 1
ATOM 3208 N N . GLY A 1 436 ? -2.373 -1.510 11.751 1.00 98.50 436 GLY A N 1
ATOM 3209 C CA . GLY A 1 436 ? -0.965 -1.739 12.098 1.00 98.50 436 GLY A CA 1
ATOM 3210 C C . GLY A 1 436 ? -0.731 -2.946 13.005 1.00 98.50 436 GLY A C 1
ATOM 3211 O O . GLY A 1 436 ? 0.128 -2.889 13.884 1.00 98.50 436 GLY A O 1
ATOM 3212 N N . VAL A 1 437 ? -1.512 -4.017 12.852 1.00 98.81 437 VAL A N 1
ATOM 3213 C CA . VAL A 1 437 ? -1.333 -5.236 13.654 1.00 98.81 437 VAL A CA 1
ATOM 3214 C C . VAL A 1 437 ? -0.172 -6.031 13.055 1.00 98.81 437 VAL A C 1
ATOM 3216 O O . VAL A 1 437 ? -0.319 -6.739 12.068 1.00 98.81 437 VAL A O 1
ATOM 3219 N N . THR A 1 438 ? 1.025 -5.842 13.608 1.00 98.50 438 THR A N 1
ATOM 3220 C CA . THR A 1 438 ? 2.279 -6.390 13.049 1.00 98.50 438 THR A CA 1
ATOM 3221 C C . THR A 1 438 ? 2.385 -7.913 13.142 1.00 98.50 438 THR A C 1
ATOM 3223 O O . THR A 1 438 ? 3.022 -8.539 12.295 1.00 98.50 438 THR A O 1
ATO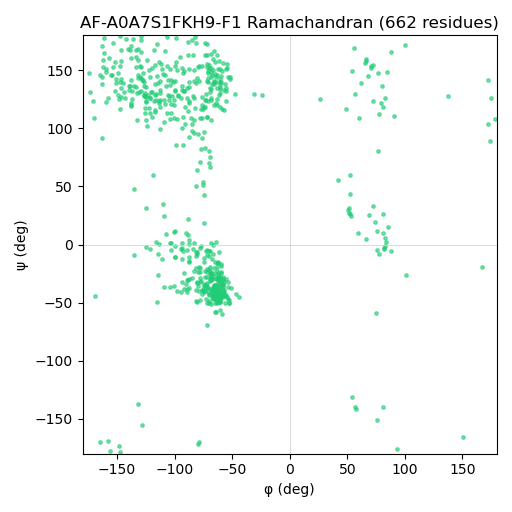M 3226 N N . PHE A 1 439 ? 1.674 -8.519 14.093 1.00 98.50 439 PHE A N 1
ATOM 3227 C CA . PHE A 1 439 ? 1.321 -9.932 14.058 1.00 98.50 439 PHE A CA 1
ATOM 3228 C C . PHE A 1 439 ? 0.007 -10.183 14.795 1.00 98.50 439 PHE A C 1
ATOM 3230 O O . PHE A 1 439 ? -0.256 -9.582 15.842 1.00 98.50 439 PHE A O 1
ATOM 3237 N N . ASP A 1 440 ? -0.799 -11.095 14.255 1.00 98.25 440 ASP A N 1
ATOM 3238 C CA . ASP A 1 440 ? -2.107 -11.446 14.795 1.00 98.25 440 ASP A CA 1
ATOM 3239 C C . ASP A 1 440 ? -2.235 -12.952 15.071 1.00 98.25 440 ASP A C 1
ATOM 3241 O O . ASP A 1 440 ? -2.374 -13.770 14.159 1.00 98.25 440 ASP A O 1
ATOM 3245 N N . ALA A 1 441 ? -2.220 -13.328 16.352 1.00 98.00 441 ALA A N 1
ATOM 3246 C CA . ALA A 1 441 ? -2.497 -14.694 16.791 1.00 98.00 441 ALA A CA 1
ATOM 3247 C C . ALA A 1 441 ? -3.994 -14.950 17.068 1.00 98.00 441 ALA A C 1
ATOM 3249 O O . ALA A 1 441 ? -4.358 -16.087 17.371 1.00 98.00 441 ALA A O 1
ATOM 3250 N N . GLY A 1 442 ? -4.852 -13.926 16.987 1.00 97.94 442 GLY A N 1
ATOM 3251 C CA . GLY A 1 442 ? -6.271 -13.960 17.365 1.00 97.94 442 GLY A CA 1
ATOM 3252 C C . GLY A 1 442 ? -6.543 -13.757 18.860 1.00 97.94 442 GLY A C 1
ATOM 3253 O O . GLY A 1 442 ? -7.682 -13.890 19.312 1.00 97.94 442 GLY A O 1
ATOM 3254 N N . GLY A 1 443 ? -5.518 -13.457 19.666 1.00 98.06 443 GLY A N 1
ATOM 3255 C CA . GLY A 1 443 ? -5.635 -13.366 21.125 1.00 98.06 443 GLY A CA 1
ATOM 3256 C C . GLY A 1 443 ? -6.157 -14.670 21.752 1.00 98.06 443 GLY A C 1
ATOM 3257 O O . GLY A 1 443 ? -5.806 -15.767 21.320 1.00 98.06 443 GLY A O 1
ATOM 3258 N N . TYR A 1 444 ? -7.010 -14.579 22.778 1.00 98.00 444 TYR A N 1
ATOM 3259 C CA . TYR A 1 444 ? -7.624 -15.761 23.407 1.00 98.00 444 TYR A CA 1
ATOM 3260 C C . TYR A 1 444 ? -8.519 -16.578 22.454 1.00 98.00 444 TYR A C 1
ATOM 3262 O O . TYR A 1 444 ? -8.649 -17.791 22.631 1.00 98.00 444 TYR A O 1
ATOM 3270 N N . ASN A 1 445 ? -9.084 -15.957 21.419 1.00 97.50 445 ASN A N 1
ATOM 3271 C CA . ASN A 1 445 ? -9.731 -16.617 20.282 1.00 97.50 445 ASN A CA 1
ATOM 3272 C C . ASN A 1 445 ? -8.702 -17.095 19.239 1.00 97.50 445 ASN A C 1
ATOM 3274 O O . ASN A 1 445 ? -8.834 -16.817 18.051 1.00 97.50 445 ASN A O 1
ATOM 3278 N N . ILE A 1 446 ? -7.678 -17.814 19.702 1.00 97.75 446 ILE A N 1
ATOM 3279 C CA . ILE A 1 446 ? -6.489 -18.171 18.921 1.00 97.75 446 ILE A CA 1
ATOM 3280 C C . ILE A 1 446 ? -6.814 -18.736 17.526 1.00 97.75 446 ILE A C 1
ATOM 3282 O O . ILE A 1 446 ? -7.589 -19.690 17.379 1.00 97.75 446 ILE A O 1
ATOM 3286 N N . LYS A 1 447 ? -6.169 -18.182 16.492 1.00 96.88 447 LYS A N 1
ATOM 3287 C CA . LYS A 1 447 ? -6.276 -18.685 15.117 1.00 96.88 447 LYS A CA 1
ATOM 3288 C C . LYS A 1 447 ? -5.797 -20.135 15.046 1.00 96.88 447 LYS A C 1
ATOM 3290 O O . LYS A 1 447 ? -4.791 -20.513 15.639 1.00 96.88 447 LYS A O 1
ATOM 3295 N N . THR A 1 448 ? -6.496 -20.958 14.269 1.00 95.56 448 THR A N 1
ATOM 3296 C CA . THR A 1 448 ? -6.154 -22.384 14.071 1.00 95.56 448 THR A CA 1
ATOM 3297 C C . THR A 1 448 ? -5.714 -22.711 12.641 1.00 95.56 448 THR A C 1
ATOM 3299 O O . THR A 1 448 ? -5.412 -23.863 12.336 1.00 95.56 448 THR A O 1
ATOM 3302 N N . GLN A 1 449 ? -5.672 -21.705 11.762 1.00 91.38 449 GLN A N 1
ATOM 3303 C CA . GLN A 1 449 ? -5.293 -21.789 10.349 1.00 91.38 449 GLN A CA 1
ATOM 3304 C C . GLN A 1 449 ? -4.614 -20.474 9.931 1.00 91.38 449 GLN A C 1
ATOM 3306 O O . GLN A 1 449 ? -4.914 -19.433 10.513 1.00 91.38 449 GLN A O 1
ATOM 3311 N N . MET A 1 450 ? -3.737 -20.516 8.920 1.00 90.56 450 MET A N 1
ATOM 3312 C CA . MET A 1 450 ? -3.094 -19.347 8.285 1.00 90.56 450 MET A CA 1
ATOM 3313 C C . MET A 1 450 ? -2.246 -18.450 9.217 1.00 90.56 450 MET A C 1
ATOM 3315 O O . MET A 1 450 ? -1.836 -17.364 8.808 1.00 90.56 450 MET A O 1
ATOM 3319 N N . MET A 1 451 ? -1.970 -18.863 10.462 1.00 95.69 451 MET A N 1
ATOM 3320 C CA . MET A 1 451 ? -1.272 -18.040 11.464 1.00 95.69 451 MET A CA 1
ATOM 3321 C C . MET A 1 451 ? 0.134 -17.624 10.995 1.00 95.69 451 MET A C 1
ATOM 3323 O O . MET A 1 451 ? 0.576 -16.510 11.253 1.00 95.69 451 MET A O 1
ATOM 3327 N N . GLU A 1 452 ? 0.814 -18.484 10.240 1.00 93.31 452 GLU A N 1
ATOM 3328 C CA . GLU A 1 452 ? 2.126 -18.230 9.642 1.00 93.31 452 GLU A CA 1
ATOM 3329 C C . GLU A 1 452 ? 2.143 -17.078 8.618 1.00 93.31 452 GLU A C 1
ATOM 3331 O O . GLU A 1 452 ? 3.203 -16.509 8.349 1.00 93.31 452 GLU A O 1
ATOM 3336 N N . LEU A 1 453 ? 0.980 -16.702 8.075 1.00 94.56 453 LEU A N 1
ATOM 3337 C CA . LEU A 1 453 ? 0.820 -15.563 7.171 1.00 94.56 453 LEU A CA 1
ATOM 3338 C C . LEU A 1 453 ? 0.427 -14.268 7.895 1.00 94.56 453 LEU A C 1
ATOM 3340 O O . LEU A 1 453 ? 0.569 -13.201 7.305 1.00 94.56 453 LEU A O 1
ATOM 3344 N N . MET A 1 454 ? 0.030 -14.311 9.174 1.00 97.38 454 MET A N 1
ATOM 3345 C CA . MET A 1 454 ? -0.529 -13.162 9.918 1.00 97.38 454 MET A CA 1
ATOM 3346 C C . MET A 1 454 ? 0.450 -12.008 10.189 1.00 97.38 454 MET A C 1
ATOM 3348 O O . MET A 1 454 ? 0.050 -10.974 10.712 1.00 97.38 454 MET A O 1
ATOM 3352 N N . LYS A 1 455 ? 1.708 -12.119 9.748 1.00 95.94 455 LYS A N 1
ATOM 3353 C CA . LYS A 1 455 ? 2.597 -10.960 9.541 1.00 95.94 455 LYS A CA 1
ATOM 3354 C C . LYS A 1 455 ? 2.008 -9.940 8.549 1.00 95.94 455 LYS A C 1
ATOM 3356 O O . LYS A 1 455 ? 2.290 -8.751 8.632 1.00 95.94 455 LYS A O 1
ATOM 3361 N N . PHE A 1 456 ? 1.172 -10.402 7.611 1.00 96.00 456 PHE A N 1
ATOM 3362 C CA . PHE A 1 456 ? 0.543 -9.567 6.587 1.00 96.00 456 PHE A CA 1
ATOM 3363 C C . PHE A 1 456 ? -0.572 -8.664 7.127 1.00 96.00 456 PHE A C 1
ATOM 3365 O O . PHE A 1 456 ? -1.094 -7.830 6.391 1.00 96.00 456 PHE A O 1
ATOM 3372 N N . ASP A 1 457 ? -0.924 -8.807 8.407 1.00 97.94 457 ASP A N 1
ATOM 3373 C CA . ASP A 1 457 ? -2.057 -8.124 9.027 1.00 97.94 457 ASP A CA 1
ATOM 3374 C C . ASP A 1 457 ? -1.775 -6.643 9.375 1.00 97.94 457 ASP A C 1
ATOM 3376 O O . ASP A 1 457 ? -2.650 -5.865 9.762 1.00 97.94 457 ASP A O 1
ATOM 3380 N N . CYS A 1 458 ? -0.535 -6.223 9.120 1.00 98.12 458 CYS A N 1
ATOM 3381 C CA . CYS A 1 458 ? -0.117 -4.835 9.010 1.00 98.12 458 CYS A CA 1
ATOM 3382 C C . CYS A 1 458 ? -0.373 -4.237 7.613 1.00 98.12 458 CYS A C 1
ATOM 3384 O O . CYS A 1 458 ? -0.021 -3.081 7.381 1.00 98.12 458 CYS A O 1
ATOM 3386 N N . GLY A 1 459 ? -0.953 -4.987 6.667 1.00 98.56 459 GLY A N 1
ATOM 3387 C CA . GLY A 1 459 ? -1.079 -4.597 5.257 1.00 98.56 459 GLY A CA 1
ATOM 3388 C C . GLY A 1 459 ? -1.744 -3.239 5.036 1.00 98.56 459 GLY A C 1
ATOM 3389 O O . GLY A 1 459 ? -1.351 -2.502 4.133 1.00 98.56 459 GLY A O 1
ATOM 3390 N N . GLY A 1 460 ? -2.681 -2.865 5.914 1.00 98.75 460 GLY A N 1
ATOM 3391 C CA . GLY A 1 460 ? -3.257 -1.522 5.957 1.00 98.75 460 GLY A CA 1
ATOM 3392 C C . GLY A 1 460 ? -2.190 -0.452 6.182 1.00 98.75 460 GLY A C 1
ATOM 3393 O O . GLY A 1 460 ? -1.958 0.401 5.329 1.00 98.75 460 GLY A O 1
ATOM 3394 N N . SER A 1 461 ? -1.466 -0.543 7.300 1.00 98.81 461 SER A N 1
ATOM 3395 C CA . SER A 1 461 ? -0.339 0.346 7.607 1.00 98.81 461 SER A CA 1
ATOM 3396 C C . SER A 1 461 ? 0.770 0.325 6.551 1.00 98.81 461 SER A C 1
ATOM 3398 O O . SER A 1 461 ? 1.352 1.366 6.262 1.00 98.81 461 SER A O 1
ATOM 3400 N N . ALA A 1 462 ? 1.026 -0.822 5.918 1.00 98.88 462 ALA A N 1
ATOM 3401 C CA . ALA A 1 462 ? 2.015 -0.949 4.855 1.00 98.88 462 ALA A CA 1
ATOM 3402 C C . ALA A 1 462 ? 1.618 -0.157 3.598 1.00 98.88 462 ALA A C 1
ATOM 3404 O O . ALA A 1 462 ? 2.453 0.549 3.027 1.00 98.88 462 ALA A O 1
ATOM 3405 N N . ALA A 1 463 ? 0.342 -0.210 3.199 1.00 98.88 463 ALA A N 1
ATOM 3406 C CA . ALA A 1 463 ? -0.189 0.599 2.104 1.00 98.88 463 ALA A CA 1
ATOM 3407 C C . ALA A 1 463 ? -0.161 2.100 2.440 1.00 98.88 463 ALA A C 1
ATOM 3409 O O . ALA A 1 463 ? 0.223 2.916 1.602 1.00 98.88 463 ALA A O 1
ATOM 3410 N N . VAL A 1 464 ? -0.492 2.456 3.685 1.00 98.88 464 VAL A N 1
ATOM 3411 C CA . VAL A 1 464 ? -0.470 3.834 4.201 1.00 98.88 464 VAL A CA 1
ATOM 3412 C C . VAL A 1 464 ? 0.948 4.421 4.232 1.00 98.88 464 VAL A C 1
ATOM 3414 O O . VAL A 1 464 ? 1.150 5.528 3.736 1.00 98.88 464 VAL A O 1
ATOM 3417 N N . LEU A 1 465 ? 1.948 3.688 4.733 1.00 98.81 465 LEU A N 1
ATOM 3418 C CA . LEU A 1 465 ? 3.347 4.139 4.740 1.00 98.81 465 LEU A CA 1
ATOM 3419 C C . LEU A 1 465 ? 3.979 4.118 3.338 1.00 98.81 465 LEU A C 1
ATOM 3421 O O . LEU A 1 465 ? 4.733 5.028 2.996 1.00 98.81 465 LEU A O 1
ATOM 3425 N N . GLY A 1 466 ? 3.627 3.145 2.491 1.00 98.62 466 GLY A N 1
ATOM 3426 C CA . GLY A 1 466 ? 4.029 3.139 1.082 1.00 98.62 466 GLY A CA 1
ATOM 3427 C C . GLY A 1 466 ? 3.500 4.362 0.325 1.00 98.62 466 GLY A C 1
ATOM 3428 O O . GLY A 1 466 ? 4.255 5.003 -0.405 1.00 98.62 466 GLY A O 1
ATOM 3429 N N . ALA A 1 467 ? 2.239 4.745 0.559 1.00 98.69 467 ALA A N 1
ATOM 3430 C CA . ALA A 1 467 ? 1.653 5.968 0.011 1.00 98.69 467 ALA A CA 1
ATOM 3431 C C . ALA A 1 467 ? 2.306 7.235 0.590 1.00 98.69 467 ALA A C 1
ATOM 3433 O O . ALA A 1 467 ? 2.583 8.165 -0.167 1.00 98.69 467 ALA A O 1
ATOM 3434 N N . ALA A 1 468 ? 2.626 7.259 1.890 1.00 98.56 468 ALA A N 1
ATOM 3435 C CA . ALA A 1 468 ? 3.374 8.354 2.512 1.00 98.56 468 ALA A CA 1
ATOM 3436 C C . ALA A 1 468 ? 4.755 8.545 1.864 1.00 98.56 468 ALA A C 1
ATOM 3438 O O . ALA A 1 468 ? 5.113 9.669 1.518 1.00 98.56 468 ALA A O 1
ATOM 3439 N N . ARG A 1 469 ? 5.497 7.457 1.599 1.00 96.44 469 ARG A N 1
ATOM 3440 C CA . ARG A 1 469 ? 6.774 7.503 0.862 1.00 96.44 469 ARG A CA 1
ATOM 3441 C C . ARG A 1 469 ? 6.600 8.074 -0.548 1.00 96.44 469 ARG A C 1
ATOM 3443 O O . ARG A 1 469 ? 7.409 8.898 -0.968 1.00 96.44 469 ARG A O 1
ATOM 3450 N N . THR A 1 470 ? 5.563 7.659 -1.280 1.00 96.75 470 THR A N 1
ATOM 3451 C CA . THR A 1 470 ? 5.282 8.200 -2.619 1.00 96.75 470 THR A CA 1
ATOM 3452 C C . THR A 1 470 ? 4.963 9.696 -2.560 1.00 96.75 470 THR A C 1
ATOM 3454 O O . THR A 1 470 ? 5.570 10.459 -3.300 1.00 96.75 470 THR A O 1
ATOM 3457 N N . VAL A 1 471 ? 4.090 10.132 -1.646 1.00 96.00 471 VAL A N 1
ATOM 3458 C CA . VAL A 1 471 ? 3.698 11.545 -1.460 1.00 96.00 471 VAL A CA 1
ATOM 3459 C C . VAL A 1 471 ? 4.877 12.421 -1.021 1.00 96.00 471 VAL A C 1
ATOM 3461 O O . VAL A 1 471 ? 5.054 13.524 -1.541 1.00 96.00 471 VAL A O 1
ATOM 3464 N N . ALA A 1 472 ? 5.737 11.915 -0.133 1.00 93.19 472 ALA A N 1
ATOM 3465 C CA . ALA A 1 472 ? 6.969 12.587 0.275 1.00 93.19 472 ALA A CA 1
ATOM 3466 C C . ALA A 1 472 ? 7.929 12.831 -0.901 1.00 93.19 472 ALA A C 1
ATOM 3468 O O . ALA A 1 472 ? 8.647 13.825 -0.882 1.00 93.19 472 ALA A O 1
ATOM 3469 N N . ALA A 1 473 ? 7.923 11.972 -1.927 1.00 91.56 473 ALA A N 1
ATOM 3470 C CA . ALA A 1 473 ? 8.764 12.106 -3.118 1.00 91.56 473 ALA A CA 1
ATOM 3471 C C . ALA A 1 473 ? 8.087 12.853 -4.287 1.00 91.56 473 ALA A C 1
ATOM 3473 O O . ALA A 1 473 ? 8.774 13.541 -5.032 1.00 91.56 473 ALA A O 1
ATOM 3474 N N . SER A 1 474 ? 6.763 12.742 -4.458 1.00 90.12 474 SER A N 1
ATOM 3475 C CA . SER A 1 474 ? 6.022 13.372 -5.566 1.00 90.12 474 SER A CA 1
ATOM 3476 C C . SER A 1 474 ? 5.439 14.753 -5.237 1.00 90.12 474 SER A C 1
ATOM 3478 O O . SER A 1 474 ? 4.800 15.351 -6.094 1.00 90.12 474 SER A O 1
ATOM 3480 N N . HIS A 1 475 ? 5.598 15.222 -3.996 1.00 91.31 475 HIS A N 1
ATOM 3481 C CA . HIS A 1 475 ? 5.256 16.568 -3.513 1.00 91.31 475 HIS A CA 1
ATOM 3482 C C . HIS A 1 475 ? 3.907 17.160 -4.020 1.00 91.31 475 HIS A C 1
ATOM 3484 O O . HIS A 1 475 ? 3.909 18.255 -4.584 1.00 91.31 475 HIS A O 1
ATOM 3490 N N . PRO A 1 476 ? 2.752 16.491 -3.830 1.00 92.06 476 PRO A N 1
ATOM 3491 C CA . PRO A 1 476 ? 1.467 16.990 -4.325 1.00 92.06 476 PRO A CA 1
ATOM 3492 C C . PRO A 1 476 ? 1.064 18.322 -3.666 1.00 92.06 476 PRO A C 1
ATOM 3494 O O . PRO A 1 476 ? 0.871 18.406 -2.454 1.00 92.06 476 PRO A O 1
ATOM 3497 N N . GLU A 1 477 ? 0.898 19.365 -4.479 1.00 93.69 477 GLU A N 1
ATOM 3498 C CA . GLU A 1 477 ? 0.460 20.690 -4.024 1.00 93.69 477 GLU A CA 1
ATOM 3499 C C . GLU A 1 477 ? -0.988 20.690 -3.497 1.00 93.69 477 GLU A C 1
ATOM 3501 O O . GLU A 1 477 ? -1.789 19.819 -3.827 1.00 93.69 477 GLU A O 1
ATOM 3506 N N . GLY A 1 478 ? -1.348 21.698 -2.696 1.00 95.38 478 GLY A N 1
ATOM 3507 C CA . GLY A 1 478 ? -2.737 21.984 -2.309 1.00 95.38 478 GLY A CA 1
ATOM 3508 C C . GLY A 1 478 ? -3.361 21.093 -1.224 1.00 95.38 478 GLY A C 1
ATOM 3509 O O . GLY A 1 478 ? -4.447 21.424 -0.745 1.00 95.38 478 GLY A O 1
ATOM 3510 N N . VAL A 1 479 ? -2.707 20.007 -0.796 1.00 97.44 479 VAL A N 1
ATOM 3511 C CA . VAL A 1 479 ? -3.257 19.037 0.173 1.00 97.44 479 VAL A CA 1
ATOM 3512 C C . VAL A 1 479 ? -2.355 18.824 1.396 1.00 97.44 479 VAL A C 1
ATOM 3514 O O . VAL A 1 479 ? -1.146 18.650 1.279 1.00 97.44 479 VAL A O 1
ATOM 3517 N N . GLU A 1 480 ? -2.958 18.796 2.585 1.00 98.25 480 GLU A N 1
ATOM 3518 C CA . GLU A 1 480 ? -2.337 18.347 3.839 1.00 98.25 480 GLU A CA 1
ATOM 3519 C C . GLU A 1 480 ? -2.830 16.934 4.166 1.00 98.25 480 GLU A C 1
ATOM 3521 O O . GLU A 1 480 ? -4.037 16.677 4.168 1.00 98.25 480 GLU A O 1
ATOM 3526 N N . VAL A 1 481 ? -1.905 16.004 4.420 1.00 98.75 481 VAL A N 1
ATOM 3527 C CA . VAL A 1 481 ? -2.229 14.574 4.566 1.00 98.75 481 VAL A CA 1
ATOM 3528 C C . VAL A 1 481 ? -1.719 14.045 5.896 1.00 98.75 481 VAL A C 1
ATOM 3530 O O . VAL A 1 481 ? -0.531 14.152 6.197 1.00 98.75 481 VAL A O 1
ATOM 3533 N N . HIS A 1 482 ? -2.605 13.422 6.666 1.00 98.88 482 HIS A N 1
ATOM 3534 C CA . HIS A 1 482 ? -2.279 12.793 7.942 1.00 98.88 482 HIS A CA 1
ATOM 3535 C C . HIS A 1 482 ? -2.353 11.273 7.809 1.00 98.88 482 HIS A C 1
ATOM 3537 O O . HIS A 1 482 ? -3.441 10.706 7.746 1.00 98.88 482 HIS A O 1
ATOM 3543 N N . PHE A 1 483 ? -1.196 10.617 7.769 1.00 98.94 483 PHE A N 1
ATOM 3544 C CA . PHE A 1 483 ? -1.059 9.164 7.721 1.00 98.94 483 PHE A CA 1
ATOM 3545 C C . PHE A 1 483 ? -0.964 8.623 9.155 1.00 98.94 483 PHE A C 1
ATOM 3547 O O . PHE A 1 483 ? -0.056 8.988 9.905 1.00 98.94 483 PHE A O 1
ATOM 3554 N N . ILE A 1 484 ? -1.923 7.790 9.556 1.00 98.94 484 ILE A N 1
ATOM 3555 C CA . ILE A 1 484 ? -2.168 7.402 10.951 1.00 98.94 484 ILE A CA 1
ATOM 3556 C C . ILE A 1 484 ? -2.190 5.876 11.064 1.00 98.94 484 ILE A C 1
ATOM 3558 O O . ILE A 1 484 ? -2.936 5.202 10.353 1.00 98.94 484 ILE A O 1
ATOM 3562 N N . VAL A 1 485 ? -1.394 5.322 11.980 1.00 98.94 485 VAL A N 1
ATOM 3563 C CA . VAL A 1 485 ? -1.307 3.875 12.224 1.00 98.94 485 VAL A CA 1
ATOM 3564 C C . VAL A 1 485 ? -1.251 3.598 13.723 1.00 98.94 485 VAL A C 1
ATOM 3566 O O . VAL A 1 485 ? -0.314 3.998 14.409 1.00 98.94 485 VAL A O 1
ATOM 3569 N N . ALA A 1 486 ? -2.222 2.843 14.230 1.00 98.81 486 ALA A N 1
ATOM 3570 C CA . ALA A 1 486 ? -2.206 2.315 15.591 1.00 98.81 486 ALA A CA 1
ATOM 3571 C C . ALA A 1 486 ? -1.454 0.967 15.606 1.00 98.81 486 ALA A C 1
ATOM 3573 O O . ALA A 1 486 ? -2.048 -0.074 15.306 1.00 98.81 486 ALA A O 1
ATOM 3574 N N . ALA A 1 487 ? -0.140 0.979 15.876 1.00 98.88 487 ALA A N 1
ATOM 3575 C CA . ALA A 1 487 ? 0.711 -0.206 15.737 1.00 98.88 487 ALA A CA 1
ATOM 3576 C C . ALA A 1 487 ? 0.779 -1.049 17.021 1.00 98.88 487 ALA A C 1
ATOM 3578 O O . ALA A 1 487 ? 1.139 -0.555 18.089 1.00 98.88 487 ALA A O 1
ATOM 3579 N N . CYS A 1 488 ? 0.467 -2.343 16.915 1.00 98.75 488 CYS A N 1
ATOM 3580 C CA . CYS A 1 488 ? 0.499 -3.301 18.029 1.00 98.75 488 CYS A CA 1
ATOM 3581 C C . CYS A 1 488 ? 0.681 -4.753 17.532 1.00 98.75 488 CYS A C 1
ATOM 3583 O O . CYS A 1 488 ? 0.819 -4.996 16.331 1.00 98.75 488 CYS A O 1
ATOM 3585 N N . GLU A 1 489 ? 0.672 -5.718 18.453 1.00 98.25 489 GLU A N 1
ATOM 3586 C CA . GLU A 1 489 ? 0.568 -7.157 18.171 1.00 98.25 489 GLU A CA 1
ATOM 3587 C C . GLU A 1 489 ? -0.589 -7.753 18.988 1.00 98.25 489 GLU A C 1
ATOM 3589 O O . GLU A 1 489 ? -0.765 -7.403 20.158 1.00 98.25 489 GLU A O 1
ATOM 3594 N N . ASN A 1 490 ? -1.367 -8.663 18.398 1.00 98.56 490 ASN A N 1
ATOM 3595 C CA . ASN A 1 490 ? -2.488 -9.335 19.063 1.00 98.56 490 ASN A CA 1
ATOM 3596 C C . ASN A 1 490 ? -2.050 -10.725 19.554 1.00 98.56 490 ASN A C 1
ATOM 3598 O O . ASN A 1 490 ? -2.187 -11.733 18.855 1.00 98.56 490 ASN A O 1
ATOM 3602 N N . LEU A 1 491 ? -1.462 -10.757 20.752 1.00 97.56 491 LEU A N 1
ATOM 3603 C CA . LEU A 1 491 ? -0.781 -11.920 21.335 1.00 97.56 491 LEU A CA 1
ATOM 3604 C C . LEU A 1 491 ? -1.442 -12.421 22.631 1.00 97.56 491 LEU A C 1
ATOM 3606 O O . LEU A 1 491 ? -2.289 -11.758 23.229 1.00 97.56 491 LEU A O 1
ATOM 3610 N N . ILE A 1 492 ? -1.043 -13.617 23.077 1.00 95.25 492 ILE A N 1
ATOM 3611 C CA . ILE A 1 492 ? -1.576 -14.272 24.280 1.00 95.25 492 ILE A CA 1
ATOM 3612 C C . ILE A 1 492 ? -0.541 -14.217 25.405 1.00 95.25 492 ILE A C 1
ATOM 3614 O O . ILE A 1 492 ? 0.479 -14.903 25.362 1.00 95.25 492 ILE A O 1
ATOM 3618 N N . ASN A 1 493 ? -0.842 -13.466 26.463 1.00 93.31 493 ASN A N 1
ATOM 3619 C CA . ASN A 1 493 ? -0.111 -13.501 27.729 1.00 93.31 493 ASN A CA 1
ATOM 3620 C C . ASN A 1 493 ? -1.099 -13.347 28.909 1.00 93.31 493 ASN A C 1
ATOM 3622 O O . ASN A 1 493 ? -2.290 -13.118 28.709 1.00 93.31 493 ASN A O 1
ATOM 3626 N N . GLY A 1 494 ? -0.617 -13.424 30.154 1.00 96.12 494 GLY A N 1
ATOM 3627 C CA . GLY A 1 494 ? -1.459 -13.267 31.356 1.00 96.12 494 GLY A CA 1
ATOM 3628 C C . GLY A 1 494 ? -2.036 -11.858 31.607 1.00 96.12 494 GLY A C 1
ATOM 3629 O O . GLY A 1 494 ? -2.696 -11.656 32.623 1.00 96.12 494 GLY A O 1
ATOM 3630 N N . ARG A 1 495 ? -1.766 -10.887 30.724 1.00 95.62 495 ARG A N 1
ATOM 3631 C CA . ARG A 1 495 ? -2.270 -9.500 30.736 1.00 95.62 495 ARG A CA 1
ATOM 3632 C C . ARG A 1 495 ? -3.248 -9.211 29.585 1.00 95.62 495 ARG A C 1
ATOM 3634 O O . ARG A 1 495 ? -3.880 -8.155 29.608 1.00 95.62 495 ARG A O 1
ATOM 3641 N N . ALA A 1 496 ? -3.341 -10.097 28.589 1.00 97.81 496 ALA A N 1
ATOM 3642 C CA . ALA A 1 496 ? -4.133 -9.900 27.379 1.00 97.81 496 ALA A CA 1
ATOM 3643 C C . ALA A 1 496 ? -5.624 -9.692 27.692 1.00 97.81 496 ALA A C 1
ATOM 3645 O O . ALA A 1 496 ? -6.167 -10.293 28.623 1.00 97.81 496 ALA A O 1
ATOM 3646 N N . TYR A 1 497 ? -6.277 -8.841 26.899 1.00 98.06 497 TYR A N 1
ATOM 3647 C CA . TYR A 1 497 ? -7.732 -8.679 26.905 1.00 98.06 497 TYR A CA 1
ATOM 3648 C C . TYR A 1 497 ? -8.446 -9.959 26.436 1.00 98.06 497 TYR A C 1
ATOM 3650 O O . TYR A 1 497 ? -7.852 -10.810 25.771 1.00 98.06 497 TYR A O 1
ATOM 3658 N N . ARG A 1 498 ? -9.708 -10.126 26.834 1.00 98.38 498 ARG A N 1
ATOM 3659 C CA . ARG A 1 498 ? -10.440 -11.399 26.759 1.00 98.38 498 ARG A CA 1
ATOM 3660 C C . ARG A 1 498 ? -11.841 -11.207 26.172 1.00 98.38 498 ARG A C 1
ATOM 3662 O O . ARG A 1 498 ? -12.394 -10.109 26.250 1.00 98.38 498 ARG A O 1
ATOM 3669 N N . PRO A 1 499 ? -12.481 -12.284 25.688 1.00 98.19 499 PRO A N 1
ATOM 3670 C CA . PRO A 1 499 ? -13.931 -12.316 25.534 1.00 98.19 499 PRO A CA 1
ATOM 3671 C C . PRO A 1 499 ? -14.646 -11.923 26.834 1.00 98.19 499 PRO A C 1
ATOM 3673 O O . PRO A 1 499 ? -14.192 -12.266 27.928 1.00 98.19 499 PRO A O 1
ATOM 3676 N N . SER A 1 500 ? -15.769 -11.221 26.696 1.00 97.00 500 SER A N 1
ATOM 3677 C CA . SER A 1 500 ? -16.547 -10.587 27.769 1.00 97.00 500 SER A CA 1
ATOM 3678 C C . SER A 1 500 ? -15.858 -9.427 28.512 1.00 97.00 500 SER A C 1
ATOM 3680 O O . SER A 1 500 ? -16.458 -8.902 29.450 1.00 97.00 500 SER A O 1
ATOM 3682 N N . ASP A 1 501 ? -14.659 -8.976 28.116 1.00 98.56 501 ASP A N 1
ATOM 3683 C CA . ASP A 1 501 ? -14.156 -7.674 28.575 1.00 98.56 501 ASP A CA 1
ATOM 3684 C C . ASP A 1 501 ? -14.939 -6.535 27.893 1.00 98.56 501 ASP A C 1
ATOM 3686 O O . ASP A 1 501 ? -15.260 -6.604 26.703 1.00 98.56 501 ASP A O 1
ATOM 3690 N N . ILE A 1 502 ? -15.234 -5.473 28.651 1.00 98.81 502 ILE A N 1
ATOM 3691 C CA . ILE A 1 502 ? -15.773 -4.216 28.114 1.00 98.81 502 ILE A CA 1
ATOM 3692 C C . ILE A 1 502 ? -14.621 -3.218 28.012 1.00 98.81 502 ILE A C 1
ATOM 3694 O O . ILE A 1 502 ? -13.993 -2.880 29.018 1.00 98.81 502 ILE A O 1
ATOM 3698 N N . LEU A 1 503 ? -14.353 -2.748 26.798 1.00 98.75 503 LEU A N 1
ATOM 3699 C CA . LEU A 1 503 ? -13.359 -1.716 26.510 1.00 98.75 503 LEU A CA 1
ATOM 3700 C C . LEU A 1 503 ? -14.023 -0.339 26.440 1.00 98.75 503 LEU A C 1
ATOM 3702 O O . LEU A 1 503 ? -15.233 -0.240 26.245 1.00 98.75 503 LEU A O 1
ATOM 3706 N N . VAL A 1 504 ? -13.228 0.725 26.561 1.00 98.88 504 VAL A N 1
ATOM 3707 C CA . VAL A 1 504 ? -13.678 2.109 26.352 1.00 98.88 504 VAL A CA 1
ATOM 3708 C C . VAL A 1 504 ? -12.780 2.747 25.300 1.00 98.88 504 VAL A C 1
ATOM 3710 O O . VAL A 1 504 ? -11.561 2.762 25.466 1.00 98.88 504 VAL A O 1
ATOM 3713 N N . ALA A 1 505 ? -13.374 3.242 24.217 1.00 98.88 505 ALA A N 1
ATOM 3714 C CA . ALA A 1 505 ? -12.669 3.999 23.188 1.00 98.88 505 ALA A CA 1
ATOM 3715 C C . ALA A 1 505 ? -12.551 5.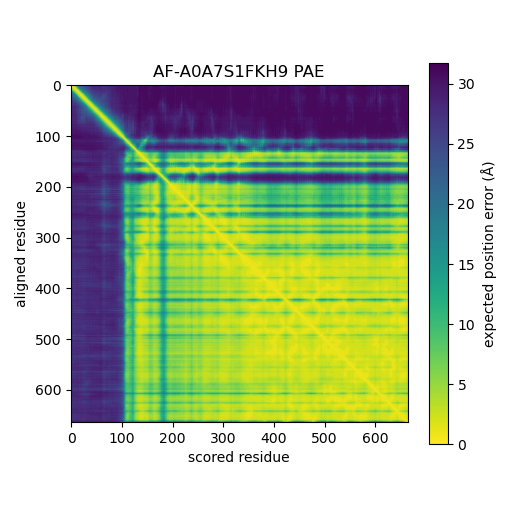486 23.565 1.00 98.88 505 ALA A C 1
ATOM 3717 O O . ALA A 1 505 ? -13.315 6.007 24.380 1.00 98.88 505 ALA A O 1
ATOM 3718 N N . SER A 1 506 ? -11.645 6.196 22.902 1.00 98.69 506 SER A N 1
ATOM 3719 C CA . SER A 1 506 ? -11.330 7.617 23.121 1.00 98.69 506 SER A CA 1
ATOM 3720 C C . SER A 1 506 ? -12.493 8.590 22.861 1.00 98.69 506 SER A C 1
ATOM 3722 O O . SER A 1 506 ? -12.470 9.717 23.351 1.00 98.69 506 SER A O 1
ATOM 3724 N N . ASN A 1 507 ? -13.561 8.162 22.173 1.00 98.31 507 ASN A N 1
ATOM 3725 C CA . ASN A 1 507 ? -14.826 8.909 22.067 1.00 98.31 507 ASN A CA 1
ATOM 3726 C C . ASN A 1 507 ? -15.834 8.603 23.198 1.00 98.31 507 ASN A C 1
ATOM 3728 O O . ASN A 1 507 ? -16.988 9.025 23.124 1.00 98.31 507 ASN A O 1
ATOM 3732 N N . GLY A 1 508 ? -15.421 7.856 24.225 1.00 98.50 508 GLY A N 1
ATOM 3733 C CA . GLY A 1 508 ? -16.232 7.462 25.376 1.00 98.50 508 GLY A CA 1
ATOM 3734 C C . GLY A 1 508 ? -17.141 6.250 25.154 1.00 98.50 508 GLY A C 1
ATOM 3735 O O . GLY A 1 508 ? -17.804 5.835 26.101 1.00 98.50 508 GLY A O 1
ATOM 3736 N N . LYS A 1 509 ? -17.188 5.665 23.946 1.00 98.69 509 LYS A N 1
ATOM 3737 C CA . LYS A 1 509 ? -18.017 4.479 23.672 1.00 98.69 509 LYS A CA 1
ATOM 3738 C C . LYS A 1 509 ? -17.481 3.240 24.376 1.00 98.69 509 LYS A C 1
ATOM 3740 O O . LYS A 1 509 ? -16.293 2.930 24.281 1.00 98.69 509 LYS A O 1
ATOM 3745 N N . THR A 1 510 ? -18.384 2.497 25.002 1.00 98.88 510 THR A N 1
ATOM 3746 C CA . THR A 1 510 ? -18.115 1.179 25.578 1.00 98.88 510 THR A CA 1
ATOM 3747 C C . THR A 1 510 ? -18.310 0.075 24.535 1.00 98.88 510 THR A C 1
ATOM 3749 O O . THR A 1 510 ? -19.285 0.088 23.782 1.00 98.88 510 THR A O 1
ATOM 3752 N N . ILE A 1 511 ? -17.381 -0.882 24.476 1.00 98.94 511 ILE A N 1
ATOM 3753 C CA . ILE A 1 511 ? -17.357 -1.965 23.480 1.00 98.94 511 ILE A CA 1
ATOM 3754 C C . ILE A 1 511 ? -17.282 -3.319 24.194 1.00 98.94 511 ILE A C 1
ATOM 3756 O O . ILE A 1 511 ? -16.284 -3.611 24.848 1.00 98.94 511 ILE A O 1
ATOM 3760 N N . GLU A 1 512 ? -18.298 -4.167 24.035 1.00 98.81 512 GLU A N 1
ATOM 3761 C CA . GLU A 1 512 ? -18.263 -5.572 24.465 1.00 98.81 512 GLU A CA 1
ATOM 3762 C C . GLU A 1 512 ? -17.418 -6.405 23.485 1.00 98.81 512 GLU A C 1
ATOM 3764 O O . GLU A 1 512 ? -17.725 -6.496 22.292 1.00 98.81 512 GLU A O 1
ATOM 3769 N N . VAL A 1 513 ? -16.344 -7.029 23.977 1.00 98.75 513 VAL A N 1
ATOM 3770 C CA . VAL A 1 513 ? -15.489 -7.914 23.174 1.00 98.75 513 VAL A CA 1
ATOM 3771 C C . VAL A 1 513 ? -16.075 -9.322 23.177 1.00 98.75 513 VAL A C 1
ATOM 3773 O O . VAL A 1 513 ? -16.006 -10.032 24.176 1.00 98.75 513 VAL A O 1
ATOM 3776 N N . LEU A 1 514 ? -16.624 -9.761 22.044 1.00 98.19 514 LEU A N 1
ATOM 3777 C CA . LEU A 1 514 ? -17.077 -11.146 21.861 1.00 98.19 514 LEU A CA 1
ATOM 3778 C C . LEU A 1 514 ? -15.992 -12.044 21.257 1.00 98.19 514 LEU A C 1
ATOM 3780 O O . LEU A 1 514 ? -16.028 -13.262 21.432 1.00 98.19 514 LEU A O 1
ATOM 3784 N N . ASN A 1 515 ? -15.041 -11.451 20.536 1.00 98.25 515 ASN A N 1
ATOM 3785 C CA . ASN A 1 515 ? -13.968 -12.168 19.859 1.00 98.25 515 ASN A CA 1
ATOM 3786 C C . ASN A 1 515 ? -12.692 -11.313 19.814 1.00 98.25 515 ASN A C 1
ATOM 3788 O O . ASN A 1 515 ? -12.734 -10.189 19.313 1.00 98.25 515 ASN A O 1
ATOM 3792 N N . THR A 1 516 ? -11.571 -11.838 20.311 1.00 98.56 516 THR A N 1
ATOM 3793 C CA . THR A 1 516 ? -10.251 -11.184 20.235 1.00 98.56 516 THR A CA 1
ATOM 3794 C C . THR A 1 516 ? -9.556 -11.371 18.879 1.00 98.56 516 THR A C 1
ATOM 3796 O O . THR A 1 516 ? -8.536 -10.739 18.643 1.00 98.56 516 THR A O 1
ATOM 3799 N N . ASP A 1 517 ? -10.131 -12.181 17.982 1.00 98.06 517 ASP A N 1
ATOM 3800 C CA . ASP A 1 517 ? -9.803 -12.323 16.545 1.00 98.06 517 ASP A CA 1
ATOM 3801 C C . ASP A 1 517 ? -10.607 -11.317 15.679 1.00 98.06 517 ASP A C 1
ATOM 3803 O O . ASP A 1 517 ? -10.929 -11.541 14.513 1.00 98.06 517 ASP A O 1
ATOM 3807 N N . ALA A 1 518 ? -11.062 -10.236 16.318 1.00 98.06 518 ALA A N 1
ATOM 3808 C CA . ALA A 1 518 ? -11.705 -9.074 15.711 1.00 98.06 518 ALA A CA 1
ATOM 3809 C C . ALA A 1 518 ? -11.111 -7.792 16.330 1.00 98.06 518 ALA A C 1
ATOM 3811 O O . ALA A 1 518 ? -11.817 -6.880 16.766 1.00 98.06 518 ALA A O 1
ATOM 3812 N N . GLU A 1 519 ? -9.784 -7.777 16.390 1.00 98.62 519 GLU A N 1
ATOM 3813 C CA . GLU A 1 519 ? -8.875 -6.782 16.961 1.00 98.62 519 GLU A CA 1
ATOM 3814 C C . GLU A 1 519 ? -8.699 -5.528 16.092 1.00 98.62 519 GLU A C 1
ATOM 3816 O O . GLU A 1 519 ? -8.673 -4.416 16.610 1.00 98.62 519 GLU A O 1
ATOM 3821 N N . GLY A 1 520 ? -8.628 -5.663 14.766 1.00 98.38 520 GLY A N 1
ATOM 3822 C CA . GLY A 1 520 ? -8.268 -4.573 13.859 1.00 98.38 520 GLY A CA 1
ATOM 3823 C C . GLY A 1 520 ? -9.278 -3.435 13.899 1.00 98.38 520 GLY A C 1
ATOM 3824 O O . GLY A 1 520 ? -8.914 -2.268 13.909 1.00 98.38 520 GLY A O 1
ATOM 3825 N N . ARG A 1 521 ? -10.562 -3.766 14.046 1.00 98.62 521 ARG A N 1
ATOM 3826 C CA . ARG A 1 521 ? -11.618 -2.767 14.257 1.00 98.62 521 ARG A CA 1
ATOM 3827 C C . ARG A 1 521 ? -11.504 -2.065 15.618 1.00 98.62 521 ARG A C 1
ATOM 3829 O O . ARG A 1 521 ? -11.878 -0.904 15.718 1.00 98.62 521 ARG A O 1
ATOM 3836 N N . LEU A 1 522 ? -10.966 -2.734 16.645 1.00 98.88 522 LEU A N 1
ATOM 3837 C CA . LEU A 1 522 ? -10.736 -2.152 17.974 1.00 98.88 522 LEU A CA 1
ATOM 3838 C C . LEU A 1 522 ? -9.547 -1.183 17.969 1.00 98.88 522 LEU A C 1
ATOM 3840 O O . LEU A 1 522 ? -9.603 -0.165 18.656 1.00 98.88 522 LEU A O 1
ATOM 3844 N N . THR A 1 523 ? -8.503 -1.452 17.179 1.00 98.81 523 THR A N 1
ATOM 3845 C CA . THR A 1 523 ? -7.382 -0.512 17.003 1.00 98.81 523 THR A CA 1
ATOM 3846 C C . THR A 1 523 ? -7.765 0.654 16.092 1.00 98.81 523 THR A C 1
ATOM 3848 O O . THR A 1 523 ? -7.443 1.804 16.396 1.00 98.81 523 THR A O 1
ATOM 3851 N N . MET A 1 524 ? -8.532 0.394 15.026 1.00 98.75 524 MET A N 1
ATOM 3852 C CA . MET A 1 524 ? -9.056 1.443 14.145 1.00 98.75 524 MET A CA 1
ATOM 3853 C C . MET A 1 524 ? -10.115 2.323 14.817 1.00 98.75 524 MET A C 1
ATOM 3855 O O . MET A 1 524 ? -10.188 3.498 14.480 1.00 98.75 524 MET A O 1
ATOM 3859 N N . ALA A 1 525 ? -10.864 1.836 15.812 1.00 98.81 525 ALA A N 1
ATOM 3860 C CA . ALA A 1 525 ? -11.796 2.659 16.590 1.00 98.81 525 ALA A CA 1
ATOM 3861 C C . ALA A 1 525 ? -11.124 3.914 17.184 1.00 98.81 525 ALA A C 1
ATOM 3863 O O . ALA A 1 525 ? -11.626 5.023 17.017 1.00 98.81 525 ALA A O 1
ATOM 3864 N N . ASP A 1 526 ? -9.957 3.762 17.817 1.00 98.94 526 ASP A N 1
ATOM 3865 C CA . ASP A 1 526 ? -9.210 4.894 18.380 1.00 98.94 526 ASP A CA 1
ATOM 3866 C C . ASP A 1 526 ? -8.439 5.693 17.314 1.00 98.94 526 ASP A C 1
ATOM 3868 O O . ASP A 1 526 ? -8.328 6.916 17.418 1.00 98.94 526 ASP A O 1
ATOM 3872 N N . ALA A 1 527 ? -7.951 5.041 16.253 1.00 98.94 527 ALA A N 1
ATOM 3873 C CA . ALA A 1 527 ? -7.272 5.726 15.151 1.00 98.94 527 ALA A CA 1
ATOM 3874 C C . ALA A 1 527 ? -8.217 6.636 14.337 1.00 98.94 527 ALA A C 1
ATOM 3876 O O . ALA A 1 527 ? -7.831 7.738 13.945 1.00 98.94 527 ALA A O 1
ATOM 3877 N N . LEU A 1 528 ? -9.466 6.207 14.129 1.00 98.94 528 LEU A N 1
ATOM 3878 C CA . LEU A 1 528 ? -10.513 6.980 13.457 1.00 98.94 528 LEU A CA 1
ATOM 3879 C C . LEU A 1 528 ? -10.977 8.169 14.306 1.00 98.94 528 LEU A C 1
ATOM 3881 O O . LEU A 1 528 ? -11.083 9.277 13.781 1.00 98.94 528 LEU A O 1
ATOM 3885 N N . VAL A 1 529 ? -11.156 7.985 15.621 1.00 98.88 529 VAL A N 1
ATOM 3886 C CA . VAL A 1 529 ? -11.460 9.098 16.541 1.00 98.88 529 VAL A CA 1
ATOM 3887 C C . VAL A 1 529 ? -10.323 10.123 16.557 1.00 98.88 529 VAL A C 1
ATOM 3889 O O . VAL A 1 529 ? -10.587 11.326 16.536 1.00 98.88 529 VAL A O 1
ATOM 3892 N N . TYR A 1 530 ? -9.062 9.679 16.525 1.00 98.88 530 TYR A N 1
ATOM 3893 C CA . TYR A 1 530 ? -7.901 10.567 16.418 1.00 98.88 530 TYR A CA 1
ATOM 3894 C C . TYR A 1 530 ? -7.904 11.376 15.106 1.00 98.88 530 TYR A C 1
ATOM 3896 O O . TYR A 1 530 ? -7.756 12.603 15.136 1.00 98.88 530 TYR A O 1
ATOM 3904 N N . ALA A 1 531 ? -8.135 10.712 13.967 1.00 98.81 531 ALA A N 1
ATOM 3905 C CA . ALA A 1 531 ? -8.220 11.335 12.642 1.00 98.81 531 ALA A CA 1
ATOM 3906 C C . ALA A 1 531 ? -9.371 12.359 12.536 1.00 98.81 531 ALA A C 1
ATOM 3908 O O . ALA A 1 531 ? -9.206 13.453 11.986 1.00 98.81 531 ALA A O 1
ATOM 3909 N N . ASP A 1 532 ? -10.535 12.030 13.098 1.00 98.62 532 ASP A N 1
ATOM 3910 C CA . ASP A 1 532 ? -11.713 12.892 13.108 1.00 98.62 532 ASP A CA 1
ATOM 3911 C C . ASP A 1 532 ? -11.551 14.086 14.066 1.00 98.62 532 ASP A C 1
ATOM 3913 O O . ASP A 1 532 ? -11.784 15.229 13.658 1.00 98.62 532 ASP A O 1
ATOM 3917 N N . LYS A 1 533 ? -11.154 13.842 15.325 1.00 98.12 533 LYS A N 1
ATOM 3918 C CA . LYS A 1 533 ? -11.287 14.817 16.425 1.00 98.12 533 LYS A CA 1
ATOM 3919 C C . LYS A 1 533 ? -9.996 15.526 16.851 1.00 98.12 533 LYS A C 1
ATOM 3921 O O . LYS A 1 533 ? -10.084 16.708 17.170 1.00 98.12 533 LYS A O 1
ATOM 3926 N N . GLU A 1 534 ? -8.824 14.877 16.855 1.00 97.69 534 GLU A N 1
ATOM 3927 C CA . GLU A 1 534 ? -7.549 15.557 17.194 1.00 97.69 534 GLU A CA 1
ATOM 3928 C C . GLU A 1 534 ? -6.891 16.172 15.949 1.00 97.69 534 GLU A C 1
ATOM 3930 O O . GLU A 1 534 ? -6.406 17.301 15.991 1.00 97.69 534 GLU A O 1
ATOM 3935 N N . VAL A 1 535 ? -6.919 15.459 14.820 1.00 98.31 535 VAL A N 1
ATOM 3936 C CA . VAL A 1 535 ? -6.366 15.930 13.537 1.00 98.31 535 VAL A CA 1
ATOM 3937 C C . VAL A 1 535 ? -7.310 16.892 12.809 1.00 98.31 535 VAL A C 1
ATOM 3939 O O . VAL A 1 535 ? -6.855 17.842 12.158 1.00 98.31 535 VAL A O 1
ATOM 3942 N N . GLY A 1 536 ? -8.621 16.658 12.922 1.00 98.00 536 GLY A N 1
ATOM 3943 C CA . GLY A 1 536 ? -9.644 17.458 12.255 1.00 98.00 536 GLY A CA 1
ATOM 3944 C C . GLY A 1 536 ? -9.720 17.224 10.745 1.00 98.00 536 GLY A C 1
ATOM 3945 O O . GLY A 1 536 ? -9.995 18.171 10.018 1.00 98.00 536 GLY A O 1
ATOM 3946 N N . ALA A 1 537 ? -9.456 16.003 10.264 1.00 98.12 537 ALA A N 1
ATOM 3947 C CA . ALA A 1 537 ? -9.517 15.682 8.835 1.00 98.12 537 ALA A CA 1
ATOM 3948 C C . ALA A 1 537 ? -10.922 15.918 8.247 1.00 98.12 537 ALA A C 1
ATOM 3950 O O . ALA A 1 537 ? -11.924 15.637 8.910 1.00 98.12 537 ALA A O 1
ATOM 3951 N N . GLU A 1 538 ? -10.990 16.419 7.011 1.00 97.75 538 GLU A N 1
ATOM 3952 C CA . GLU A 1 538 ? -12.238 16.703 6.287 1.00 97.75 538 GLU A CA 1
ATOM 3953 C C . GLU A 1 538 ? -12.825 15.427 5.676 1.00 97.75 538 GLU A C 1
ATOM 3955 O O . GLU A 1 538 ? -13.991 15.117 5.907 1.00 97.75 538 GLU A O 1
ATOM 3960 N N . LYS A 1 539 ? -11.985 14.665 4.961 1.00 98.06 539 LYS A N 1
ATOM 3961 C CA . LYS A 1 539 ? -12.270 13.317 4.445 1.00 98.06 539 LYS A CA 1
ATOM 3962 C C . LYS A 1 539 ? -11.346 12.298 5.113 1.00 98.06 539 LYS A C 1
ATOM 3964 O O . LYS A 1 539 ? -10.180 12.612 5.372 1.00 98.06 539 LYS A O 1
ATOM 3969 N N . ILE A 1 540 ? -11.842 11.085 5.355 1.00 98.88 540 ILE A N 1
ATOM 3970 C CA . ILE A 1 540 ? -11.066 9.983 5.946 1.00 98.88 540 ILE A CA 1
ATOM 3971 C C . ILE A 1 540 ? -11.158 8.733 5.062 1.00 98.88 540 ILE A C 1
ATOM 3973 O O . ILE A 1 540 ? -12.253 8.279 4.735 1.00 98.88 540 ILE A O 1
ATOM 3977 N N . VAL A 1 541 ? -10.010 8.145 4.722 1.00 98.88 541 VAL A N 1
ATOM 3978 C CA . VAL A 1 541 ? -9.915 6.848 4.034 1.00 98.88 541 VAL A CA 1
ATOM 3979 C C . VAL A 1 541 ? -9.110 5.890 4.908 1.00 98.88 541 VAL A C 1
ATOM 3981 O O . VAL A 1 541 ? -7.999 6.210 5.328 1.00 98.88 541 VAL A O 1
ATOM 3984 N N . GLU A 1 542 ? -9.672 4.721 5.201 1.00 98.75 542 GLU A N 1
ATOM 3985 C CA . GLU A 1 542 ? -9.074 3.702 6.064 1.00 98.75 542 GLU A CA 1
ATOM 3986 C C . GLU A 1 542 ? -8.854 2.395 5.292 1.00 98.75 542 GLU A C 1
ATOM 3988 O O . GLU A 1 542 ? -9.753 1.923 4.594 1.00 98.75 542 GLU A O 1
ATOM 3993 N N . LEU A 1 543 ? -7.647 1.828 5.389 1.00 98.69 543 LEU A N 1
ATOM 3994 C CA . LEU A 1 543 ? -7.267 0.558 4.766 1.00 98.69 543 LEU A CA 1
ATOM 3995 C C . LEU A 1 543 ? -6.907 -0.474 5.836 1.00 98.69 543 LEU A C 1
ATOM 3997 O O . LEU A 1 543 ? -6.012 -0.258 6.660 1.00 98.69 543 LEU A O 1
ATOM 4001 N N . SER A 1 544 ? -7.514 -1.654 5.747 1.00 98.62 544 SER A N 1
ATOM 4002 C CA . SER A 1 544 ? -7.236 -2.747 6.677 1.00 98.62 544 SER A CA 1
ATOM 4003 C C . SER A 1 544 ? -7.397 -4.126 6.058 1.00 98.62 544 SER A C 1
ATOM 4005 O O . SER A 1 544 ? -8.241 -4.368 5.203 1.00 98.62 544 SER A O 1
ATOM 4007 N N . THR A 1 545 ? -6.589 -5.068 6.533 1.00 98.12 545 THR A N 1
ATOM 4008 C CA . THR A 1 545 ? -6.805 -6.511 6.392 1.00 98.12 545 THR A CA 1
ATOM 4009 C C . THR A 1 545 ? -7.867 -6.930 7.413 1.00 98.12 545 THR A C 1
ATOM 4011 O O . THR A 1 545 ? -7.564 -7.481 8.472 1.00 98.12 545 THR A O 1
ATOM 4014 N N . LEU A 1 546 ? -9.124 -6.532 7.182 1.00 97.62 546 LEU A N 1
ATOM 4015 C CA . LEU A 1 546 ? -10.117 -6.498 8.259 1.00 97.62 546 LEU A CA 1
ATOM 4016 C C . LEU A 1 546 ? -10.931 -7.780 8.382 1.00 97.62 546 LEU A C 1
ATOM 4018 O O . LEU A 1 546 ? -11.257 -8.178 9.503 1.00 97.62 546 LEU A O 1
ATOM 4022 N N . THR A 1 547 ? -11.298 -8.418 7.265 1.00 96.94 547 THR A N 1
ATOM 4023 C CA . THR A 1 547 ? -12.143 -9.615 7.306 1.00 96.94 547 THR A CA 1
ATOM 4024 C C . THR A 1 547 ? -11.815 -10.671 6.247 1.00 96.94 547 THR A C 1
ATOM 4026 O O . THR A 1 547 ? -11.868 -10.447 5.038 1.00 96.94 547 THR A O 1
ATOM 4029 N N . GLY A 1 548 ? -11.684 -11.923 6.702 1.00 95.25 548 GLY A N 1
ATOM 4030 C CA . GLY A 1 548 ? -11.796 -13.094 5.821 1.00 95.25 548 GLY A CA 1
ATOM 4031 C C . GLY A 1 548 ? -13.163 -13.192 5.119 1.00 95.25 548 GLY A C 1
ATOM 4032 O O . GLY A 1 548 ? -13.292 -13.848 4.089 1.00 95.25 548 GLY A O 1
ATOM 4033 N N . ALA A 1 549 ? -14.189 -12.496 5.625 1.00 96.94 549 ALA A N 1
ATOM 4034 C CA . ALA A 1 549 ? -15.487 -12.376 4.965 1.00 96.94 549 ALA A CA 1
ATOM 4035 C C . ALA A 1 549 ? -15.411 -11.590 3.641 1.00 96.94 549 ALA A C 1
ATOM 4037 O O . ALA A 1 549 ? -16.111 -11.953 2.697 1.00 96.94 549 ALA A O 1
ATOM 4038 N N . CYS A 1 550 ? -14.552 -10.567 3.538 1.00 97.81 550 CYS A N 1
ATOM 4039 C CA . CYS A 1 550 ? -14.295 -9.875 2.275 1.00 97.81 550 CYS A CA 1
ATOM 4040 C C . CYS A 1 550 ? -13.571 -10.794 1.278 1.00 97.81 550 CYS A C 1
ATOM 4042 O O . CYS A 1 550 ? -13.990 -10.888 0.126 1.00 97.81 550 CYS A O 1
ATOM 4044 N N . MET A 1 551 ? -12.575 -11.567 1.735 1.00 96.44 551 MET A N 1
ATOM 4045 C CA . MET A 1 551 ? -11.885 -12.574 0.907 1.00 96.44 551 MET A CA 1
ATOM 4046 C C . MET A 1 551 ? -12.857 -13.611 0.318 1.00 96.44 551 MET A C 1
ATOM 4048 O O . MET A 1 551 ? -12.755 -13.975 -0.849 1.00 96.44 551 MET A O 1
ATOM 4052 N N . VAL A 1 552 ? -13.835 -14.070 1.107 1.00 97.25 552 VAL A N 1
ATOM 4053 C CA . VAL A 1 552 ? -14.870 -15.021 0.653 1.00 97.25 552 VAL A CA 1
ATOM 4054 C C . VAL A 1 552 ? -15.854 -14.388 -0.345 1.00 97.25 552 VAL A C 1
ATOM 4056 O O . VAL A 1 552 ? -16.433 -15.107 -1.156 1.00 97.25 552 VAL A O 1
ATOM 4059 N N . ALA A 1 553 ? -16.046 -13.066 -0.310 1.00 97.44 553 ALA A N 1
ATOM 4060 C CA . ALA A 1 553 ? -16.970 -12.352 -1.193 1.00 97.44 553 ALA A CA 1
ATOM 4061 C C . ALA A 1 553 ? -16.335 -11.891 -2.521 1.00 97.44 553 ALA A C 1
ATOM 4063 O O . ALA A 1 553 ? -17.004 -11.935 -3.551 1.00 97.44 553 ALA A O 1
ATOM 4064 N N . LEU A 1 554 ? -15.074 -11.441 -2.498 1.00 97.94 554 LEU A N 1
ATOM 4065 C CA . LEU A 1 554 ? -14.390 -10.793 -3.632 1.00 97.94 554 LEU A CA 1
ATOM 4066 C C . LEU A 1 554 ? -13.107 -11.514 -4.096 1.00 97.94 554 LEU A C 1
ATOM 4068 O O . LEU A 1 554 ? -12.504 -11.119 -5.096 1.00 97.94 554 LEU A O 1
ATOM 4072 N N . GLY A 1 555 ? -12.694 -12.581 -3.407 1.00 97.00 555 GLY A N 1
ATOM 4073 C CA . GLY A 1 555 ? -11.476 -13.332 -3.712 1.00 97.00 555 GLY A CA 1
ATOM 4074 C C . GLY A 1 555 ? -10.195 -12.617 -3.273 1.00 97.00 555 GLY A C 1
ATOM 4075 O O . GLY A 1 555 ? -10.176 -11.858 -2.306 1.00 97.00 555 GLY A O 1
ATOM 4076 N N . ASP A 1 556 ? -9.106 -12.882 -3.992 1.00 95.19 556 ASP A N 1
ATOM 4077 C CA . ASP A 1 556 ? -7.745 -12.422 -3.692 1.00 95.19 556 ASP A CA 1
ATOM 4078 C C . ASP A 1 556 ? -7.242 -11.312 -4.639 1.00 95.19 556 ASP A C 1
ATOM 4080 O O . ASP A 1 556 ? -6.059 -10.983 -4.624 1.00 95.19 556 ASP A O 1
ATOM 4084 N N . LYS A 1 557 ? -8.112 -10.740 -5.492 1.00 95.00 557 LYS A N 1
ATOM 4085 C CA . LYS A 1 557 ? -7.733 -9.746 -6.527 1.00 95.00 557 LYS A CA 1
ATOM 4086 C C . LYS A 1 557 ? -8.493 -8.410 -6.475 1.00 95.00 557 LYS A C 1
ATOM 4088 O O . LYS A 1 557 ? -8.208 -7.542 -7.299 1.00 95.00 557 LYS A O 1
ATOM 4093 N N . LEU A 1 558 ? -9.450 -8.232 -5.558 1.00 96.12 558 LEU A N 1
ATOM 4094 C CA . LEU A 1 558 ? -10.191 -6.977 -5.360 1.00 96.12 558 LEU A CA 1
ATOM 4095 C C . LEU A 1 558 ? -10.355 -6.675 -3.866 1.00 96.12 558 LEU A C 1
ATOM 4097 O O . LEU A 1 558 ? -10.617 -7.586 -3.083 1.00 96.12 558 LEU A O 1
ATOM 4101 N N . SER A 1 559 ? -10.256 -5.402 -3.479 1.00 98.31 559 SER A N 1
ATOM 4102 C CA . SER A 1 559 ? -10.679 -4.935 -2.152 1.00 98.31 559 SER A CA 1
ATOM 4103 C C . SER A 1 559 ? -12.159 -4.551 -2.139 1.00 98.31 559 SER A C 1
ATOM 4105 O O . SER A 1 559 ? -12.702 -4.121 -3.157 1.00 98.31 559 SER A O 1
ATOM 4107 N N . GLY A 1 560 ? -12.814 -4.675 -0.985 1.00 98.69 560 GLY A N 1
ATOM 4108 C CA . GLY A 1 560 ? -14.174 -4.167 -0.786 1.00 98.69 560 GLY A CA 1
ATOM 4109 C C . GLY A 1 560 ? -14.144 -2.748 -0.229 1.00 98.69 560 GLY A C 1
ATOM 4110 O O . GLY A 1 560 ? -13.424 -2.496 0.731 1.00 98.69 560 GLY A O 1
ATOM 4111 N N . MET A 1 561 ? -14.919 -1.830 -0.807 1.00 98.69 561 MET A N 1
ATOM 4112 C CA . MET A 1 561 ? -15.024 -0.436 -0.367 1.00 98.69 561 MET A CA 1
ATOM 4113 C C . MET A 1 561 ? -16.419 -0.144 0.190 1.00 98.69 561 MET A C 1
ATOM 4115 O O . MET A 1 561 ? -17.413 -0.291 -0.519 1.00 98.69 561 MET A O 1
ATOM 4119 N N . TRP A 1 562 ? -16.496 0.340 1.427 1.00 98.69 562 TRP A N 1
ATOM 4120 C CA . TRP A 1 562 ? -17.736 0.758 2.081 1.00 98.69 562 TRP A CA 1
ATOM 4121 C C . TRP A 1 562 ? -17.695 2.245 2.423 1.00 98.69 562 TRP A C 1
ATOM 4123 O O . TRP A 1 562 ? -16.824 2.694 3.167 1.00 98.69 562 TRP A O 1
ATOM 4133 N N . THR A 1 563 ? -18.675 2.999 1.926 1.00 98.31 563 THR A N 1
ATOM 4134 C CA . THR A 1 563 ? -18.896 4.402 2.294 1.00 98.31 563 THR A CA 1
ATOM 4135 C C . THR A 1 563 ? -20.357 4.806 2.079 1.00 98.31 563 THR A C 1
ATOM 4137 O O . THR A 1 563 ? -21.014 4.331 1.145 1.00 98.31 563 THR A O 1
ATOM 4140 N N . HIS A 1 564 ? -20.855 5.689 2.949 1.00 96.69 564 HIS A N 1
ATOM 4141 C CA . HIS A 1 564 ? -22.140 6.377 2.793 1.00 96.69 564 HIS A CA 1
ATOM 4142 C C . HIS A 1 564 ? -22.064 7.597 1.856 1.00 96.69 564 HIS A C 1
ATOM 4144 O O . HIS A 1 564 ? -23.100 8.187 1.566 1.00 96.69 564 HIS A O 1
ATOM 4150 N N . ASP A 1 565 ? -20.867 7.979 1.406 1.00 98.06 565 ASP A N 1
ATOM 4151 C CA . ASP A 1 565 ? -20.611 9.174 0.605 1.00 98.06 565 ASP A CA 1
ATOM 4152 C C . ASP A 1 565 ? -20.394 8.795 -0.872 1.00 98.06 565 ASP A C 1
ATOM 4154 O O . ASP A 1 565 ? -19.532 7.974 -1.196 1.00 98.06 565 ASP A O 1
ATOM 4158 N N . ASP A 1 566 ? -21.227 9.331 -1.768 1.00 98.06 566 ASP A N 1
ATOM 4159 C CA . ASP A 1 566 ? -21.208 8.971 -3.193 1.00 98.06 566 ASP A CA 1
ATOM 4160 C C . ASP A 1 566 ? -20.050 9.627 -3.962 1.00 98.06 566 ASP A C 1
ATOM 4162 O O . ASP A 1 566 ? -19.507 9.007 -4.881 1.00 98.06 566 ASP A O 1
ATOM 4166 N N . ASP A 1 567 ? -19.622 10.827 -3.559 1.00 97.81 567 ASP A N 1
ATOM 4167 C CA . ASP A 1 567 ? -18.515 11.545 -4.198 1.00 97.81 567 ASP A CA 1
ATOM 4168 C C . ASP A 1 567 ? -17.177 10.874 -3.843 1.00 97.81 567 ASP A C 1
ATOM 4170 O O . ASP A 1 567 ? -16.398 10.517 -4.730 1.00 97.81 567 ASP A O 1
ATOM 4174 N N . LEU A 1 568 ? -16.950 10.565 -2.559 1.00 98.25 568 LEU A N 1
ATOM 4175 C CA . LEU A 1 568 ? -15.774 9.817 -2.101 1.00 98.25 568 LEU A CA 1
ATOM 4176 C C . LEU A 1 568 ? -15.701 8.412 -2.722 1.00 98.25 568 LEU A C 1
ATOM 4178 O O . LEU A 1 568 ? -14.607 7.928 -3.025 1.00 98.25 568 LEU A O 1
ATOM 4182 N N . ALA A 1 569 ? -16.846 7.761 -2.953 1.00 98.56 569 ALA A N 1
ATOM 4183 C CA . ALA A 1 569 ? -16.888 6.505 -3.695 1.00 98.56 569 ALA A CA 1
ATOM 4184 C C . ALA A 1 569 ? -16.409 6.683 -5.144 1.00 98.56 569 ALA A C 1
ATOM 4186 O O . ALA A 1 569 ? -15.523 5.950 -5.584 1.00 98.56 569 ALA A O 1
ATOM 4187 N N . ALA A 1 570 ? -16.935 7.677 -5.866 1.00 98.38 570 ALA A N 1
ATOM 4188 C CA . ALA A 1 570 ? -16.545 7.958 -7.246 1.00 98.38 570 ALA A CA 1
ATOM 4189 C C . ALA A 1 570 ? -15.059 8.354 -7.369 1.00 98.38 570 ALA A C 1
ATOM 4191 O O . ALA A 1 570 ? -14.370 7.918 -8.294 1.00 98.38 570 ALA A O 1
ATOM 4192 N N . GLU A 1 571 ? -14.525 9.122 -6.415 1.00 98.12 571 GLU A N 1
ATOM 4193 C CA . GLU A 1 571 ? -13.104 9.483 -6.344 1.00 98.12 571 GLU A CA 1
ATOM 4194 C C . GLU A 1 571 ? -12.191 8.254 -6.203 1.00 98.12 571 GLU A C 1
ATOM 4196 O O . GLU A 1 571 ? -11.162 8.153 -6.889 1.00 98.12 571 GLU A O 1
ATOM 4201 N N . LEU A 1 572 ? -12.561 7.319 -5.320 1.00 98.50 572 LEU A N 1
ATOM 4202 C CA . LEU A 1 572 ? -11.815 6.089 -5.055 1.00 98.50 572 LEU A CA 1
ATOM 4203 C C . LEU A 1 572 ? -11.970 5.068 -6.188 1.00 98.50 572 LEU A C 1
ATOM 4205 O O . LEU A 1 572 ? -10.973 4.469 -6.585 1.00 98.50 572 LEU A O 1
ATOM 4209 N N . GLU A 1 573 ? -13.153 4.929 -6.791 1.00 98.00 573 GLU A N 1
ATOM 4210 C CA . GLU A 1 573 ? -13.363 4.134 -8.012 1.00 98.00 573 GLU A CA 1
ATOM 4211 C C . GLU A 1 573 ? -12.526 4.679 -9.182 1.00 98.00 573 GLU A C 1
ATOM 4213 O O . GLU A 1 573 ? -11.820 3.922 -9.856 1.00 98.00 573 GLU A O 1
ATOM 4218 N N . ALA A 1 574 ? -12.498 6.001 -9.377 1.00 96.94 574 ALA A N 1
ATOM 4219 C CA . ALA A 1 574 ? -11.675 6.647 -10.398 1.00 96.94 574 ALA A CA 1
ATOM 4220 C C . ALA A 1 574 ? -10.164 6.552 -10.106 1.00 96.94 574 ALA A C 1
ATOM 4222 O O . ALA A 1 574 ? -9.358 6.566 -11.038 1.00 96.94 574 ALA A O 1
ATOM 4223 N N . SER A 1 575 ? -9.746 6.480 -8.836 1.00 96.88 575 SER A N 1
ATOM 4224 C CA . SER A 1 575 ? -8.353 6.174 -8.469 1.00 96.88 575 SER A CA 1
ATOM 4225 C C . SER A 1 575 ? -8.024 4.692 -8.694 1.00 96.88 575 SER A C 1
ATOM 4227 O O . SER A 1 575 ? -6.968 4.358 -9.230 1.00 96.88 575 SER A O 1
ATOM 4229 N N . SER A 1 576 ? -8.954 3.790 -8.380 1.00 96.81 576 SER A N 1
ATOM 4230 C CA . SER A 1 576 ? -8.816 2.345 -8.570 1.00 96.81 576 SER A CA 1
ATOM 4231 C C . SER A 1 576 ? -8.683 1.968 -10.047 1.00 96.81 576 SER A C 1
ATOM 4233 O O . SER A 1 576 ? -7.742 1.261 -10.417 1.00 96.81 576 SER A O 1
ATOM 4235 N N . LYS A 1 577 ? -9.544 2.520 -10.918 1.00 94.12 577 LYS A N 1
ATOM 4236 C CA . LYS A 1 577 ? -9.446 2.336 -12.374 1.00 94.12 577 LYS A CA 1
ATOM 4237 C C . LYS A 1 577 ? -8.095 2.817 -12.914 1.00 94.12 577 LYS A C 1
ATOM 4239 O O . LYS A 1 577 ? -7.469 2.105 -13.692 1.00 94.12 577 LYS A O 1
ATOM 4244 N N . ALA A 1 578 ? -7.635 3.996 -12.490 1.00 90.88 578 ALA A N 1
ATOM 4245 C CA . ALA A 1 578 ? -6.382 4.577 -12.973 1.00 90.88 578 ALA A CA 1
ATOM 4246 C C . ALA A 1 578 ? -5.127 3.841 -12.463 1.00 90.88 578 ALA A C 1
ATOM 4248 O O . ALA A 1 578 ? -4.142 3.724 -13.186 1.00 90.88 578 ALA A O 1
ATOM 4249 N N . SER A 1 579 ? -5.136 3.369 -11.215 1.00 92.00 579 SER A N 1
ATOM 4250 C CA . SER A 1 579 ? -3.979 2.735 -10.564 1.00 92.00 579 SER A CA 1
ATOM 4251 C C . SER A 1 579 ? -3.826 1.243 -10.868 1.00 92.00 579 SER A C 1
ATOM 4253 O O . SER A 1 579 ? -2.706 0.723 -10.829 1.00 92.00 579 SER A O 1
ATOM 4255 N N . GLY A 1 580 ? -4.934 0.549 -11.140 1.00 91.88 580 GLY A N 1
ATOM 4256 C CA . GLY A 1 580 ? -4.996 -0.911 -11.204 1.00 91.88 580 GLY A CA 1
ATOM 4257 C C . GLY A 1 580 ? -5.130 -1.597 -9.837 1.00 91.88 580 GLY A C 1
ATOM 4258 O O . GLY A 1 580 ? -5.307 -2.815 -9.803 1.00 91.88 580 GLY A O 1
ATOM 4259 N N . ASP A 1 581 ? -5.104 -0.847 -8.729 1.00 95.81 581 ASP A N 1
ATOM 4260 C CA . ASP A 1 581 ? -5.386 -1.352 -7.380 1.00 95.81 581 ASP A CA 1
ATOM 4261 C C . ASP A 1 581 ? -6.912 -1.510 -7.241 1.00 95.81 581 ASP A C 1
ATOM 4263 O O . ASP A 1 581 ? -7.622 -0.613 -6.776 1.00 95.81 581 ASP A O 1
ATOM 4267 N N . LYS A 1 582 ? -7.440 -2.634 -7.741 1.00 96.75 582 LYS A N 1
ATOM 4268 C CA . LYS A 1 582 ? -8.884 -2.867 -7.911 1.00 96.75 582 LYS A CA 1
ATOM 4269 C C . LYS A 1 582 ? -9.655 -2.865 -6.591 1.00 96.75 582 LYS A C 1
ATOM 4271 O O . LYS A 1 582 ? -9.386 -3.674 -5.704 1.00 96.75 582 LYS A O 1
ATOM 4276 N N . THR A 1 583 ? -10.680 -2.025 -6.521 1.00 97.25 583 THR A N 1
ATOM 4277 C CA . THR A 1 583 ? -11.682 -2.008 -5.458 1.00 97.25 583 THR A CA 1
ATOM 4278 C C . THR A 1 583 ? -13.086 -2.154 -6.039 1.00 97.25 583 THR A C 1
ATOM 4280 O O . THR A 1 583 ? -13.299 -1.909 -7.227 1.00 97.25 583 THR A O 1
ATOM 4283 N N . TRP A 1 584 ? -14.038 -2.578 -5.215 1.00 98.19 584 TRP A N 1
ATOM 4284 C CA . TRP A 1 584 ? -15.444 -2.702 -5.581 1.00 98.19 584 TRP A CA 1
ATOM 4285 C C . TRP A 1 584 ? -16.322 -2.080 -4.496 1.00 98.19 584 TRP A C 1
ATOM 4287 O O . TRP A 1 584 ? -16.158 -2.405 -3.318 1.00 98.19 584 TRP A O 1
ATOM 4297 N N . ARG A 1 585 ? -17.268 -1.209 -4.870 1.00 98.31 585 ARG A N 1
ATOM 4298 C CA . ARG A 1 585 ? -18.185 -0.597 -3.903 1.00 98.31 585 ARG A CA 1
ATOM 4299 C C . ARG A 1 585 ? -19.190 -1.620 -3.384 1.00 98.31 585 ARG A C 1
ATOM 4301 O O . ARG A 1 585 ? -19.931 -2.247 -4.139 1.00 98.31 585 ARG A O 1
ATOM 4308 N N . MET A 1 586 ? -19.214 -1.771 -2.070 1.00 98.31 586 MET A N 1
ATOM 4309 C CA . MET A 1 586 ? -20.017 -2.742 -1.345 1.00 98.31 586 MET A CA 1
ATOM 4310 C C . MET A 1 586 ? -21.165 -2.042 -0.601 1.00 98.31 586 MET A C 1
ATOM 4312 O O . MET A 1 586 ? -21.003 -0.917 -0.122 1.00 98.31 586 MET A O 1
ATOM 4316 N N . PRO A 1 587 ? -22.340 -2.685 -0.477 1.00 96.69 587 PRO A N 1
ATOM 4317 C CA . PRO A 1 587 ? -23.491 -2.081 0.180 1.00 96.69 587 PRO A CA 1
ATOM 4318 C C . PRO A 1 587 ? -23.275 -1.982 1.698 1.00 96.69 587 PRO A C 1
ATOM 4320 O O . PRO A 1 587 ? -22.734 -2.901 2.322 1.00 96.69 587 PRO A O 1
ATOM 4323 N N . LEU A 1 588 ? -23.760 -0.887 2.294 1.00 95.56 588 LEU A N 1
ATOM 4324 C CA . LEU A 1 588 ? -23.681 -0.590 3.733 1.00 95.56 588 LEU A CA 1
ATOM 4325 C C . LEU A 1 588 ? -25.090 -0.455 4.379 1.00 95.56 588 LEU A C 1
ATOM 4327 O O . LEU A 1 588 ? -25.443 0.621 4.863 1.00 95.56 588 LEU A O 1
ATOM 4331 N N . PRO A 1 589 ? -25.937 -1.509 4.336 1.00 96.25 589 PRO A N 1
ATOM 4332 C CA . PRO A 1 589 ? -27.314 -1.491 4.846 1.00 96.25 589 PRO A CA 1
ATOM 4333 C C . PRO A 1 589 ? -27.381 -1.375 6.377 1.00 96.25 589 PRO A C 1
ATOM 4335 O O . PRO A 1 589 ? -26.806 -2.193 7.100 1.00 96.25 589 PRO A O 1
ATOM 4338 N N . ALA A 1 590 ? -28.126 -0.384 6.874 1.00 95.38 590 ALA A N 1
ATOM 4339 C CA . ALA A 1 590 ? -28.237 -0.071 8.302 1.00 95.38 590 ALA A CA 1
ATOM 4340 C C . ALA A 1 590 ? -28.932 -1.173 9.126 1.00 95.38 590 ALA A C 1
ATOM 4342 O O . ALA A 1 590 ? -28.721 -1.269 10.331 1.00 95.38 590 ALA A O 1
ATOM 4343 N N . GLU A 1 591 ? -29.698 -2.060 8.488 1.00 96.00 591 GLU A N 1
ATOM 4344 C CA . GLU A 1 591 ? -30.337 -3.231 9.099 1.00 96.00 591 GLU A CA 1
ATOM 4345 C C . GLU A 1 591 ? -29.327 -4.204 9.738 1.00 96.00 591 GLU A C 1
ATOM 4347 O O . GLU A 1 591 ? -29.700 -5.045 10.555 1.00 96.00 591 GLU A O 1
ATOM 4352 N N . TYR A 1 592 ? -28.040 -4.094 9.389 1.00 96.81 592 TYR A N 1
ATOM 4353 C CA . TYR A 1 592 ? -26.963 -4.870 10.000 1.00 96.81 592 TYR A CA 1
ATOM 4354 C C . TYR A 1 592 ? -26.380 -4.205 11.270 1.00 96.81 592 TYR A C 1
ATOM 4356 O O . TYR A 1 592 ? -25.692 -4.905 12.016 1.00 96.81 592 TYR A O 1
ATOM 4364 N N . GLU A 1 593 ? -26.695 -2.934 11.599 1.00 96.00 593 GLU A N 1
ATOM 4365 C CA . GLU A 1 593 ? -26.347 -2.329 12.910 1.00 96.00 593 GLU A CA 1
ATOM 4366 C C . GLU A 1 593 ? -27.041 -3.094 14.062 1.00 96.00 593 GLU A C 1
ATOM 4368 O O . GLU A 1 593 ? -26.494 -3.206 15.158 1.00 96.00 593 GLU A O 1
ATOM 4373 N N . ASP A 1 594 ? -28.197 -3.724 13.812 1.00 96.75 594 ASP A N 1
ATOM 4374 C CA . ASP A 1 594 ? -28.884 -4.592 14.781 1.00 96.75 594 ASP A CA 1
ATOM 4375 C C . ASP A 1 594 ? -28.038 -5.792 15.241 1.00 96.75 594 ASP A C 1
ATOM 4377 O O . ASP A 1 594 ? -28.229 -6.285 16.353 1.00 96.75 594 ASP A O 1
ATOM 4381 N N . GLN A 1 595 ? -27.058 -6.223 14.439 1.00 97.12 595 GLN A N 1
ATOM 4382 C CA . GLN A 1 595 ? -26.109 -7.277 14.812 1.00 97.12 595 GLN A CA 1
ATOM 4383 C C . GLN A 1 595 ? -24.959 -6.779 15.706 1.00 97.12 595 GLN A C 1
ATOM 4385 O O . GLN A 1 595 ? -24.190 -7.598 16.204 1.00 97.12 595 GLN A O 1
ATOM 4390 N N . LEU A 1 596 ? -24.826 -5.464 15.910 1.00 98.12 596 LEU A N 1
ATOM 4391 C CA . LEU A 1 596 ? -23.780 -4.833 16.725 1.00 98.12 596 LEU A CA 1
ATOM 4392 C C . LEU A 1 596 ? -24.296 -4.348 18.094 1.00 98.12 596 LEU A C 1
ATOM 4394 O O . LEU A 1 596 ? -23.526 -3.812 18.891 1.00 98.12 596 LEU A O 1
ATOM 4398 N N . LYS A 1 597 ? -25.580 -4.560 18.408 1.00 97.88 597 LYS A N 1
ATOM 4399 C CA . LYS A 1 597 ? -26.186 -4.196 19.698 1.00 97.88 597 LYS A CA 1
ATOM 4400 C C . LYS A 1 597 ? -25.704 -5.120 20.824 1.00 97.88 597 LYS A C 1
ATOM 4402 O O . LYS A 1 597 ? -26.119 -6.276 20.896 1.00 97.88 597 LYS A O 1
ATOM 4407 N N . SER A 1 598 ? -24.887 -4.585 21.731 1.00 97.81 598 SER A N 1
ATOM 4408 C CA . SER A 1 598 ? -24.574 -5.228 23.016 1.00 97.81 598 SER A CA 1
ATOM 4409 C C . SER A 1 598 ? -25.778 -5.167 23.975 1.00 97.81 598 SER A C 1
ATOM 4411 O O . SER A 1 598 ? -26.718 -4.393 23.788 1.00 97.81 598 SER A O 1
ATOM 4413 N N . LYS A 1 599 ? -25.752 -5.997 25.027 1.00 96.94 599 LYS A N 1
ATOM 4414 C CA . LYS A 1 599 ? -26.688 -5.935 26.168 1.00 96.94 599 LYS A CA 1
ATOM 4415 C C . LYS A 1 599 ? -26.110 -5.234 27.404 1.00 96.94 599 LYS A C 1
ATOM 4417 O O . LYS A 1 599 ? -26.851 -5.023 28.362 1.00 96.94 599 LYS A O 1
ATOM 4422 N N . ILE A 1 600 ? -24.806 -4.953 27.411 1.00 97.81 600 ILE A N 1
ATOM 4423 C CA . ILE A 1 600 ? -24.040 -4.490 28.584 1.00 97.81 600 ILE A CA 1
ATOM 4424 C C . ILE A 1 600 ? -23.086 -3.321 28.279 1.00 97.81 600 ILE A C 1
ATOM 4426 O O . ILE A 1 600 ? -22.540 -2.732 29.208 1.00 97.81 600 ILE A O 1
ATOM 4430 N N . ALA A 1 601 ? -22.912 -2.979 27.002 1.00 98.56 601 ALA A N 1
ATOM 4431 C CA . ALA A 1 601 ? -22.119 -1.871 26.476 1.00 98.56 601 ALA A CA 1
ATOM 4432 C C . ALA A 1 601 ? -22.905 -1.136 25.364 1.00 98.56 601 ALA A C 1
ATOM 4434 O O . ALA A 1 601 ? -24.001 -1.558 24.991 1.00 98.56 601 ALA A O 1
ATOM 4435 N N . ASP A 1 602 ? -22.353 -0.055 24.807 1.00 98.62 602 ASP A N 1
ATOM 4436 C CA . ASP A 1 602 ? -22.976 0.704 23.708 1.00 98.62 602 ASP A CA 1
ATOM 4437 C C . ASP A 1 602 ? -22.993 -0.084 22.387 1.00 98.62 602 ASP A C 1
ATOM 4439 O O . ASP A 1 602 ? -23.884 0.098 21.556 1.00 98.62 602 ASP A O 1
ATOM 4443 N N . ILE A 1 603 ? -21.987 -0.938 22.176 1.00 98.62 603 ILE A N 1
ATOM 4444 C CA . ILE A 1 603 ? -21.788 -1.746 20.968 1.00 98.62 603 ILE A CA 1
ATOM 4445 C C . ILE A 1 603 ? -21.027 -3.037 21.317 1.00 98.62 603 ILE A C 1
ATOM 4447 O O . ILE A 1 603 ? -20.312 -3.082 22.317 1.00 98.62 603 ILE A O 1
ATOM 4451 N N . GLN A 1 604 ? -21.149 -4.089 20.507 1.00 98.44 604 GLN A N 1
ATOM 4452 C CA . GLN A 1 604 ? -20.293 -5.284 20.577 1.00 98.44 604 GLN A CA 1
ATOM 4453 C C . GLN A 1 604 ? -19.367 -5.361 19.354 1.00 98.44 604 GLN A C 1
ATOM 4455 O O . GLN A 1 604 ? -19.745 -4.943 18.259 1.00 98.44 604 GLN A O 1
ATOM 4460 N N . ASN A 1 605 ? -18.146 -5.887 19.509 1.00 98.19 605 ASN A N 1
ATOM 4461 C CA . ASN A 1 605 ? -17.154 -5.849 18.425 1.00 98.19 605 ASN A CA 1
ATOM 4462 C C . ASN A 1 605 ? -17.457 -6.805 17.255 1.00 98.19 605 ASN A C 1
ATOM 4464 O O . ASN A 1 605 ? -16.978 -6.583 16.140 1.00 98.19 605 ASN A O 1
ATOM 4468 N N . LEU A 1 606 ? -18.265 -7.845 17.473 1.00 96.00 606 LEU A N 1
ATOM 4469 C CA . LEU A 1 606 ? -18.558 -8.879 16.483 1.00 96.00 606 LEU A CA 1
ATOM 4470 C C . LEU A 1 606 ? -20.041 -8.889 16.082 1.00 96.00 606 LEU A C 1
ATOM 4472 O O . LEU A 1 606 ? -20.920 -8.972 16.935 1.00 96.00 606 LEU A O 1
ATOM 4476 N N . GLY A 1 607 ? -20.303 -8.869 14.773 1.00 94.31 607 GLY A N 1
ATOM 4477 C CA . GLY A 1 607 ? -21.625 -9.150 14.212 1.00 94.31 607 GLY A CA 1
ATOM 4478 C C . GLY A 1 607 ? -21.945 -10.649 14.151 1.00 94.31 607 GLY A C 1
ATOM 4479 O O . GLY A 1 607 ? -21.222 -11.498 14.674 1.00 94.31 607 GLY A O 1
ATOM 4480 N N . GLY A 1 608 ? -23.030 -11.001 13.464 1.00 89.25 608 GLY A N 1
ATOM 4481 C CA . GLY A 1 608 ? -23.364 -12.390 13.165 1.00 89.25 608 GLY A CA 1
ATOM 4482 C C . GLY A 1 608 ? -22.474 -13.007 12.078 1.00 89.25 608 GLY A C 1
ATOM 4483 O O . GLY A 1 608 ? -21.693 -12.342 11.401 1.00 89.25 608 GLY A O 1
ATOM 4484 N N . LYS A 1 609 ? -22.640 -14.319 11.861 1.00 88.19 609 LYS A N 1
ATOM 4485 C CA . LYS A 1 609 ? -21.899 -15.089 10.840 1.00 88.19 609 LYS A CA 1
ATOM 4486 C C . LYS A 1 609 ? -22.075 -14.547 9.409 1.00 88.19 609 LYS A C 1
ATOM 4488 O O . LYS A 1 609 ? -21.189 -14.724 8.576 1.00 88.19 609 LYS A O 1
ATOM 4493 N N . TYR A 1 610 ? -23.224 -13.946 9.102 1.00 94.56 610 TYR A N 1
ATOM 4494 C CA . TYR A 1 610 ? -23.590 -13.510 7.753 1.00 94.56 610 TYR A CA 1
ATOM 4495 C C . TYR A 1 610 ? -23.480 -11.988 7.629 1.00 94.56 610 TYR A C 1
ATOM 4497 O O . TYR A 1 610 ? -24.045 -11.257 8.437 1.00 94.56 610 TYR A O 1
ATOM 4505 N N . GLY A 1 611 ? -22.762 -11.515 6.605 1.00 95.88 611 GLY A N 1
ATOM 4506 C CA . GLY A 1 611 ? -22.448 -10.090 6.443 1.00 95.88 611 GLY A CA 1
ATOM 4507 C C . GLY A 1 611 ? -21.271 -9.607 7.300 1.00 95.88 611 GLY A C 1
ATOM 4508 O O . GLY A 1 611 ? -21.201 -8.424 7.612 1.00 95.88 611 GLY A O 1
ATOM 4509 N N . GLY A 1 612 ? -20.332 -10.490 7.669 1.00 96.88 612 GLY A N 1
ATOM 4510 C CA . GLY A 1 612 ? -19.196 -10.161 8.546 1.00 96.88 612 GLY A CA 1
ATOM 4511 C C . GLY A 1 612 ? -18.383 -8.926 8.121 1.00 96.88 612 GLY A C 1
ATOM 4512 O O . GLY A 1 612 ? -18.020 -8.128 8.980 1.00 96.88 612 GLY A O 1
ATOM 4513 N N . ALA A 1 613 ? -18.180 -8.715 6.814 1.00 97.75 613 ALA A N 1
ATOM 4514 C CA . ALA A 1 613 ? -17.531 -7.514 6.274 1.00 97.75 613 ALA A CA 1
ATOM 4515 C C . ALA A 1 613 ? -18.402 -6.248 6.420 1.00 97.75 613 ALA A C 1
ATOM 4517 O O . ALA A 1 613 ? -17.927 -5.221 6.892 1.00 97.75 613 ALA A O 1
ATOM 4518 N N . ILE A 1 614 ? -19.709 -6.344 6.138 1.00 98.44 614 ILE A N 1
ATOM 4519 C CA . ILE A 1 614 ? -20.672 -5.241 6.322 1.00 98.44 614 ILE A CA 1
ATOM 4520 C C . ILE A 1 614 ? -20.733 -4.826 7.800 1.00 98.44 614 ILE A C 1
ATOM 4522 O O . ILE A 1 614 ? -20.652 -3.644 8.114 1.00 98.44 614 ILE A O 1
ATOM 4526 N N . THR A 1 615 ? -20.811 -5.787 8.727 1.00 98.38 615 THR A N 1
ATOM 4527 C CA . THR A 1 615 ? -20.813 -5.489 10.174 1.00 98.38 615 THR A CA 1
ATOM 4528 C C . THR A 1 615 ? -19.470 -4.944 10.675 1.00 98.38 615 THR A C 1
ATOM 4530 O O . THR A 1 615 ? -19.452 -4.210 11.657 1.00 98.38 615 THR A O 1
ATOM 4533 N N . ALA A 1 616 ? -18.352 -5.239 10.001 1.00 98.38 616 ALA A N 1
ATOM 4534 C CA . ALA A 1 616 ? -17.064 -4.604 10.281 1.00 98.38 616 ALA A CA 1
ATOM 4535 C C . ALA A 1 616 ? -17.060 -3.133 9.837 1.00 98.38 616 ALA A C 1
ATOM 4537 O O . ALA A 1 616 ? -16.741 -2.255 10.635 1.00 98.38 616 ALA A O 1
ATOM 4538 N N . ALA A 1 617 ? -17.499 -2.859 8.606 1.00 98.44 617 ALA A N 1
ATOM 4539 C CA . ALA A 1 617 ? -17.623 -1.506 8.075 1.00 98.44 617 ALA A CA 1
ATOM 4540 C C . ALA A 1 617 ? -18.588 -0.640 8.907 1.00 98.44 617 ALA A C 1
ATOM 4542 O O . ALA A 1 617 ? -18.266 0.499 9.247 1.00 98.44 617 ALA A O 1
ATOM 4543 N N . LEU A 1 618 ? -19.747 -1.185 9.299 1.00 98.50 618 LEU A N 1
ATOM 4544 C CA . LEU A 1 618 ? -20.692 -0.504 10.190 1.00 98.50 618 LEU A CA 1
ATOM 4545 C C . LEU A 1 618 ? -20.077 -0.218 11.562 1.00 98.50 618 LEU A C 1
ATOM 4547 O O . LEU A 1 618 ? -20.203 0.904 12.039 1.00 98.50 618 LEU A O 1
ATOM 4551 N N . PHE A 1 619 ? -19.349 -1.174 12.157 1.00 98.81 619 PHE A N 1
ATOM 4552 C CA . PHE A 1 619 ? -18.655 -0.955 13.429 1.00 98.81 619 PHE A CA 1
ATOM 4553 C C . PHE A 1 619 ? -17.738 0.280 13.364 1.00 98.81 619 PHE A C 1
ATOM 4555 O O . PHE A 1 619 ? -17.815 1.140 14.240 1.00 98.81 619 PHE A O 1
ATOM 4562 N N . LEU A 1 620 ? -16.936 0.424 12.300 1.00 98.75 620 LEU A N 1
ATOM 4563 C CA . LEU A 1 620 ? -16.051 1.583 12.106 1.00 98.75 620 LEU A CA 1
ATOM 4564 C C . LEU A 1 620 ? -16.816 2.917 11.979 1.00 98.75 620 LEU A C 1
ATOM 4566 O O . LEU A 1 620 ? -16.358 3.939 12.490 1.00 98.75 620 LEU A O 1
ATOM 4570 N N . ASN A 1 621 ? -18.017 2.914 11.390 1.00 98.00 621 ASN A N 1
ATOM 4571 C CA . ASN A 1 621 ? -18.865 4.109 11.250 1.00 98.00 621 ASN A CA 1
ATOM 4572 C C . ASN A 1 621 ? -19.397 4.667 12.592 1.00 98.00 621 ASN A C 1
ATOM 4574 O O . ASN A 1 621 ? -19.950 5.766 12.618 1.00 98.00 621 ASN A O 1
ATOM 4578 N N . HIS A 1 622 ? -19.217 3.971 13.723 1.00 98.31 622 HIS A N 1
ATOM 4579 C CA . HIS A 1 622 ? -19.496 4.531 15.055 1.00 98.31 622 HIS A CA 1
ATOM 4580 C C . HIS A 1 622 ? -18.332 5.366 15.632 1.00 98.31 622 HIS A C 1
ATOM 4582 O O . HIS A 1 622 ? -18.485 5.940 16.716 1.00 98.31 622 HIS A O 1
ATOM 4588 N N . PHE A 1 623 ? -17.191 5.445 14.934 1.00 98.75 623 PHE A N 1
ATOM 4589 C CA . PHE A 1 623 ? -15.954 6.099 15.390 1.00 98.75 623 PHE A CA 1
ATOM 4590 C C . PHE A 1 623 ? -15.531 7.316 14.548 1.00 98.75 623 PHE A C 1
ATOM 4592 O O . PHE A 1 623 ? -14.541 7.965 14.874 1.00 98.75 623 PHE A O 1
ATOM 4599 N N . VAL A 1 624 ? -16.325 7.676 13.534 1.00 98.44 624 VAL A N 1
ATOM 4600 C CA . VAL A 1 624 ? -16.213 8.922 12.758 1.00 98.44 624 VAL A CA 1
ATOM 4601 C C . VAL A 1 624 ? -17.534 9.694 12.852 1.00 98.44 624 VAL A C 1
ATOM 4603 O O . VAL A 1 624 ? -18.605 9.103 12.999 1.00 98.44 624 VAL A O 1
ATOM 4606 N N . ASP A 1 625 ? -17.484 11.023 12.779 1.00 97.31 625 ASP A N 1
ATOM 4607 C CA . ASP A 1 625 ? -18.673 11.865 12.639 1.00 97.31 625 ASP A CA 1
ATOM 4608 C C . ASP A 1 625 ? -19.509 11.468 11.410 1.00 97.31 625 ASP A C 1
ATOM 4610 O O . ASP A 1 625 ? -19.021 11.541 10.283 1.00 97.31 625 ASP A O 1
ATOM 4614 N N . LYS A 1 626 ? -20.797 11.141 11.598 1.00 94.88 626 LYS A N 1
ATOM 4615 C CA . LYS A 1 626 ? -21.715 10.764 10.498 1.00 94.88 626 LYS A CA 1
ATOM 4616 C C . LYS A 1 626 ? -21.971 11.896 9.474 1.00 94.88 626 LYS A C 1
ATOM 4618 O O . LYS A 1 626 ? -22.773 11.715 8.564 1.00 94.88 626 LYS A O 1
ATOM 4623 N N . LYS A 1 627 ? -21.331 13.066 9.624 1.00 95.38 627 LYS A N 1
ATOM 4624 C CA . LYS A 1 627 ? -21.339 14.195 8.673 1.00 95.38 627 LYS A CA 1
ATOM 4625 C C . LYS A 1 627 ? -20.062 14.332 7.831 1.00 95.38 627 LYS A C 1
ATOM 4627 O O . LYS A 1 627 ? -20.009 15.238 7.004 1.00 95.38 627 LYS A O 1
ATOM 4632 N N . LYS A 1 628 ? -19.027 13.520 8.070 1.00 96.38 628 LYS A N 1
ATOM 4633 C CA . LYS A 1 628 ? -17.769 13.556 7.308 1.00 96.38 628 LYS A CA 1
ATOM 4634 C C . LYS A 1 628 ? -17.726 12.429 6.269 1.00 96.38 628 LYS A C 1
ATOM 4636 O O . LYS A 1 628 ? -18.094 11.307 6.617 1.00 96.38 628 LYS A O 1
ATOM 4641 N N . PRO A 1 629 ? -17.215 12.677 5.050 1.00 98.19 629 PRO A N 1
ATOM 4642 C CA . PRO A 1 629 ? -16.911 11.614 4.099 1.00 98.19 629 PRO A CA 1
ATOM 4643 C C . PRO A 1 629 ? -15.896 10.630 4.698 1.00 98.19 629 PRO A C 1
ATOM 4645 O O . PRO A 1 629 ? -14.753 10.989 4.998 1.00 98.19 629 PRO A O 1
ATOM 4648 N N . PHE A 1 630 ? -16.326 9.382 4.880 1.00 98.75 630 PHE A N 1
ATOM 4649 C CA . PHE A 1 630 ? -15.514 8.286 5.404 1.00 98.75 630 PHE A CA 1
ATOM 4650 C C . PHE A 1 630 ? -15.638 7.058 4.505 1.00 98.75 630 PHE A C 1
ATOM 4652 O O . PHE A 1 630 ? -16.754 6.644 4.183 1.00 98.75 630 PHE A O 1
ATOM 4659 N N . ALA A 1 631 ? -14.508 6.459 4.129 1.00 98.81 631 ALA A N 1
ATOM 4660 C CA . ALA A 1 631 ? -14.458 5.192 3.409 1.00 98.81 631 ALA A CA 1
ATOM 4661 C C . ALA A 1 631 ? -13.576 4.167 4.133 1.00 98.81 631 ALA A C 1
ATOM 4663 O O . ALA A 1 631 ? -12.425 4.448 4.464 1.00 98.81 631 ALA A O 1
ATOM 4664 N N . HIS A 1 632 ? -14.115 2.963 4.314 1.00 98.88 632 HIS A N 1
ATOM 4665 C CA . HIS A 1 632 ? -13.383 1.769 4.733 1.00 98.88 632 HIS A CA 1
ATOM 4666 C C . HIS A 1 632 ? -13.071 0.906 3.503 1.00 98.88 632 HIS A C 1
ATOM 4668 O O . HIS A 1 632 ? -13.969 0.634 2.700 1.00 98.88 632 HIS A O 1
ATOM 4674 N N . VAL A 1 633 ? -11.822 0.457 3.364 1.00 98.81 633 VAL A N 1
ATOM 4675 C CA . VAL A 1 633 ? -11.354 -0.399 2.267 1.00 98.81 633 VAL A CA 1
ATOM 4676 C C . VAL A 1 633 ? -10.724 -1.677 2.837 1.00 98.81 633 VAL A C 1
ATOM 4678 O O . VAL A 1 633 ? -9.572 -1.672 3.279 1.00 98.81 633 VAL A O 1
ATOM 4681 N N . ASP A 1 634 ? -11.463 -2.791 2.803 1.00 98.81 634 ASP A N 1
ATOM 4682 C CA . ASP A 1 634 ? -10.964 -4.103 3.240 1.00 98.81 634 ASP A CA 1
ATOM 4683 C C . ASP A 1 634 ? -10.064 -4.709 2.153 1.00 98.81 634 ASP A C 1
ATOM 4685 O O . ASP A 1 634 ? -10.522 -5.122 1.081 1.00 98.81 634 ASP A O 1
ATOM 4689 N N . ILE A 1 635 ? -8.762 -4.745 2.433 1.00 98.69 635 ILE A N 1
ATOM 4690 C CA . ILE A 1 635 ? -7.709 -5.268 1.556 1.00 98.69 635 ILE A CA 1
ATOM 4691 C C . ILE A 1 635 ? -7.255 -6.687 1.946 1.00 98.69 635 ILE A C 1
ATOM 4693 O O . ILE A 1 635 ? -6.263 -7.166 1.398 1.00 98.69 635 ILE A O 1
ATOM 4697 N N . ALA A 1 636 ? -7.968 -7.386 2.845 1.00 97.75 636 ALA A N 1
ATOM 4698 C CA . ALA A 1 636 ? -7.602 -8.733 3.315 1.00 97.75 636 ALA A CA 1
ATOM 4699 C C . ALA A 1 636 ? -7.415 -9.768 2.190 1.00 97.75 636 ALA A C 1
ATOM 4701 O O . ALA A 1 636 ? -6.611 -10.684 2.330 1.00 97.75 636 ALA A O 1
ATOM 4702 N N . GLY A 1 637 ? -8.134 -9.615 1.073 1.00 97.06 637 GLY A N 1
ATOM 4703 C CA . GLY A 1 637 ? -7.931 -10.410 -0.142 1.00 97.06 637 GLY A CA 1
ATOM 4704 C C . GLY A 1 637 ? -6.640 -10.037 -0.882 1.00 97.06 637 GLY A C 1
ATOM 4705 O O . GLY A 1 637 ? -5.705 -10.834 -0.908 1.00 97.06 637 GLY A O 1
ATOM 4706 N N . PRO A 1 638 ? -6.563 -8.840 -1.493 1.00 98.00 638 PRO A N 1
ATOM 4707 C CA . PRO A 1 638 ? -5.493 -8.486 -2.424 1.00 98.00 638 PRO A CA 1
ATOM 4708 C C . PRO A 1 638 ? -4.145 -8.118 -1.794 1.00 98.00 638 PRO A C 1
ATOM 4710 O O . PRO A 1 638 ? -3.214 -7.844 -2.544 1.00 98.00 638 PRO A O 1
ATOM 4713 N N . VAL A 1 639 ? -3.983 -8.105 -0.466 1.00 97.88 639 VAL A N 1
ATOM 4714 C CA . VAL A 1 639 ? -2.685 -7.850 0.200 1.00 97.88 639 VAL A CA 1
ATOM 4715 C C . VAL A 1 639 ? -1.604 -8.897 -0.141 1.00 97.88 639 VAL A C 1
ATOM 4717 O O . VAL A 1 639 ? -0.411 -8.577 -0.149 1.00 97.88 639 VAL A O 1
ATOM 4720 N N . TRP A 1 640 ? -1.997 -10.138 -0.451 1.00 96.81 640 TRP A N 1
ATOM 4721 C CA . TRP A 1 640 ? -1.079 -11.267 -0.633 1.00 96.81 640 TRP A CA 1
ATOM 4722 C C . TRP A 1 640 ? -1.476 -12.167 -1.804 1.00 96.81 640 TRP A C 1
ATOM 4724 O O . TRP A 1 640 ? -2.619 -12.596 -1.925 1.00 96.81 640 TRP A O 1
ATOM 4734 N N . ASP A 1 641 ? -0.499 -12.511 -2.637 1.00 94.81 641 ASP A N 1
ATOM 4735 C CA . ASP A 1 641 ? -0.629 -13.460 -3.736 1.00 94.81 641 ASP A CA 1
ATOM 4736 C C . ASP A 1 641 ? 0.203 -14.721 -3.453 1.00 94.81 641 ASP A C 1
ATOM 4738 O O . ASP A 1 641 ? 1.375 -14.650 -3.081 1.00 94.81 641 ASP A O 1
ATOM 4742 N N . ALA A 1 642 ? -0.388 -15.900 -3.659 1.00 90.38 642 ALA A N 1
ATOM 4743 C CA . ALA A 1 642 ? 0.239 -17.178 -3.312 1.00 90.38 642 ALA A CA 1
ATOM 4744 C C . ALA A 1 642 ? 1.513 -17.515 -4.119 1.00 90.38 642 ALA A C 1
ATOM 4746 O O . ALA A 1 642 ? 2.259 -18.407 -3.717 1.00 90.38 642 ALA A O 1
ATOM 4747 N N . THR A 1 643 ? 1.773 -16.825 -5.236 1.00 90.19 643 THR A N 1
ATOM 4748 C CA . THR A 1 643 ? 2.958 -17.044 -6.087 1.00 90.19 643 THR A CA 1
ATOM 4749 C C . THR A 1 643 ? 4.046 -16.003 -5.828 1.00 90.19 643 THR A C 1
ATOM 4751 O O . THR A 1 643 ? 5.233 -16.316 -5.907 1.00 90.19 643 THR A O 1
ATOM 4754 N N . THR A 1 644 ? 3.654 -14.758 -5.542 1.00 88.50 644 THR A N 1
ATOM 4755 C CA . THR A 1 644 ? 4.561 -13.597 -5.492 1.00 88.50 644 THR A CA 1
ATOM 4756 C C . THR A 1 644 ? 4.729 -12.972 -4.103 1.00 88.50 644 THR A C 1
ATOM 4758 O O . THR A 1 644 ? 5.632 -12.155 -3.918 1.00 88.50 644 THR A O 1
ATOM 4761 N N . GLY A 1 645 ? 3.941 -13.392 -3.110 1.00 94.50 645 GLY A N 1
ATOM 4762 C CA . GLY A 1 645 ? 3.967 -12.856 -1.750 1.00 94.50 645 GLY A CA 1
ATOM 4763 C C . GLY A 1 645 ? 3.184 -11.551 -1.634 1.00 94.50 645 GLY A C 1
ATOM 4764 O O . GLY A 1 645 ? 2.110 -11.406 -2.218 1.00 94.50 645 GLY A O 1
ATOM 4765 N N . ALA A 1 646 ? 3.712 -10.589 -0.875 1.00 97.31 646 ALA A N 1
ATOM 4766 C CA . ALA A 1 646 ? 3.088 -9.278 -0.736 1.00 97.31 646 ALA A CA 1
ATOM 4767 C C . ALA A 1 646 ? 2.885 -8.575 -2.094 1.00 97.31 646 ALA A C 1
ATOM 4769 O O . ALA A 1 646 ? 3.808 -8.472 -2.909 1.00 97.31 646 ALA A O 1
ATOM 4770 N N . THR A 1 647 ? 1.689 -8.031 -2.320 1.00 97.88 647 THR A N 1
ATOM 4771 C CA . THR A 1 647 ? 1.322 -7.395 -3.600 1.00 97.88 647 THR A CA 1
ATOM 4772 C C . THR A 1 647 ? 1.672 -5.909 -3.663 1.00 97.88 647 THR A C 1
ATOM 4774 O O . THR A 1 647 ? 1.986 -5.400 -4.739 1.00 97.88 647 THR A O 1
ATOM 4777 N N . GLY A 1 648 ? 1.647 -5.216 -2.520 1.00 97.88 648 GLY A N 1
ATOM 4778 C CA . GLY A 1 648 ? 1.728 -3.754 -2.439 1.00 97.88 648 GLY A CA 1
ATOM 4779 C C . GLY A 1 648 ? 0.403 -3.021 -2.710 1.00 97.88 648 GLY A C 1
ATOM 4780 O O . GLY A 1 648 ? 0.416 -1.799 -2.859 1.00 97.88 648 GLY A O 1
ATOM 4781 N N . HIS A 1 649 ? -0.723 -3.746 -2.795 1.00 98.38 649 HIS A N 1
ATOM 4782 C CA . HIS A 1 649 ? -2.058 -3.201 -3.084 1.00 98.38 649 HIS A CA 1
ATOM 4783 C C . HIS A 1 649 ? -2.472 -2.103 -2.096 1.00 98.38 649 HIS A C 1
ATOM 4785 O O . HIS A 1 649 ? -2.270 -2.230 -0.890 1.00 98.38 649 HIS A O 1
ATOM 4791 N N . GLY A 1 650 ? -3.086 -1.037 -2.607 1.00 98.31 650 GLY A N 1
ATOM 4792 C CA . GLY A 1 650 ? -3.582 0.098 -1.830 1.00 98.31 650 GLY A CA 1
ATOM 4793 C C . GLY A 1 650 ? -2.658 1.316 -1.879 1.00 98.31 650 GLY A C 1
ATOM 4794 O O . GLY A 1 650 ? -3.146 2.439 -1.778 1.00 98.31 650 GLY A O 1
ATOM 4795 N N . VAL A 1 651 ? -1.350 1.133 -2.112 1.00 98.75 651 VAL A N 1
ATOM 4796 C CA . VAL A 1 651 ? -0.398 2.253 -2.247 1.00 98.75 651 VAL A CA 1
ATOM 4797 C C . VAL A 1 651 ? -0.777 3.166 -3.410 1.00 98.75 651 VAL A C 1
ATOM 4799 O O . VAL A 1 651 ? -0.791 4.388 -3.258 1.00 98.75 651 VAL A O 1
ATOM 4802 N N . LYS A 1 652 ? -1.092 2.590 -4.577 1.00 97.88 652 LYS A N 1
ATOM 4803 C CA . LYS A 1 652 ? -1.357 3.370 -5.790 1.00 97.88 652 LYS A CA 1
ATOM 4804 C C . LYS A 1 652 ? -2.779 3.927 -5.787 1.00 97.88 652 LYS A C 1
ATOM 4806 O O . LYS A 1 652 ? -2.979 5.043 -6.264 1.00 97.88 652 LYS A O 1
ATOM 4811 N N . LEU A 1 653 ? -3.729 3.201 -5.187 1.00 98.56 653 LEU A N 1
ATOM 4812 C CA . LEU A 1 653 ? -5.073 3.703 -4.875 1.00 98.56 653 LEU A CA 1
ATOM 4813 C C . LEU A 1 653 ? -5.009 4.979 -4.018 1.00 98.56 653 LEU A C 1
ATOM 4815 O O . LEU A 1 653 ? -5.630 5.983 -4.365 1.00 98.56 653 LEU A O 1
ATOM 4819 N N . LEU A 1 654 ? -4.239 4.947 -2.924 1.00 98.69 654 LEU A N 1
ATOM 4820 C CA . LEU A 1 654 ? -4.083 6.074 -2.006 1.00 98.69 654 LEU A CA 1
ATOM 4821 C C . LEU A 1 654 ? -3.323 7.238 -2.645 1.00 98.69 654 LEU A C 1
ATOM 4823 O O . LEU A 1 654 ? -3.829 8.357 -2.643 1.00 98.69 654 LEU A O 1
ATOM 4827 N N . ALA A 1 655 ? -2.148 6.995 -3.232 1.00 97.75 655 ALA A N 1
ATOM 4828 C CA . ALA A 1 655 ? -1.350 8.052 -3.855 1.00 97.75 655 ALA A CA 1
ATOM 4829 C C . ALA A 1 655 ? -2.120 8.765 -4.986 1.00 97.75 655 ALA A C 1
ATOM 4831 O O . ALA A 1 655 ? -2.147 9.995 -5.031 1.00 97.75 655 ALA A O 1
ATOM 4832 N N . GLY A 1 656 ? -2.816 8.008 -5.845 1.00 96.19 656 GLY A N 1
ATOM 4833 C CA . GLY A 1 656 ? -3.643 8.554 -6.927 1.00 96.19 656 GLY A CA 1
ATOM 4834 C C . GLY A 1 656 ? -4.926 9.260 -6.465 1.00 96.19 656 GLY A C 1
ATOM 4835 O O . GLY A 1 656 ? -5.461 10.085 -7.206 1.00 96.19 656 GLY A O 1
ATOM 4836 N N . TRP A 1 657 ? -5.413 8.976 -5.251 1.00 98.12 657 TRP A N 1
ATOM 4837 C CA . TRP A 1 657 ? -6.524 9.708 -4.633 1.00 98.12 657 TRP A CA 1
ATOM 4838 C C . TRP A 1 657 ? -6.038 11.017 -3.999 1.00 98.12 657 TRP A C 1
ATOM 4840 O O . TRP A 1 657 ? -6.588 12.078 -4.292 1.00 98.12 657 TRP A O 1
ATOM 4850 N N . ILE A 1 658 ? -4.959 10.961 -3.208 1.00 97.75 658 ILE A N 1
ATOM 4851 C CA . ILE A 1 658 ? -4.329 12.118 -2.547 1.00 97.75 658 ILE A CA 1
ATOM 4852 C C . ILE A 1 658 ? -3.967 13.210 -3.563 1.00 97.75 658 ILE A C 1
ATOM 4854 O O . ILE A 1 658 ? -4.276 14.380 -3.348 1.00 97.75 658 ILE A O 1
ATOM 4858 N N . GLU A 1 659 ? -3.367 12.833 -4.697 1.00 93.94 659 GLU A N 1
ATOM 4859 C CA . GLU A 1 659 ? -2.951 13.779 -5.742 1.00 93.94 659 GLU A CA 1
ATOM 4860 C C . GLU A 1 659 ? -4.128 14.555 -6.373 1.00 93.94 659 GLU A C 1
ATOM 4862 O O . GLU A 1 659 ? -3.933 15.653 -6.895 1.00 93.94 659 GLU A O 1
ATOM 4867 N N . LYS A 1 660 ? -5.354 14.012 -6.332 1.00 94.88 660 LYS A N 1
ATOM 4868 C CA . LYS A 1 660 ? -6.560 14.704 -6.820 1.00 94.88 660 LYS A CA 1
ATOM 4869 C C . LYS A 1 660 ? -7.079 15.727 -5.811 1.00 94.88 660 LYS A C 1
ATOM 4871 O O . LYS A 1 660 ? -7.412 16.839 -6.214 1.00 94.88 660 LYS A O 1
ATOM 4876 N N . GLN A 1 661 ? -7.051 15.406 -4.513 1.00 94.69 661 GLN A N 1
ATOM 4877 C CA . GLN A 1 661 ? -7.579 16.281 -3.452 1.00 94.69 661 GLN A CA 1
ATOM 4878 C C . GLN A 1 661 ? -6.917 17.670 -3.428 1.00 94.69 661 GLN A C 1
ATOM 4880 O O . GLN A 1 661 ? -7.557 18.646 -3.057 1.00 94.69 661 GLN A O 1
ATOM 4885 N N . GLY A 1 662 ? -5.651 17.784 -3.837 1.00 85.12 662 GLY A N 1
ATOM 4886 C CA . GLY A 1 662 ? -4.958 19.074 -3.929 1.00 85.12 662 GLY A CA 1
ATOM 4887 C C . GLY A 1 662 ? -5.301 19.913 -5.170 1.00 85.12 662 GLY A C 1
ATOM 4888 O O . GLY A 1 662 ? -5.089 21.129 -5.187 1.00 85.12 662 GLY A O 1
ATOM 4889 N N . LYS A 1 663 ? -5.847 19.288 -6.220 1.00 84.25 663 LYS A N 1
ATOM 4890 C CA . LYS A 1 663 ? -6.161 19.931 -7.509 1.00 84.25 663 LYS A CA 1
ATOM 4891 C C . LYS A 1 663 ? -7.576 20.509 -7.536 1.00 84.25 663 LYS A C 1
ATOM 4893 O O . LYS A 1 663 ? -7.763 21.576 -8.120 1.00 84.25 663 LYS A O 1
ATOM 4898 N N . GLU A 1 664 ? -8.505 19.838 -6.857 1.00 61.28 664 GLU A N 1
ATOM 4899 C CA . GLU A 1 664 ? -9.883 20.276 -6.559 1.00 61.28 664 GLU A CA 1
ATOM 4900 C C . GLU A 1 664 ? -9.960 21.400 -5.501 1.00 61.28 664 GLU A C 1
ATOM 4902 O O . GLU A 1 664 ? -11.033 21.561 -4.876 1.00 61.28 664 GLU A O 1
#

Solvent-accessible surface area (backbone atoms only — not comparable to full-atom values): 37636 Å² total; per-residue (Å²): 136,79,88,78,91,89,89,92,84,91,88,89,86,87,86,86,82,89,88,88,80,87,84,88,88,89,79,92,85,89,81,87,93,80,88,82,90,88,83,90,84,84,91,87,82,90,83,86,88,84,87,90,87,86,84,89,80,89,86,88,86,87,82,88,88,87,89,86,88,89,84,85,89,86,85,88,85,88,87,86,80,82,85,89,89,84,82,88,87,88,86,78,91,77,88,82,80,88,78,91,76,83,96,71,82,87,73,30,61,43,84,57,74,38,72,69,46,78,71,81,77,90,71,90,72,81,84,60,42,56,102,85,46,75,27,61,57,53,78,63,75,61,50,79,80,43,34,46,30,40,30,73,68,80,57,76,64,61,68,74,71,26,38,26,40,37,32,47,36,60,9,70,55,75,79,65,101,79,73,76,85,70,88,73,57,85,84,74,60,80,78,82,82,68,56,72,71,50,35,56,52,18,68,74,47,83,42,52,56,62,51,49,48,66,75,40,33,85,81,28,44,64,14,37,39,49,40,32,56,54,78,76,43,77,46,79,53,100,90,40,70,32,33,42,33,48,32,14,55,14,35,42,89,61,51,73,70,58,27,49,61,28,25,30,35,41,11,34,38,54,19,47,51,41,60,76,49,77,89,37,43,26,37,38,38,43,53,64,83,94,65,75,77,47,47,33,38,24,27,21,23,24,49,46,48,58,65,66,91,42,89,94,46,63,73,94,68,46,75,83,59,50,79,59,30,49,38,37,38,38,38,39,85,80,58,41,67,40,39,40,42,7,38,28,48,21,53,8,28,47,43,12,21,44,51,30,61,34,54,48,70,40,35,32,23,54,6,52,46,40,43,50,41,53,48,20,76,62,18,88,73,30,28,50,60,46,77,37,49,60,68,62,36,56,79,52,40,28,40,30,32,52,36,45,20,43,12,41,87,64,64,40,29,36,34,38,36,39,40,46,46,98,57,82,68,72,79,37,46,35,23,38,36,13,30,19,32,23,31,48,46,16,23,79,52,52,59,88,66,71,55,93,56,22,28,37,35,18,33,12,26,20,16,46,52,10,19,48,46,19,44,48,66,58,59,47,48,21,30,30,40,37,39,35,26,46,18,18,28,30,30,78,48,102,67,33,58,50,63,77,39,73,35,38,29,47,85,69,48,34,34,29,27,69,46,42,64,51,44,57,63,33,28,44,37,28,46,37,33,39,36,43,69,76,69,56,34,57,38,38,43,35,30,23,47,68,33,73,51,43,25,77,73,52,38,54,71,29,22,44,30,37,55,95,35,70,65,65,46,52,49,49,51,57,12,11,69,75,52,64,36,41,62,42,86,44,81,80,67,70,83,46,54,72,44,27,63,41,94,89,36,75,25,29,68,51,48,52,92,75,59,44,41,47,36,49,51,54,58,53,58,76,30,43,63,94,86,46,51,45,36,41,33,36,32,48,15,29,40,47,41,101,88,76,42,43,61,22,48,44,12,48,24,46,42,52,36,56,55,47,54,25,75,111

Mean predicted aligned error: 12.93 Å

Radius of gyration: 33.39 Å; Cα contacts (8 Å, |Δi|>4): 1307; chains: 1; bounding box: 109×85×97 Å

Foldseek 3Di:
DDDDDDDDDDDDDDDDDDDDDDDDDDDDDDDDDDDDDDDDDDDDDDDDDDDDDDDDDDDDDDDDDDDDDDDDDDDDDDDDDDDDDDDDDDDDDDDDDDDDDDDDDDKFWLPPLQPLFPDDPDDPDDPFADPVGFAQADGFDGFDQAIEIEAQDDDPVQCVPFQEEEEEFAAAADDDPPDDPDPDPPLPDDQPDQDDVRNVVCVVVVNVVVVQCNVCCVQCVSLQDQLDKGPWDWDQDPNHTHTYIYGRQHHPPDDPLVNLVSLLSQLLSLLVCQQVDDQGAEYEYHYDPPGDHQLLNSLLNVRLNNDDPCVPPDDPRRRDTNVNYHYYYYNNDDHSLRNNLSNLLNQLLSQLLRQLVDDLSNDAQSRLLNLLVSLCVSLVNQKDKDKDFPVSCVVLQAFLLQLQQQQDPDGKIKIKMKGDAPDDAAQFEEEQEFQAACAEQQEVLGDPPPRRSRNNQRSRVSLLSSLSSSCSRSRQARYMYIRIYGHHHRHYDPRHDDQQDWTAHSVRFIEHENTSSQSSLSSLLNRLLCVCPVVVHQAYETEGLGDPVQCVVPNQQEKEKEWPDPVVVVLLCVLCSSQVLHYDYDDQDPVQQVQQDDPPTRGYSAGDPPCRVSNSQVSSVVRHPPPGTYMYINNNRHQADPPPGGRSRNNSSSNSSRSVSSVD

InterPro domains:
  IPR000819 Peptidase M17, leucyl aminopeptidase, C-terminal [PF00883] (351-654)
  IPR000819 Peptidase M17, leucyl aminopeptidase, C-terminal [PS00631] (515-522)
  IPR008283 Peptidase M17, leucyl aminopeptidase, N-terminal [PF02789] (194-314)
  IPR011356 Peptidase M17, leucine aminopeptidase/peptidase B [PR00481] (430-447)
  IPR011356 Peptidase M17, leucine aminopeptidase/peptidase B [PR00481] (489-510)
  IPR011356 Peptidase M17, leucine aminopeptidase/peptidase B [PR00481] (511-531)
  IPR011356 Peptidase M17, leucine aminopeptidase/peptidase B [PR00481] (540-555)
  IPR011356 Peptidase M17, leucine aminopeptidase/peptidase B [PTHR11963] (203-660)
  IPR011356 Peptidase M17, leucine aminopeptidase/peptidase B [cd00433] (191-658)
  IPR023042 Peptidase M17, leucine aminopeptidase [MF_00181] (150-663)
  IPR043472 Macro domain-like [G3DSA:3.40.220.10] (147-337)
  IPR043472 Macro domain-like [SSF52949] (188-349)

Secondary structure (DSSP, 8-state):
----------------------------------------------------------------------------------------------PPPP------------TTGGGG--PPPS--------SSS-------PPPP--EEEEESS--HHHHHT-SEEEEEEEEPPPPPTT-------TTTSPPPPP-THHHHHHHHTTTHHHHHHHHTHHHHGGGTSTT-B---EEEEETTEEEEEEEEEEEETT--HHHHHHHHHHHHHHHHHHHHH-SS--EEEEE--TT----HHHHHHHHHHHH----TT--GGG----STT--EEEEESS--HHHHHHHHHHHHHHHHHHHHHHS-TTTSSHHHHHHHHHHHHHTTTTSEEEEEE-HHHHHTTT-HHHHHHHTT-SSPPEEEEEEE--SSS---EEEEEEEEEEEEE--TTS---SSGGGGGGGGHHHHHHHHHHHHHHHH--TTEEEEEEEEEEEE--STT---TTPEEE-TTS-EEE-S-TT--HHHHHHHHHHIIIIIS--SEEEEEE---HHHHHHHTTS-EEEEES-HHHHHHHHHHHHHH---EEE----GGGGGGG--SSSSEES---STTHHHHHHHHHTTSS-TTS-EEEEE-TTTTEETTTEE--TTHHHHHHHHHHHTT-

pLDDT: mean 79.69, std 25.79, range [23.16, 98.94]

Sequence (664 aa):
MFLKIFEVRVGTIRSECKAISLFTSAVLTPSHTSETTMRQSPSTGMRRPSAPPSASSATSSLAIALMFSSLRFTPARAFAGSSPAIRRTSAAFLRRPARLSHIIGRSASTRGIARSASTRGGDGDFSTWTFEEPCGRMDWTAGPDFDLQVTSELGSDAAASSSVVVVGMYGPPKPEEGEEKEGVDEGEKPLPDLAGLAASLDAELDGAIGALLVENRKDFKDGSATGSSLPVLRVVQNGMMRRIIVVGLGPAGASEEDAAASNGKLGAALAKVLKDEKAVESMVVSLPEGGSYDLVRISEQLYSGLYVDNRFRSGEKVVDVAKDLKTVTLVLPGTSEEIEKGAALALGVSMCKDIVNAPPNILNPKSLADTAQQIADSSDGTMTCKILNVEECEKRGMGSYLAVGRGAEVEPHFIHLTYKPKSGDVKRKVGIVGKGVTFDAGGYNIKTQMMELMKFDCGGSAAVLGAARTVAASHPEGVEVHFIVAACENLINGRAYRPSDILVASNGKTIEVLNTDAEGRLTMADALVYADKEVGAEKIVELSTLTGACMVALGDKLSGMWTHDDDLAAELEASSKASGDKTWRMPLPAEYEDQLKSKIADIQNLGGKYGGAITAALFLNHFVDKKKPFAHVDIAGPVWDATTGATGHGVKLLAGWIEKQGKE

Organism: NCBI:txid216773

Nearest PDB structures (foldseek):
  4r7m-assembly2_I  TM=8.533E-01  e=6.698E-47  Plasmodium falciparum 3D7
  4r7m-assembly1_A  TM=8.407E-01  e=4.302E-47  Plasmodium falciparum 3D7
  2j9a-assembly1_A  TM=8.695E-01  e=2.429E-40  Bos taurus
  2ewb-assembly1_A  TM=8.634E-01  e=3.203E-40  Bos taurus
  2hb6-assembly1_A  TM=7.777E-01  e=2.335E-34  Caenorhabditis elegans